Protein AF-A0A0L7K4C0-F1 (afdb_monomer_lite)

Structure (mmCIF, N/CA/C/O backbone):
data_AF-A0A0L7K4C0-F1
#
_entry.id   AF-A0A0L7K4C0-F1
#
loop_
_atom_site.group_PDB
_atom_site.id
_atom_site.type_symbol
_atom_site.label_atom_id
_atom_site.label_alt_id
_atom_site.label_comp_id
_atom_site.label_asym_id
_atom_site.label_entity_id
_atom_site.label_seq_id
_atom_site.pdbx_PDB_ins_code
_atom_site.Cartn_x
_atom_site.Cartn_y
_atom_site.Cartn_z
_atom_site.occupancy
_atom_site.B_iso_or_equiv
_atom_site.auth_seq_id
_atom_site.auth_comp_id
_atom_site.auth_asym_id
_atom_site.auth_atom_id
_atom_site.pdbx_PDB_model_num
ATOM 1 N N . TYR A 1 1 ? -18.179 8.497 -10.638 1.00 57.53 1 TYR A N 1
ATOM 2 C CA . TYR A 1 1 ? -16.945 8.429 -11.444 1.00 57.53 1 TYR A CA 1
ATOM 3 C C . TYR A 1 1 ? -16.497 6.980 -11.588 1.00 57.53 1 TYR A C 1
ATOM 5 O O . TYR A 1 1 ? -15.760 6.486 -10.746 1.00 57.53 1 TYR A O 1
ATOM 13 N N . ILE A 1 2 ? -16.996 6.263 -12.599 1.00 68.12 2 ILE A N 1
ATOM 14 C CA . ILE A 1 2 ? -16.558 4.881 -12.887 1.00 68.12 2 ILE A CA 1
ATOM 15 C C . ILE A 1 2 ? -15.184 4.887 -13.579 1.00 68.12 2 ILE A C 1
ATOM 17 O O . ILE A 1 2 ? -14.345 4.025 -13.315 1.00 68.12 2 ILE A O 1
ATOM 21 N N . ASP A 1 3 ? -14.935 5.909 -14.399 1.00 77.19 3 ASP A N 1
ATOM 22 C CA . ASP A 1 3 ? -13.727 6.032 -15.222 1.00 77.19 3 ASP A CA 1
ATOM 23 C C . ASP A 1 3 ? -12.653 6.943 -14.618 1.00 77.19 3 ASP A C 1
ATOM 25 O O . ASP A 1 3 ? -11.643 7.230 -15.261 1.00 77.19 3 ASP A O 1
ATOM 29 N N . GLY A 1 4 ? -12.827 7.337 -13.354 1.00 84.44 4 GLY A N 1
ATOM 30 C CA . GLY A 1 4 ? -11.917 8.250 -12.674 1.00 84.44 4 GLY A CA 1
ATOM 31 C C . GLY A 1 4 ? -12.232 9.729 -12.910 1.00 84.44 4 GLY A C 1
ATOM 32 O O . GLY A 1 4 ? -13.355 10.077 -13.278 1.00 84.44 4 GLY A O 1
ATOM 33 N N . THR A 1 5 ? -11.255 10.597 -12.648 1.00 87.69 5 THR A N 1
ATOM 34 C CA . THR A 1 5 ? -11.340 12.058 -12.804 1.00 87.69 5 THR A CA 1
ATOM 35 C C . THR A 1 5 ? -10.034 12.618 -13.377 1.00 87.69 5 THR A C 1
ATOM 37 O O . THR A 1 5 ? -9.006 11.940 -13.404 1.00 87.69 5 THR A O 1
ATOM 40 N N . SER A 1 6 ? -10.066 13.877 -13.818 1.00 87.06 6 SER A N 1
ATOM 41 C CA . SER A 1 6 ? -8.890 14.648 -14.240 1.00 87.06 6 SER A CA 1
ATOM 42 C C . SER A 1 6 ? -8.156 15.343 -13.079 1.00 87.06 6 SER A C 1
ATOM 44 O O . SER A 1 6 ? -7.410 16.286 -13.314 1.00 87.06 6 SER A O 1
ATOM 46 N N . HIS A 1 7 ? -8.408 14.937 -11.829 1.00 83.00 7 HIS A N 1
ATOM 47 C CA . HIS A 1 7 ? -7.792 15.514 -10.628 1.00 83.00 7 HIS A CA 1
ATOM 48 C C . HIS A 1 7 ? -7.019 14.413 -9.903 1.00 83.00 7 HIS A C 1
ATOM 50 O O . HIS A 1 7 ? -7.587 13.358 -9.643 1.00 83.00 7 HIS A O 1
ATOM 56 N N . ASN A 1 8 ? -5.752 14.639 -9.564 1.00 79.38 8 ASN A N 1
ATOM 57 C CA . ASN A 1 8 ? -4.874 13.657 -8.908 1.00 79.38 8 ASN A CA 1
ATOM 58 C C . ASN A 1 8 ? -4.758 13.847 -7.381 1.00 79.38 8 ASN A C 1
ATOM 60 O O . ASN A 1 8 ? -3.966 13.160 -6.746 1.00 79.38 8 ASN A O 1
ATOM 64 N N . GLU A 1 9 ? -5.557 14.738 -6.797 1.00 79.88 9 GLU A N 1
ATOM 65 C CA . GLU A 1 9 ? -5.529 15.096 -5.366 1.00 79.88 9 GLU A CA 1
ATOM 66 C C . GLU A 1 9 ? -6.439 14.213 -4.493 1.00 79.88 9 GLU A C 1
ATOM 68 O O . GLU A 1 9 ? -6.485 14.349 -3.269 1.00 79.88 9 GLU A O 1
ATOM 73 N N . ALA A 1 10 ? -7.203 13.312 -5.116 1.00 83.00 10 ALA A N 1
ATOM 74 C CA . ALA A 1 10 ? -8.146 12.462 -4.408 1.00 83.00 10 ALA A CA 1
ATOM 75 C C . ALA A 1 10 ? -7.430 11.465 -3.485 1.00 83.00 10 ALA A C 1
ATOM 77 O O . ALA A 1 10 ? -6.440 10.828 -3.866 1.00 83.00 10 ALA A O 1
ATOM 78 N N . TYR A 1 11 ? -7.997 11.272 -2.290 1.00 86.88 11 TYR A N 1
ATOM 79 C CA . TYR A 1 11 ? -7.513 10.270 -1.352 1.00 86.88 11 TYR A CA 1
ATOM 80 C C . TYR A 1 11 ? -7.453 8.893 -2.015 1.00 86.88 11 TYR A C 1
ATOM 82 O O . TYR A 1 11 ? -8.366 8.447 -2.724 1.00 86.88 11 TYR A O 1
ATOM 90 N N . THR A 1 12 ? -6.348 8.213 -1.756 1.00 89.25 12 THR A N 1
ATOM 91 C CA . THR A 1 12 ? -6.109 6.860 -2.220 1.00 89.25 12 THR A CA 1
ATOM 92 C C . THR A 1 12 ? -5.543 6.062 -1.068 1.00 89.25 12 THR A C 1
ATOM 94 O O . THR A 1 12 ? -4.634 6.515 -0.377 1.00 89.25 12 THR A O 1
ATOM 97 N N . PHE A 1 13 ? -6.067 4.858 -0.894 1.00 92.75 13 PHE A N 1
ATOM 98 C CA . PHE A 1 13 ? -5.549 3.915 0.076 1.00 92.75 13 PHE A CA 1
ATOM 99 C C . PHE A 1 13 ? -4.482 3.021 -0.567 1.00 92.75 13 PHE A C 1
ATOM 101 O O . PHE A 1 13 ? -4.644 2.584 -1.708 1.00 92.75 13 PHE A O 1
ATOM 108 N N . TYR A 1 14 ? -3.385 2.770 0.150 1.00 90.50 14 TYR A N 1
ATOM 109 C CA . TYR A 1 14 ? -2.225 2.025 -0.366 1.00 90.50 14 TYR A CA 1
ATOM 110 C C . TYR A 1 14 ? -1.875 0.794 0.468 1.00 90.50 14 TYR A C 1
ATOM 112 O O . TYR A 1 14 ? -1.282 -0.150 -0.047 1.00 90.50 14 TYR A O 1
ATOM 120 N N . ASN A 1 15 ? -2.269 0.783 1.740 1.00 92.38 15 ASN A N 1
ATOM 121 C CA . ASN A 1 15 ? -1.833 -0.199 2.729 1.00 92.38 15 ASN A CA 1
ATOM 122 C C . ASN A 1 15 ? -2.692 -1.476 2.702 1.00 92.38 15 ASN A C 1
ATOM 124 O O . ASN A 1 15 ? -2.925 -2.094 3.734 1.00 92.38 15 ASN A O 1
ATOM 128 N N . TRP A 1 16 ? -3.153 -1.889 1.514 1.00 93.75 16 TRP A N 1
ATOM 129 C CA . TRP A 1 16 ? -4.024 -3.056 1.306 1.00 93.75 16 TRP A CA 1
ATOM 130 C C . TRP A 1 16 ? -3.461 -4.349 1.886 1.00 93.75 16 TRP A C 1
ATOM 132 O O . TRP A 1 16 ? -4.219 -5.202 2.335 1.00 93.75 16 TRP A O 1
ATOM 142 N N . ALA A 1 17 ? -2.135 -4.487 1.905 1.00 92.12 17 ALA A N 1
ATOM 143 C CA . ALA A 1 17 ? -1.486 -5.663 2.458 1.00 92.12 17 ALA A CA 1
ATOM 144 C C . ALA A 1 17 ? -1.677 -5.811 3.978 1.00 92.12 17 ALA A C 1
ATOM 146 O O . ALA A 1 17 ? -1.566 -6.923 4.469 1.00 92.12 17 ALA A O 1
ATOM 147 N N . GLY A 1 18 ? -2.008 -4.749 4.716 1.00 91.75 18 GLY A N 1
ATOM 148 C CA . GLY A 1 18 ? -2.324 -4.832 6.146 1.00 91.75 18 GLY A CA 1
ATOM 149 C C . GLY A 1 18 ? -3.819 -4.963 6.459 1.00 91.75 18 GLY A C 1
ATOM 150 O O . GLY A 1 18 ? -4.190 -4.851 7.623 1.00 91.75 18 GLY A O 1
ATOM 151 N N . ILE A 1 19 ? -4.689 -5.113 5.449 1.00 93.62 19 ILE A N 1
ATOM 152 C CA . ILE A 1 19 ? -6.147 -5.018 5.622 1.00 93.62 19 ILE A CA 1
ATOM 153 C C . ILE A 1 19 ? -6.847 -6.321 5.297 1.00 93.62 19 ILE A C 1
ATOM 155 O O . ILE A 1 19 ? -6.733 -6.830 4.181 1.00 93.62 19 ILE A O 1
ATOM 159 N N . ASP A 1 20 ? -7.684 -6.781 6.231 1.00 92.94 20 ASP A N 1
ATOM 160 C CA . ASP A 1 20 ? -8.489 -7.967 5.998 1.00 92.94 20 ASP A CA 1
ATOM 161 C C . ASP A 1 20 ? -9.801 -7.719 5.261 1.00 92.94 20 ASP A C 1
ATOM 163 O O . ASP A 1 20 ? -10.158 -8.396 4.284 1.00 92.94 20 ASP A O 1
ATOM 167 N N . ILE A 1 21 ? -10.510 -6.719 5.760 1.00 93.38 21 ILE A N 1
ATOM 168 C CA . ILE A 1 21 ? -11.814 -6.283 5.301 1.00 93.38 21 ILE A CA 1
ATOM 169 C C . ILE A 1 21 ? -11.761 -4.762 5.251 1.00 93.38 21 ILE A C 1
ATOM 171 O O . ILE A 1 21 ? -11.340 -4.115 6.207 1.00 93.38 21 ILE A O 1
ATOM 175 N N . PHE A 1 22 ? -12.202 -4.187 4.140 1.00 93.38 22 PHE A N 1
ATOM 176 C CA . PHE A 1 22 ? -12.292 -2.746 3.975 1.00 93.38 22 PHE A CA 1
ATOM 177 C C . PHE A 1 22 ? -13.762 -2.334 3.915 1.00 93.38 22 PHE A C 1
ATOM 179 O O . PHE A 1 22 ? -14.493 -2.693 2.989 1.00 93.38 22 PHE A O 1
ATOM 186 N N . CYS A 1 23 ? -14.196 -1.574 4.917 1.00 91.94 23 CYS A N 1
ATOM 187 C CA . CYS A 1 23 ? -15.534 -1.002 4.972 1.00 91.94 23 CYS A CA 1
ATOM 188 C C . CYS A 1 23 ? -15.534 0.371 4.299 1.00 91.94 23 CYS A C 1
ATOM 190 O O . CYS A 1 23 ? -14.916 1.312 4.799 1.00 91.94 23 CYS A O 1
ATOM 192 N N . TYR A 1 24 ? -16.220 0.497 3.161 1.00 89.75 24 TYR A N 1
ATOM 193 C CA . TYR A 1 24 ? -16.369 1.796 2.512 1.00 89.75 24 TYR A CA 1
ATOM 194 C C . TYR A 1 24 ? -17.439 2.611 3.243 1.00 89.75 24 TYR A C 1
ATOM 196 O O . TYR A 1 24 ? -18.631 2.299 3.190 1.00 89.75 24 TYR A O 1
ATOM 204 N N . PHE A 1 25 ? -16.999 3.664 3.925 1.00 87.25 25 PHE A N 1
ATOM 205 C CA . PHE A 1 25 ? -17.854 4.524 4.729 1.00 87.25 25 PHE A CA 1
ATOM 206 C C . PHE A 1 25 ? -18.275 5.784 3.965 1.00 87.25 25 PHE A C 1
ATOM 208 O O . PHE A 1 25 ? -17.469 6.427 3.295 1.00 87.25 25 PHE A O 1
ATOM 215 N N . SER A 1 26 ? -19.539 6.173 4.123 1.00 82.75 26 SER A N 1
ATOM 216 C CA . SER A 1 26 ? -20.026 7.512 3.800 1.00 82.75 26 SER A CA 1
ATOM 217 C C . SER A 1 26 ? -21.089 7.936 4.816 1.00 82.75 26 SER A C 1
ATOM 219 O O . SER A 1 26 ? -21.583 7.117 5.591 1.00 82.75 26 SER A O 1
ATOM 221 N N . HIS A 1 27 ? -21.481 9.208 4.783 1.00 80.81 27 HIS A N 1
ATOM 222 C CA . HIS A 1 27 ? -22.557 9.733 5.628 1.00 80.81 27 HIS A CA 1
ATOM 223 C C . HIS A 1 27 ? -23.968 9.378 5.128 1.00 80.81 27 HIS A C 1
ATOM 225 O O . HIS A 1 27 ? -24.957 9.823 5.711 1.00 80.81 27 HIS A O 1
ATOM 231 N N . HIS A 1 28 ? -24.090 8.599 4.050 1.00 74.94 28 HIS A N 1
ATOM 232 C CA . HIS A 1 28 ? -25.380 8.122 3.571 1.00 74.94 28 HIS A CA 1
ATOM 233 C C . HIS A 1 28 ? -25.878 6.923 4.383 1.00 74.94 28 HIS A C 1
ATOM 235 O O . HIS A 1 28 ? -25.105 6.070 4.815 1.00 74.94 28 HIS A O 1
ATOM 241 N N . LEU A 1 29 ? -27.205 6.845 4.531 1.00 68.19 29 LEU A N 1
ATOM 242 C CA . LEU A 1 29 ? -27.911 5.774 5.240 1.00 68.19 29 LEU A CA 1
ATOM 243 C C . LEU A 1 29 ? -27.472 4.375 4.786 1.00 68.19 29 LEU A C 1
ATOM 245 O O . LEU A 1 29 ? -27.184 3.507 5.610 1.00 68.19 29 LEU A O 1
ATOM 249 N N . ILE A 1 30 ? -27.437 4.187 3.466 1.00 74.69 30 ILE A N 1
ATOM 250 C CA . ILE A 1 30 ? -26.931 3.000 2.788 1.00 74.69 30 ILE A CA 1
ATOM 251 C C . ILE A 1 30 ? -25.795 3.470 1.897 1.00 74.69 30 ILE A C 1
ATOM 253 O O . ILE A 1 30 ? -26.006 4.317 1.026 1.00 74.69 30 ILE A O 1
ATOM 257 N N . THR A 1 31 ? -24.609 2.905 2.092 1.00 79.75 31 THR A N 1
ATOM 258 C CA . THR A 1 31 ? -23.465 3.205 1.237 1.00 79.75 31 THR A CA 1
ATOM 259 C C . THR A 1 31 ? -23.098 1.980 0.422 1.00 79.75 31 THR A C 1
ATOM 261 O O . THR A 1 31 ? -22.620 0.993 0.968 1.00 79.75 31 THR A O 1
ATOM 264 N N . ILE A 1 32 ? -23.274 2.052 -0.896 1.00 85.38 32 ILE A N 1
ATOM 265 C CA . ILE A 1 32 ? -22.735 1.043 -1.813 1.00 85.38 32 ILE A CA 1
ATOM 266 C C . ILE A 1 32 ? -21.312 1.481 -2.196 1.00 85.38 32 ILE A C 1
ATOM 268 O O . ILE A 1 32 ? -21.161 2.586 -2.727 1.00 85.38 32 ILE A O 1
ATOM 272 N N . PRO A 1 33 ? -20.274 0.658 -1.949 1.00 88.44 33 PRO A N 1
ATOM 273 C CA . PRO A 1 33 ? -18.906 0.997 -2.317 1.00 88.44 33 PRO A CA 1
ATOM 274 C C . PRO A 1 33 ? -18.796 1.314 -3.820 1.00 88.44 33 PRO A C 1
ATOM 276 O O . PRO A 1 33 ? -19.323 0.564 -4.646 1.00 88.44 33 PRO A O 1
ATOM 279 N N . PRO A 1 34 ? -18.110 2.397 -4.225 1.00 89.25 34 PRO A N 1
ATOM 280 C CA . PRO A 1 34 ? -17.898 2.687 -5.635 1.00 89.25 34 PRO A CA 1
ATOM 281 C C . PRO A 1 34 ? -17.077 1.589 -6.317 1.00 89.25 34 PRO A C 1
ATOM 283 O O . PRO A 1 34 ? -16.134 1.052 -5.738 1.00 89.25 34 PRO A O 1
ATOM 286 N N . LEU A 1 35 ? -17.362 1.322 -7.596 1.00 89.25 35 LEU A N 1
ATOM 287 C CA . LEU A 1 35 ? -16.709 0.254 -8.366 1.00 89.25 35 LEU A CA 1
ATOM 288 C C . LEU A 1 35 ? -15.171 0.336 -8.364 1.00 89.25 35 LEU A C 1
ATOM 290 O O . LEU A 1 35 ? -14.503 -0.692 -8.349 1.00 89.25 35 LEU A O 1
ATOM 294 N N . GLY A 1 36 ? -14.602 1.546 -8.354 1.00 90.12 36 GLY A N 1
ATOM 295 C CA . GLY A 1 36 ? -13.152 1.737 -8.250 1.00 90.12 36 GLY A CA 1
ATOM 296 C C . GLY A 1 36 ? -12.562 1.130 -6.973 1.00 90.12 36 GLY A C 1
ATOM 297 O O . GLY A 1 36 ? -11.560 0.428 -7.057 1.00 90.12 36 GLY A O 1
ATOM 298 N N . TRP A 1 37 ? -13.226 1.337 -5.830 1.00 91.94 37 TRP A N 1
ATOM 299 C CA . TRP A 1 37 ? -12.843 0.785 -4.526 1.00 91.94 37 TRP A CA 1
ATOM 300 C C . TRP A 1 37 ? -13.045 -0.731 -4.460 1.00 91.94 37 TRP A C 1
ATOM 302 O O . TRP A 1 37 ? -12.181 -1.442 -3.956 1.00 91.94 37 TRP A O 1
ATOM 312 N N . ILE A 1 38 ? -14.143 -1.232 -5.037 1.00 91.62 38 ILE A N 1
ATOM 313 C CA . ILE A 1 38 ? -14.402 -2.676 -5.144 1.00 91.62 38 ILE A CA 1
ATOM 314 C C . ILE A 1 38 ? -13.280 -3.363 -5.929 1.00 91.62 38 ILE A C 1
ATOM 316 O O . ILE A 1 38 ? -12.663 -4.310 -5.446 1.00 91.62 38 ILE A O 1
ATOM 320 N N . ASN A 1 39 ? -12.994 -2.862 -7.133 1.00 92.00 39 ASN A N 1
ATOM 321 C CA . ASN A 1 39 ? -12.019 -3.471 -8.032 1.00 92.00 39 ASN A CA 1
ATOM 322 C C . ASN A 1 39 ? -10.618 -3.482 -7.429 1.00 92.00 39 ASN A C 1
ATOM 324 O O . ASN A 1 39 ? -9.932 -4.497 -7.510 1.00 92.00 39 ASN A O 1
ATOM 328 N N . VAL A 1 40 ? -10.193 -2.367 -6.833 1.00 92.56 40 VAL A N 1
ATOM 329 C CA . VAL A 1 40 ? -8.846 -2.269 -6.274 1.00 92.56 40 VAL A CA 1
ATOM 330 C C . VAL A 1 40 ? -8.686 -3.117 -5.014 1.00 92.56 40 VAL A C 1
ATOM 332 O O . VAL A 1 40 ? -7.667 -3.788 -4.879 1.00 92.56 40 VAL A O 1
ATOM 335 N N . GLY A 1 41 ? -9.704 -3.181 -4.148 1.00 92.88 41 GLY A N 1
ATOM 336 C CA . GLY A 1 41 ? -9.692 -4.078 -2.995 1.00 92.88 41 GLY A CA 1
ATOM 337 C C . GLY A 1 41 ? -9.589 -5.539 -3.426 1.00 92.88 41 GLY A C 1
ATOM 338 O O . GLY A 1 41 ? -8.677 -6.245 -3.000 1.00 92.88 41 GLY A O 1
ATOM 339 N N . HIS A 1 42 ? -10.441 -5.975 -4.361 1.00 92.25 42 HIS A N 1
ATOM 340 C CA . HIS A 1 42 ? -10.408 -7.342 -4.891 1.00 92.25 42 HIS A CA 1
ATOM 341 C C . HIS A 1 42 ? -9.092 -7.676 -5.604 1.00 92.25 42 HIS A C 1
ATOM 343 O O . HIS A 1 42 ? -8.588 -8.785 -5.445 1.00 92.25 42 HIS A O 1
ATOM 349 N N . ALA A 1 43 ? -8.505 -6.726 -6.340 1.00 91.00 43 ALA A N 1
ATOM 350 C CA . ALA A 1 43 ? -7.197 -6.905 -6.971 1.00 91.00 43 ALA A CA 1
ATOM 351 C C . ALA A 1 43 ? -6.073 -7.160 -5.950 1.00 91.00 43 ALA A C 1
ATOM 353 O O . ALA A 1 43 ? -5.086 -7.797 -6.297 1.00 91.00 43 ALA A O 1
ATOM 354 N N . HIS A 1 44 ? -6.241 -6.717 -4.700 1.00 91.69 44 HIS A N 1
ATOM 355 C CA . HIS A 1 44 ? -5.331 -6.986 -3.582 1.00 91.69 44 HIS A CA 1
ATOM 356 C C . HIS A 1 44 ? -5.838 -8.106 -2.647 1.00 91.69 44 HIS A C 1
ATOM 358 O O . HIS A 1 44 ? -5.295 -8.300 -1.560 1.00 91.69 44 HIS A O 1
ATOM 364 N N . GLY A 1 45 ? -6.885 -8.844 -3.037 1.00 90.56 45 GLY A N 1
ATOM 365 C CA . GLY A 1 45 ? -7.478 -9.922 -2.238 1.00 90.56 45 GLY A CA 1
ATOM 366 C C . GLY A 1 45 ? -8.303 -9.453 -1.031 1.00 90.56 45 GLY A C 1
ATOM 367 O O . GLY A 1 45 ? -8.647 -10.261 -0.170 1.00 90.56 45 GLY A O 1
ATOM 368 N N . VAL A 1 46 ? -8.610 -8.159 -0.927 1.00 92.06 46 VAL A N 1
ATOM 369 C CA . VAL A 1 46 ? -9.328 -7.542 0.199 1.00 92.06 46 VAL A CA 1
ATOM 370 C C . VAL A 1 46 ? -10.831 -7.570 -0.034 1.00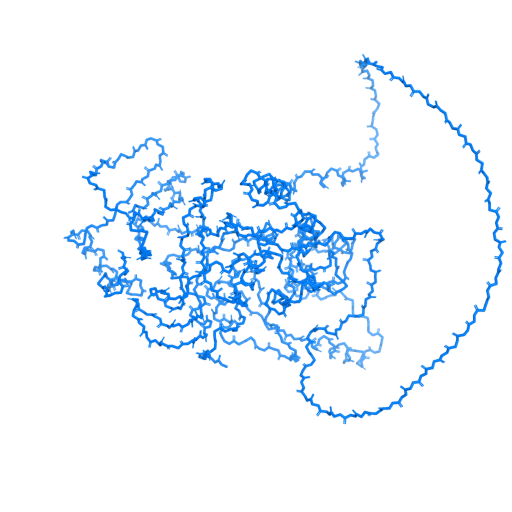 92.06 46 VAL A C 1
ATOM 372 O O . VAL A 1 46 ? -11.314 -7.126 -1.074 1.00 92.06 46 VAL A O 1
ATOM 375 N N . LYS A 1 47 ? -11.580 -8.074 0.955 1.00 90.31 47 LYS A N 1
ATOM 376 C CA . LYS A 1 47 ? -13.047 -8.045 0.939 1.00 90.31 47 LYS A CA 1
ATOM 377 C C . LYS A 1 47 ? -13.516 -6.606 1.134 1.00 90.31 47 LYS A C 1
ATOM 379 O O . LYS A 1 47 ? -13.117 -5.956 2.098 1.00 90.31 47 LYS A O 1
ATOM 384 N N . ILE A 1 48 ? -14.374 -6.124 0.243 1.00 89.56 48 ILE A N 1
ATOM 385 C CA . ILE A 1 48 ? -14.932 -4.771 0.304 1.00 89.56 48 ILE A CA 1
ATOM 386 C C . ILE A 1 48 ? -16.386 -4.867 0.759 1.00 89.56 48 ILE A C 1
ATOM 388 O O . ILE A 1 48 ? -17.194 -5.517 0.095 1.00 89.56 48 ILE A O 1
ATOM 392 N N . ILE A 1 49 ? -16.721 -4.224 1.878 1.00 85.06 49 ILE A N 1
ATOM 393 C CA . ILE A 1 49 ? -18.079 -4.226 2.437 1.00 85.06 49 ILE A CA 1
ATOM 394 C C . ILE A 1 49 ? -18.698 -2.825 2.439 1.00 85.06 49 ILE A C 1
ATOM 396 O O . ILE A 1 49 ? -18.007 -1.806 2.509 1.00 85.06 49 ILE A O 1
ATOM 400 N N . ALA A 1 50 ? -20.025 -2.802 2.335 1.00 77.50 50 ALA A N 1
ATOM 401 C CA . ALA A 1 50 ? -20.872 -1.621 2.460 1.00 77.50 50 ALA A CA 1
ATOM 402 C C . ALA A 1 50 ? -21.089 -1.243 3.933 1.00 77.50 50 ALA A C 1
ATOM 404 O O . ALA A 1 50 ? -21.078 -2.115 4.801 1.00 77.50 50 ALA A O 1
ATOM 405 N N . SER A 1 51 ? -21.375 0.033 4.205 1.00 69.31 51 SER A N 1
ATOM 406 C CA . SER A 1 51 ? -21.849 0.479 5.518 1.00 69.31 51 SER A CA 1
ATOM 407 C C . SER A 1 51 ? -23.362 0.729 5.515 1.00 69.31 51 SER A C 1
ATOM 409 O O . SER A 1 51 ? -23.932 1.252 4.550 1.00 69.31 51 SER A O 1
ATOM 411 N N . LEU A 1 52 ? -24.017 0.358 6.620 1.00 61.66 52 LEU A N 1
ATOM 412 C CA . LEU A 1 52 ? -25.450 0.544 6.845 1.00 61.66 52 LEU A CA 1
ATOM 413 C C . LEU A 1 52 ? -25.678 1.241 8.194 1.00 61.66 52 LEU A C 1
ATOM 415 O O . LEU A 1 52 ? -25.920 0.602 9.216 1.00 61.66 52 LEU A O 1
ATOM 419 N N . LEU A 1 53 ? -25.538 2.567 8.205 1.00 59.59 53 LEU A N 1
ATOM 420 C CA . LEU A 1 53 ? -25.275 3.322 9.433 1.00 59.59 53 LEU A CA 1
ATOM 421 C C . LEU A 1 53 ? -26.507 3.505 10.336 1.00 59.59 53 LEU A C 1
ATOM 423 O O . LEU A 1 53 ? -26.384 3.388 11.553 1.00 59.59 53 LEU A O 1
ATOM 427 N N . GLU A 1 54 ? -27.702 3.749 9.777 1.00 51.47 54 GLU A N 1
ATOM 428 C CA . GLU A 1 54 ? -28.925 3.880 10.593 1.00 51.47 54 GLU A CA 1
ATOM 429 C C . GLU A 1 54 ? -29.857 2.666 10.558 1.00 51.47 54 GLU A C 1
ATOM 431 O O . GLU A 1 54 ? -30.903 2.735 11.191 1.00 51.47 54 GLU A O 1
ATOM 436 N N . PHE A 1 55 ? -29.531 1.535 9.916 1.00 57.88 55 PHE A N 1
ATOM 437 C CA . PHE A 1 55 ? -30.382 0.342 10.087 1.00 57.88 55 PHE A CA 1
ATOM 438 C C . PHE A 1 55 ? -30.440 -0.077 11.548 1.00 57.88 55 PHE A C 1
ATOM 440 O O . PHE A 1 55 ? -31.515 -0.384 12.030 1.00 57.88 55 PHE A O 1
ATOM 447 N N . VAL A 1 56 ? -29.329 0.003 12.282 1.00 60.31 56 VAL A N 1
ATOM 448 C CA . VAL A 1 56 ? -29.321 -0.285 13.723 1.00 60.31 56 VAL A CA 1
ATOM 449 C C . VAL A 1 56 ? -30.240 0.677 14.479 1.00 60.31 56 VAL A C 1
ATOM 451 O O . VAL A 1 56 ? -30.982 0.248 15.353 1.00 60.31 56 VAL A O 1
ATOM 454 N N . LYS A 1 57 ? -30.258 1.964 14.113 1.00 58.16 57 LYS A N 1
ATOM 455 C CA . LYS A 1 57 ? -31.106 2.988 14.741 1.00 58.16 57 LYS A CA 1
ATOM 456 C C . LYS A 1 57 ? -32.581 2.838 14.355 1.00 58.16 57 LYS A C 1
ATOM 458 O O . LYS A 1 57 ? -33.441 2.904 15.221 1.00 58.16 57 LYS A O 1
ATOM 463 N N . TYR A 1 58 ? -32.878 2.587 13.083 1.00 62.78 58 TYR A N 1
ATOM 464 C CA . TYR A 1 58 ? -34.224 2.314 12.586 1.00 62.78 58 TYR A CA 1
ATOM 465 C C . TYR A 1 58 ? -34.767 1.005 13.160 1.00 62.78 58 TYR A C 1
ATOM 467 O O . TYR A 1 58 ? -35.882 0.978 13.663 1.00 62.78 58 TYR A O 1
ATOM 475 N N . PHE A 1 59 ? -33.964 -0.059 13.164 1.00 67.62 59 PHE A N 1
ATOM 476 C CA . PHE A 1 59 ? -34.294 -1.335 13.786 1.00 67.62 59 PHE A CA 1
ATOM 477 C C . PHE A 1 59 ? -34.530 -1.159 15.282 1.00 67.62 59 PHE A C 1
ATOM 479 O O . PHE A 1 59 ? -35.540 -1.635 15.769 1.00 67.62 59 PHE A O 1
ATOM 486 N N . ASN A 1 60 ? -33.680 -0.416 15.997 1.00 67.00 60 ASN A N 1
ATOM 487 C CA . ASN A 1 60 ? -33.886 -0.090 17.410 1.00 67.00 60 ASN A CA 1
ATOM 488 C C . ASN A 1 60 ? -35.226 0.636 17.637 1.00 67.00 60 ASN A C 1
ATOM 490 O O . ASN A 1 60 ? -36.030 0.186 18.449 1.00 67.00 60 ASN A O 1
ATOM 494 N N . VAL A 1 61 ? -35.520 1.675 16.846 1.00 71.62 61 VAL A N 1
ATOM 495 C CA . VAL A 1 61 ? -36.790 2.419 16.917 1.00 71.62 61 VAL A CA 1
ATOM 496 C C . VAL A 1 61 ? -37.994 1.517 16.630 1.00 71.62 61 VAL A C 1
ATOM 498 O O . VAL A 1 61 ? -38.944 1.511 17.409 1.00 71.62 61 VAL A O 1
ATOM 501 N N . ILE A 1 62 ? -37.967 0.739 15.546 1.00 75.44 62 ILE A N 1
ATOM 502 C CA . ILE A 1 62 ? -39.060 -0.170 15.172 1.00 75.44 62 ILE A CA 1
ATOM 503 C C . ILE A 1 62 ? -39.226 -1.284 16.209 1.00 75.44 62 ILE A C 1
ATOM 505 O O . ILE A 1 62 ? -40.352 -1.623 16.564 1.00 75.44 62 ILE A O 1
ATOM 509 N N . LEU A 1 63 ? -38.129 -1.830 16.733 1.00 73.75 63 LEU A N 1
ATOM 510 C CA . LEU A 1 63 ? -38.149 -2.867 17.758 1.00 73.75 63 LEU A CA 1
ATOM 511 C C . LEU A 1 63 ? -38.798 -2.347 19.045 1.00 73.75 63 LEU A C 1
ATOM 513 O O . LEU A 1 63 ? -39.649 -3.030 19.602 1.00 73.75 63 LEU A O 1
ATOM 517 N N . HIS A 1 64 ? -38.463 -1.131 19.488 1.00 74.44 64 HIS A N 1
ATOM 518 C CA . HIS A 1 64 ? -39.078 -0.515 20.670 1.00 74.44 64 HIS A CA 1
ATOM 519 C C . HIS A 1 64 ? -40.522 -0.062 20.449 1.00 74.44 64 HIS A C 1
ATOM 521 O O . HIS A 1 64 ? -41.290 -0.016 21.408 1.00 74.44 64 HIS A O 1
ATOM 527 N N . GLN A 1 65 ? -40.911 0.237 19.206 1.00 82.38 65 GLN A N 1
ATOM 528 C CA . GLN A 1 65 ? -42.311 0.478 18.842 1.00 82.38 65 GLN A CA 1
ATOM 529 C C . GLN A 1 65 ? -43.136 -0.815 18.837 1.00 82.38 65 GLN A C 1
ATOM 531 O O . GLN A 1 65 ? -44.280 -0.811 19.285 1.00 82.38 65 GLN A O 1
ATOM 536 N N . ALA A 1 66 ? -42.570 -1.914 18.334 1.00 81.31 66 ALA A N 1
ATOM 537 C CA . ALA A 1 66 ? -43.241 -3.209 18.259 1.00 81.31 66 ALA A CA 1
ATOM 538 C C . ALA A 1 66 ? -43.262 -3.943 19.609 1.00 81.31 66 ALA A C 1
ATOM 540 O O . ALA A 1 66 ? -44.214 -4.661 19.911 1.00 81.31 66 ALA A O 1
ATOM 541 N N . ILE A 1 67 ? -42.215 -3.770 20.419 1.00 78.75 67 ILE A N 1
ATOM 542 C CA . ILE A 1 67 ? -42.017 -4.439 21.703 1.00 78.75 67 ILE A CA 1
ATOM 543 C C . ILE A 1 67 ? -41.601 -3.380 22.741 1.00 78.75 67 ILE A C 1
ATOM 545 O O . ILE A 1 67 ? -40.409 -3.085 22.902 1.00 78.75 67 ILE A O 1
ATOM 549 N N . PRO A 1 68 ? -42.571 -2.795 23.469 1.00 73.44 68 PRO A N 1
ATOM 550 C CA . PRO A 1 68 ? -42.289 -1.865 24.555 1.00 73.44 68 PRO A CA 1
ATOM 551 C C . PRO A 1 68 ? -41.366 -2.525 25.588 1.00 73.44 68 PRO A C 1
ATOM 553 O O . PRO A 1 68 ? -41.642 -3.631 26.047 1.00 73.44 68 PRO A O 1
ATOM 556 N N . HIS A 1 69 ? -40.273 -1.847 25.952 1.00 68.94 69 HIS A N 1
ATOM 557 C CA . HIS A 1 69 ? -39.227 -2.337 26.868 1.00 68.94 69 HIS A CA 1
ATOM 558 C C . HIS A 1 69 ? -38.318 -3.458 26.337 1.00 68.94 69 HIS A C 1
ATOM 560 O O . HIS A 1 69 ? -37.630 -4.097 27.133 1.00 68.94 69 HIS A O 1
ATOM 566 N N . ALA A 1 70 ? -38.252 -3.690 25.020 1.00 56.41 70 ALA A N 1
ATOM 567 C CA . ALA A 1 70 ? -37.245 -4.595 24.470 1.00 56.41 70 ALA A CA 1
ATOM 568 C C . ALA A 1 70 ? -35.828 -4.170 24.897 1.00 56.41 70 ALA A C 1
ATOM 570 O O . ALA A 1 70 ? -35.383 -3.054 24.626 1.00 56.41 70 ALA A O 1
ATOM 571 N N . VAL A 1 71 ? -35.102 -5.069 25.555 1.00 50.59 71 VAL A N 1
ATOM 572 C CA . VAL A 1 71 ? -33.673 -4.895 25.820 1.00 50.59 71 VAL A CA 1
ATOM 573 C C . VAL A 1 71 ? -32.929 -5.652 24.730 1.00 50.59 71 VAL A C 1
ATOM 575 O O . VAL A 1 71 ? -33.104 -6.858 24.568 1.00 50.59 71 VAL A O 1
ATOM 578 N N . LEU A 1 72 ? -32.125 -4.933 23.951 1.00 51.81 72 LEU A N 1
ATOM 579 C CA . LEU A 1 72 ? -31.310 -5.518 22.896 1.00 51.81 72 LEU A CA 1
ATOM 580 C C . LEU A 1 72 ? -30.074 -6.174 23.537 1.00 51.81 72 LEU A C 1
ATOM 582 O O . LEU A 1 72 ? -29.041 -5.532 23.702 1.00 51.81 72 LEU A O 1
ATOM 586 N N . ILE A 1 73 ? -30.201 -7.428 23.970 1.00 45.28 73 ILE A N 1
ATOM 587 C CA . ILE A 1 73 ? -29.118 -8.167 24.634 1.00 45.28 73 ILE A CA 1
ATOM 588 C C . ILE A 1 73 ? -28.405 -9.039 23.597 1.00 45.28 73 ILE A C 1
ATOM 590 O O . ILE A 1 73 ? -29.012 -9.964 23.076 1.00 45.28 73 ILE A O 1
ATOM 594 N N . TRP A 1 74 ? -27.147 -8.690 23.307 1.00 46.34 74 TRP A N 1
ATOM 595 C CA . TRP A 1 74 ? -25.962 -9.489 22.921 1.00 46.34 74 TRP A CA 1
ATOM 596 C C . TRP A 1 74 ? -26.023 -10.733 22.006 1.00 46.34 74 TRP A C 1
ATOM 598 O O . TRP A 1 74 ? -24.971 -11.229 21.622 1.00 46.34 74 TRP A O 1
ATOM 608 N N . ALA A 1 75 ? -27.183 -11.181 21.532 1.00 56.72 75 ALA A N 1
ATOM 609 C CA . ALA A 1 75 ? -27.330 -12.290 20.584 1.00 56.72 75 ALA A CA 1
ATOM 610 C C . ALA A 1 75 ? -26.868 -11.943 19.151 1.00 56.72 75 ALA A C 1
ATOM 612 O O . ALA A 1 75 ? -27.081 -12.714 18.221 1.00 56.72 75 ALA A O 1
ATOM 613 N N . PHE A 1 76 ? -26.268 -10.765 18.951 1.00 70.12 76 PHE A N 1
ATOM 614 C CA . PHE A 1 76 ? -25.774 -10.334 17.646 1.00 70.12 76 PHE A CA 1
ATOM 615 C C . PHE A 1 76 ? -24.426 -10.943 17.303 1.00 70.12 76 PHE A C 1
ATOM 617 O O . PHE A 1 76 ? -24.213 -11.209 16.128 1.00 70.12 76 PHE A O 1
ATOM 624 N N . PHE A 1 77 ? -23.544 -11.181 18.283 1.00 80.00 77 PHE A N 1
ATOM 625 C CA . PHE A 1 77 ? -22.215 -11.703 17.963 1.00 80.00 77 PHE A CA 1
ATOM 626 C C . PHE A 1 77 ? -22.295 -13.134 17.419 1.00 80.00 77 PHE A C 1
ATOM 628 O O . PHE A 1 77 ? -21.717 -13.425 16.377 1.00 80.00 77 PHE A O 1
ATOM 635 N N . ASP A 1 78 ? -23.127 -13.983 18.028 1.00 78.50 78 ASP A N 1
ATOM 636 C CA . ASP A 1 78 ? -23.419 -15.334 17.524 1.00 78.50 78 ASP A CA 1
ATOM 637 C C . ASP A 1 78 ? -24.151 -15.331 16.172 1.00 78.50 78 ASP A C 1
ATOM 639 O O . ASP A 1 78 ? -24.102 -16.311 15.433 1.00 78.50 78 ASP A O 1
ATOM 643 N N . ALA A 1 79 ? -24.832 -14.232 15.837 1.00 79.00 79 ALA A N 1
ATOM 644 C CA . ALA A 1 79 ? -25.598 -14.084 14.603 1.00 79.00 79 ALA A CA 1
ATOM 645 C C . ALA A 1 79 ? -24.822 -13.389 13.468 1.00 79.00 79 ALA A C 1
ATOM 647 O O . ALA A 1 79 ? -25.378 -13.224 12.379 1.00 79.00 79 ALA A O 1
ATOM 648 N N . CYS A 1 80 ? -23.576 -12.960 13.696 1.00 81.56 80 CYS A N 1
ATOM 649 C CA . CYS A 1 80 ? -22.752 -12.288 12.694 1.00 81.56 80 CYS A CA 1
ATOM 650 C C . CYS A 1 80 ? -21.382 -12.953 12.512 1.00 81.56 80 CYS A C 1
ATOM 652 O O . CYS A 1 80 ? -20.857 -13.613 13.408 1.00 81.56 80 CYS A O 1
ATOM 654 N N . ASP A 1 81 ? -20.770 -12.736 11.344 1.00 82.00 81 ASP A N 1
ATOM 655 C CA . ASP A 1 81 ? -19.419 -13.231 11.040 1.00 82.00 81 ASP A CA 1
ATOM 656 C C . ASP A 1 81 ? -18.340 -12.555 11.898 1.00 82.00 81 ASP A C 1
ATOM 658 O O . ASP A 1 81 ? -17.286 -13.129 12.130 1.00 82.00 81 ASP A O 1
ATOM 662 N N . GLY A 1 82 ? -18.612 -11.351 12.402 1.00 86.88 82 GLY A N 1
ATOM 663 C CA . GLY A 1 82 ? -17.742 -10.640 13.328 1.00 86.88 82 GLY A CA 1
ATOM 664 C C . GLY A 1 82 ? -18.382 -9.366 13.855 1.00 86.88 82 GLY A C 1
ATOM 665 O O . GLY A 1 82 ? -19.311 -8.823 13.247 1.00 86.88 82 GLY A O 1
ATOM 666 N N . ILE A 1 83 ? -17.911 -8.896 15.008 1.00 87.25 83 ILE A N 1
ATOM 667 C CA . ILE A 1 83 ? -18.450 -7.715 15.679 1.00 87.25 83 ILE A CA 1
ATOM 668 C C . ILE A 1 83 ? -17.407 -6.609 15.752 1.00 87.25 83 ILE A C 1
ATOM 670 O O . ILE A 1 83 ? -16.299 -6.797 16.241 1.00 87.25 83 ILE A O 1
ATOM 674 N N . PHE A 1 84 ? -17.797 -5.431 15.278 1.00 87.06 84 PHE A N 1
ATOM 675 C CA . PHE A 1 84 ? -17.050 -4.197 15.465 1.00 87.06 84 PHE A CA 1
ATOM 676 C C . PHE A 1 84 ? -17.527 -3.514 16.743 1.00 87.06 84 PHE A C 1
ATOM 678 O O . PHE A 1 84 ? -18.692 -3.112 16.830 1.00 87.06 84 PHE A O 1
ATOM 685 N N . THR A 1 85 ? -16.655 -3.398 17.743 1.00 89.50 85 THR A N 1
ATOM 686 C CA . THR A 1 85 ? -16.995 -2.669 18.966 1.00 89.50 85 THR A CA 1
ATOM 687 C C . THR A 1 85 ? -17.000 -1.164 18.710 1.00 89.50 85 THR A C 1
ATOM 689 O O . THR A 1 85 ? -16.339 -0.649 17.807 1.00 89.50 85 THR A O 1
ATOM 692 N N . ASN A 1 86 ? -17.751 -0.425 19.529 1.00 87.12 86 ASN A N 1
ATOM 693 C CA . ASN A 1 86 ? -17.572 1.022 19.598 1.00 87.12 86 ASN A CA 1
ATOM 694 C C . ASN A 1 86 ? -16.136 1.348 20.048 1.00 87.12 86 ASN A C 1
ATOM 696 O O . ASN A 1 86 ? -15.528 0.562 20.763 1.00 87.12 86 ASN A O 1
ATOM 700 N N . TYR A 1 87 ? -15.622 2.526 19.703 1.00 86.31 87 TYR A N 1
ATOM 701 C CA . TYR A 1 87 ? -14.269 2.966 20.059 1.00 86.31 87 TYR A CA 1
ATOM 702 C C . TYR A 1 87 ? -14.159 3.593 21.465 1.00 86.31 87 TYR A C 1
ATOM 704 O O . TYR A 1 87 ? -13.060 3.855 21.940 1.00 86.31 87 TYR A O 1
ATOM 712 N N . SER A 1 88 ? -15.268 3.815 22.178 1.00 88.25 88 SER A N 1
ATOM 713 C CA . SER A 1 88 ? -15.237 4.279 23.576 1.00 88.25 88 SER A CA 1
ATOM 714 C C . SER A 1 88 ? -15.197 3.105 24.556 1.00 88.25 88 SER A C 1
ATOM 716 O O . SER A 1 88 ? -16.229 2.703 25.093 1.00 88.25 88 SER A O 1
ATOM 718 N N . TRP A 1 89 ? -14.004 2.562 24.788 1.00 90.12 89 TRP A N 1
ATOM 719 C CA . TRP A 1 89 ? -13.749 1.444 25.701 1.00 90.12 89 TRP A CA 1
ATOM 720 C C . TRP A 1 89 ? -12.603 1.746 26.678 1.00 90.12 89 TRP A C 1
ATOM 722 O O . TRP A 1 89 ? -11.788 2.642 26.464 1.00 90.12 89 TRP A O 1
ATOM 732 N N . SER A 1 90 ? -12.550 0.984 27.771 1.00 90.56 90 SER A N 1
ATOM 733 C CA . SER A 1 90 ? -11.394 0.876 28.672 1.00 90.56 90 SER A CA 1
ATOM 734 C C . SER A 1 90 ? -10.662 -0.451 28.455 1.00 90.56 90 SER A C 1
ATOM 736 O O . SER A 1 90 ? -11.250 -1.385 27.911 1.00 90.56 90 SER A O 1
ATOM 738 N N . GLU A 1 91 ? -9.412 -0.570 28.910 1.00 92.12 91 GLU A N 1
ATOM 739 C CA . GLU A 1 91 ? -8.653 -1.836 28.856 1.00 92.12 91 GLU A CA 1
ATOM 740 C C . GLU A 1 91 ? -9.445 -3.001 29.465 1.00 92.12 91 GLU A C 1
ATOM 742 O O . GLU A 1 91 ? -9.537 -4.078 28.881 1.00 92.12 91 GLU A O 1
ATOM 747 N N . ARG A 1 92 ? -10.135 -2.746 30.585 1.00 93.25 92 ARG A N 1
ATOM 748 C CA . ARG A 1 92 ? -11.038 -3.715 31.215 1.00 93.25 92 ARG A CA 1
ATOM 749 C C . ARG A 1 92 ? -12.139 -4.191 30.264 1.00 93.25 92 ARG A C 1
ATOM 751 O O . ARG A 1 92 ? -12.432 -5.379 30.239 1.00 93.25 92 ARG A O 1
ATOM 758 N N . ASN A 1 93 ? -12.740 -3.294 29.479 1.00 93.50 93 ASN A N 1
ATOM 759 C CA . ASN A 1 93 ? -13.775 -3.688 28.520 1.00 93.50 93 ASN A CA 1
ATOM 760 C C . ASN A 1 93 ? -13.208 -4.562 27.398 1.00 93.50 93 ASN A C 1
ATOM 762 O O . ASN A 1 93 ? -13.905 -5.469 26.950 1.00 93.50 93 ASN A O 1
ATOM 766 N N . VAL A 1 94 ? -11.972 -4.309 26.954 1.00 94.56 94 VAL A N 1
ATOM 767 C CA . VAL A 1 94 ? -11.290 -5.157 25.963 1.00 94.56 94 VAL A CA 1
ATOM 768 C C . VAL A 1 94 ? -11.045 -6.545 26.546 1.00 94.56 94 VAL A C 1
ATOM 770 O O . VAL A 1 94 ? -11.451 -7.525 25.930 1.00 94.56 94 VAL A O 1
ATOM 773 N N . ALA A 1 95 ? -10.487 -6.631 27.756 1.00 95.81 95 ALA A N 1
ATOM 774 C CA . ALA A 1 95 ? -10.243 -7.900 28.440 1.00 95.81 95 ALA A CA 1
ATOM 775 C C . ALA A 1 95 ? -11.536 -8.709 28.657 1.00 95.81 95 ALA A C 1
ATOM 777 O O . ALA A 1 95 ? -11.589 -9.894 28.335 1.00 95.81 95 ALA A O 1
ATOM 778 N N . GLU A 1 96 ? -12.604 -8.073 29.151 1.00 94.94 96 GLU A N 1
ATOM 779 C CA . GLU A 1 96 ? -13.908 -8.721 29.346 1.00 94.94 96 GLU A CA 1
ATOM 780 C C . GLU A 1 96 ? -14.526 -9.170 28.010 1.00 94.94 96 GLU A C 1
ATOM 782 O O . GLU A 1 96 ? -15.049 -10.279 27.920 1.00 94.94 96 GLU A O 1
ATOM 787 N N . SER A 1 97 ? -14.429 -8.353 26.955 1.00 93.44 97 SER A N 1
ATOM 788 C CA . SER A 1 97 ? -14.934 -8.720 25.623 1.00 93.44 97 SER A CA 1
ATOM 789 C C . SER A 1 97 ? -14.153 -9.891 25.029 1.00 93.44 97 SER A C 1
ATOM 791 O O . SER A 1 97 ? -14.756 -10.796 24.460 1.00 93.44 97 SER A O 1
ATOM 793 N N . ALA A 1 98 ? -12.829 -9.901 25.198 1.00 95.19 98 ALA A N 1
ATOM 794 C CA . ALA A 1 98 ? -11.956 -10.973 24.741 1.00 95.19 98 ALA A CA 1
ATOM 795 C C . ALA A 1 98 ? -12.284 -12.305 25.428 1.00 95.19 98 ALA A C 1
ATOM 797 O O . ALA A 1 98 ? -12.435 -13.328 24.762 1.00 95.19 98 ALA A O 1
ATOM 798 N N . LEU A 1 99 ? -12.469 -12.277 26.753 1.00 95.19 99 LEU A N 1
ATOM 799 C CA . LEU A 1 99 ? -12.862 -13.455 27.527 1.00 95.19 99 LEU A CA 1
ATOM 800 C C . LEU A 1 99 ? -14.175 -14.055 27.029 1.00 95.19 99 LEU A C 1
ATOM 802 O O . LEU A 1 99 ? -14.288 -15.275 26.935 1.00 95.19 99 LEU A O 1
ATOM 806 N N . VAL A 1 100 ? -15.160 -13.217 26.697 1.00 92.38 100 VAL A N 1
ATOM 807 C CA . VAL A 1 100 ? -16.447 -13.725 26.214 1.00 92.38 100 VAL A CA 1
ATOM 808 C C . VAL A 1 100 ? -16.407 -14.135 24.744 1.00 92.38 100 VAL A C 1
ATOM 810 O O . VAL A 1 100 ? -17.114 -15.062 24.358 1.00 92.38 100 VAL A O 1
ATOM 813 N N . ALA A 1 101 ? -15.555 -13.517 23.924 1.00 92.31 101 ALA A N 1
ATOM 814 C CA . ALA A 1 101 ? -15.386 -13.949 22.543 1.00 92.31 101 ALA A CA 1
ATOM 815 C C . ALA A 1 101 ? -14.816 -15.371 22.430 1.00 92.31 101 ALA A C 1
ATOM 817 O O . ALA A 1 101 ? -15.143 -16.071 21.470 1.00 92.31 101 ALA A O 1
ATOM 818 N N . GLY A 1 102 ? -14.013 -15.813 23.407 1.00 93.75 102 GLY A N 1
ATOM 819 C CA . GLY A 1 102 ? -13.500 -17.182 23.480 1.00 93.75 102 GLY A CA 1
ATOM 820 C C . GLY A 1 102 ? -12.827 -17.609 22.173 1.00 93.75 102 GLY A C 1
ATOM 821 O O . GLY A 1 102 ? -11.954 -16.915 21.656 1.00 93.75 102 GLY A O 1
ATOM 822 N N . ASP A 1 103 ? -13.281 -18.719 21.591 1.00 94.44 103 ASP A N 1
ATOM 823 C CA . ASP A 1 103 ? -12.735 -19.251 20.333 1.00 94.44 103 ASP A CA 1
ATOM 824 C C . ASP A 1 103 ? -12.941 -18.317 19.124 1.00 94.44 103 ASP A C 1
ATOM 826 O O . ASP A 1 103 ? -12.232 -18.423 18.124 1.00 94.44 103 ASP A O 1
ATOM 830 N N . ARG A 1 104 ? -13.880 -17.365 19.212 1.00 93.38 104 ARG A N 1
ATOM 831 C CA . ARG A 1 104 ? -14.159 -16.355 18.180 1.00 93.38 104 ARG A CA 1
ATOM 832 C C . ARG A 1 104 ? -13.411 -15.039 18.404 1.00 93.38 104 ARG A C 1
ATOM 834 O O . ARG A 1 104 ? -13.810 -14.004 17.878 1.00 93.38 104 ARG A O 1
ATOM 841 N N . ILE A 1 105 ? -12.313 -15.046 19.161 1.00 94.94 105 ILE A N 1
ATOM 842 C CA . ILE A 1 105 ? -11.529 -13.837 19.470 1.00 94.94 105 ILE A CA 1
ATOM 843 C C . ILE A 1 105 ? -11.074 -13.051 18.226 1.00 94.94 105 ILE A C 1
ATOM 845 O O . ILE A 1 105 ? -11.018 -11.824 18.247 1.00 94.94 105 ILE A O 1
ATOM 849 N N . THR A 1 106 ? -10.813 -13.742 17.115 1.00 94.12 106 THR A N 1
ATOM 850 C CA . THR A 1 106 ? -10.418 -13.113 15.842 1.00 94.12 106 THR A CA 1
ATOM 851 C C . THR A 1 106 ? -11.591 -12.484 15.081 1.00 94.12 106 THR A C 1
ATOM 853 O O . THR A 1 106 ? -11.370 -11.638 14.214 1.00 94.12 106 THR A O 1
ATOM 856 N N . ASP A 1 107 ? -12.829 -12.803 15.459 1.00 92.50 107 ASP A N 1
ATOM 857 C CA . ASP A 1 107 ? -14.049 -12.176 14.944 1.00 92.50 107 ASP A CA 1
ATOM 858 C C . ASP A 1 107 ? -14.487 -10.969 15.803 1.00 92.50 107 ASP A C 1
ATOM 860 O O . ASP A 1 107 ? -15.439 -10.262 15.456 1.00 92.50 107 ASP A O 1
ATOM 864 N N . LEU A 1 108 ? -13.805 -10.716 16.929 1.00 93.62 108 LEU A N 1
ATOM 865 C CA . LEU A 1 108 ? -13.975 -9.526 17.762 1.00 93.62 108 LEU A CA 1
ATOM 866 C C . LEU A 1 108 ? -13.023 -8.423 17.289 1.00 93.62 108 LEU A C 1
ATOM 868 O O . LEU A 1 108 ? -11.820 -8.459 17.545 1.00 93.62 108 LEU A O 1
ATOM 872 N N . TYR A 1 109 ? -13.578 -7.409 16.632 1.00 95.12 109 TYR A N 1
ATOM 873 C CA . TYR A 1 109 ? -12.838 -6.256 16.140 1.00 95.12 109 TYR A CA 1
ATOM 874 C C . TYR A 1 109 ? -12.967 -5.085 17.112 1.00 95.12 109 TYR A C 1
ATOM 876 O O . TYR A 1 109 ? -14.024 -4.454 17.206 1.00 95.12 109 TYR A O 1
ATOM 884 N N . ILE A 1 110 ? -11.884 -4.762 17.814 1.00 95.50 110 ILE A N 1
ATOM 885 C CA . ILE A 1 110 ? -11.854 -3.625 18.733 1.00 95.50 110 ILE A CA 1
ATOM 886 C C . ILE A 1 110 ? -11.828 -2.321 17.936 1.00 95.50 110 ILE A C 1
ATOM 888 O O . ILE A 1 110 ? -10.991 -2.137 17.047 1.00 95.50 110 ILE A O 1
ATOM 892 N N . GLY A 1 111 ? -12.759 -1.417 18.248 1.00 93.88 111 GLY A N 1
ATOM 893 C CA . GLY A 1 111 ? -12.892 -0.141 17.561 1.00 93.88 111 GLY A CA 1
ATOM 894 C C . GLY A 1 111 ? -11.766 0.835 17.865 1.00 93.88 111 GLY A C 1
ATOM 895 O O . GLY A 1 111 ? -11.495 1.124 19.027 1.00 93.88 111 GLY A O 1
ATOM 896 N N . ILE A 1 112 ? -11.122 1.358 16.818 1.00 94.38 112 ILE A N 1
ATOM 897 C CA . ILE A 1 112 ? -9.928 2.207 16.911 1.00 94.38 112 ILE A CA 1
ATOM 898 C C . ILE A 1 112 ? -10.167 3.509 16.146 1.00 94.38 112 ILE A C 1
ATOM 900 O O . ILE A 1 112 ? -10.068 3.524 14.924 1.00 94.38 112 ILE A O 1
ATOM 904 N N . ASP A 1 113 ? -10.513 4.600 16.836 1.00 93.62 113 ASP A N 1
ATOM 905 C CA . ASP A 1 113 ? -10.776 5.896 16.187 1.00 93.62 113 ASP A CA 1
ATOM 906 C C . ASP A 1 113 ? -9.482 6.685 15.989 1.00 93.62 113 ASP A C 1
ATOM 908 O O . ASP A 1 113 ? -8.959 7.288 16.929 1.00 93.62 113 ASP A O 1
ATOM 912 N N . VAL A 1 114 ? -9.000 6.742 14.746 1.00 94.44 114 VAL A N 1
ATOM 913 C CA . VAL A 1 114 ? -7.783 7.489 14.394 1.00 94.44 114 VAL A CA 1
ATOM 914 C C . VAL A 1 114 ? -7.953 8.992 14.641 1.00 94.44 114 VAL A C 1
ATOM 916 O O . VAL A 1 114 ? -6.968 9.685 14.839 1.00 94.44 114 VAL A O 1
ATOM 919 N N . TRP A 1 115 ? -9.173 9.529 14.718 1.00 91.62 115 TRP A N 1
ATOM 920 C CA . TRP A 1 115 ? -9.378 10.934 15.104 1.00 91.62 115 TRP A CA 1
ATOM 921 C C . TRP A 1 115 ? -9.326 11.180 16.615 1.00 91.62 115 TRP A C 1
ATOM 923 O O . TRP A 1 115 ? -9.279 12.331 17.043 1.00 91.62 115 TRP A O 1
ATOM 933 N N . GLY A 1 116 ? -9.366 10.129 17.437 1.00 84.75 116 GLY A N 1
ATOM 934 C CA . GLY A 1 116 ? -9.191 10.257 18.881 1.00 84.75 116 GLY A CA 1
ATOM 935 C C . GLY A 1 116 ? -10.421 10.696 19.682 1.00 84.75 116 GLY A C 1
ATOM 936 O O . GLY A 1 116 ? -10.280 11.091 20.843 1.00 84.75 116 GLY A O 1
ATOM 937 N N . ARG A 1 117 ? -11.639 10.644 19.126 1.00 80.12 117 ARG A N 1
ATOM 938 C CA . ARG A 1 117 ? -12.844 11.155 19.808 1.00 80.12 117 ARG A CA 1
ATOM 939 C C . ARG A 1 117 ? -13.279 10.191 20.910 1.00 80.12 117 ARG A C 1
ATOM 941 O O . ARG A 1 117 ? -13.817 9.125 20.631 1.00 80.12 117 ARG A O 1
ATOM 948 N N . ASN A 1 118 ? -13.086 10.582 22.174 1.00 70.94 118 ASN A N 1
ATOM 949 C CA . ASN A 1 118 ? -13.348 9.726 23.345 1.00 70.94 118 ASN A CA 1
ATOM 950 C C . ASN A 1 118 ? -12.679 8.345 23.225 1.00 70.94 118 ASN A C 1
ATOM 952 O O . ASN A 1 118 ? -13.294 7.319 23.526 1.00 70.94 118 ASN A O 1
ATOM 956 N N . PHE A 1 119 ? -11.437 8.340 22.741 1.00 80.38 119 PHE A N 1
ATOM 957 C CA . PHE A 1 119 ? -10.701 7.137 22.383 1.00 80.38 119 PHE A CA 1
ATOM 958 C C . PHE A 1 119 ? -9.517 6.890 23.325 1.00 80.38 119 PHE A C 1
ATOM 960 O O . PHE A 1 119 ? -8.879 7.832 23.814 1.00 80.38 119 PHE A O 1
ATOM 967 N N . PHE A 1 120 ? -9.213 5.616 23.576 1.00 80.75 120 PHE A N 1
ATOM 968 C CA . PHE A 1 120 ? -8.010 5.221 24.302 1.00 80.75 120 PHE A CA 1
ATOM 969 C C . PHE A 1 120 ? -6.758 5.696 23.546 1.00 80.75 120 PHE A C 1
ATOM 971 O O . PHE A 1 120 ? -6.721 5.694 22.321 1.00 80.75 120 PHE A O 1
ATOM 978 N N . GLY A 1 121 ? -5.742 6.185 24.258 1.00 81.75 121 GLY A N 1
ATOM 979 C CA . GLY A 1 121 ? -4.529 6.738 23.636 1.00 81.75 121 GLY A CA 1
ATOM 980 C C . GLY A 1 121 ? -4.700 8.104 22.949 1.00 81.75 121 GLY A C 1
ATOM 981 O O . GLY A 1 121 ? -3.727 8.838 22.842 1.00 81.75 121 GLY A O 1
ATOM 982 N N . GLY A 1 122 ? -5.918 8.513 22.576 1.00 84.50 122 GLY A N 1
ATOM 983 C CA . GLY A 1 122 ? -6.198 9.838 22.004 1.00 84.50 122 GLY A CA 1
ATOM 984 C C . GLY A 1 122 ? -6.079 9.948 20.479 1.00 84.50 122 GLY A C 1
ATOM 985 O O . GLY A 1 122 ? -6.212 11.053 19.967 1.00 84.50 122 GLY A O 1
ATOM 986 N N . GLY A 1 123 ? -5.896 8.835 19.758 1.00 89.62 123 GLY A N 1
ATOM 987 C CA . GLY A 1 123 ? -5.914 8.790 18.286 1.00 89.62 123 GLY A CA 1
ATOM 988 C C . GLY A 1 123 ? -4.654 9.355 17.630 1.00 89.62 123 GLY A C 1
ATOM 989 O O . GLY A 1 123 ? -3.584 9.365 18.224 1.00 89.62 123 GLY A O 1
ATOM 990 N N . GLU A 1 124 ? -4.761 9.804 16.385 1.00 91.19 124 GLU A N 1
ATOM 991 C CA . GLU A 1 124 ? -3.685 10.394 15.588 1.00 91.19 124 GLU A CA 1
ATOM 992 C C . GLU A 1 124 ? -2.455 9.469 15.551 1.00 91.19 124 GLU A C 1
ATOM 994 O O . GLU A 1 124 ? -2.576 8.260 15.329 1.00 91.19 124 GLU A O 1
ATOM 999 N N . PHE A 1 125 ? -1.259 9.990 15.824 1.00 88.81 125 PHE A N 1
ATOM 1000 C CA . PHE A 1 125 ? -0.056 9.170 15.958 1.00 88.81 125 PHE A CA 1
ATOM 1001 C C . PHE A 1 125 ? 0.008 8.359 17.262 1.00 88.81 125 PHE A C 1
ATOM 1003 O O . PHE A 1 125 ? 0.769 7.396 17.337 1.00 88.81 125 PHE A O 1
ATOM 1010 N N . ASN A 1 126 ? -0.826 8.669 18.259 1.00 88.19 126 ASN A N 1
ATOM 1011 C CA . ASN A 1 126 ? -1.006 7.841 19.452 1.00 88.19 126 ASN A CA 1
ATOM 1012 C C . ASN A 1 126 ? -1.879 6.598 19.198 1.00 88.19 126 ASN A C 1
ATOM 1014 O O . ASN A 1 126 ? -2.031 5.777 20.100 1.00 88.19 126 ASN A O 1
ATOM 1018 N N . THR A 1 127 ? -2.442 6.415 17.996 1.00 91.06 127 THR A N 1
ATOM 1019 C CA . THR A 1 127 ? -3.301 5.261 17.656 1.00 91.06 127 THR A CA 1
ATOM 1020 C C . THR A 1 127 ? -2.653 3.909 17.994 1.00 91.06 127 THR A C 1
ATOM 1022 O O . THR A 1 127 ? -3.351 2.976 18.395 1.00 91.06 127 THR A O 1
ATOM 1025 N N . GLN A 1 128 ? -1.322 3.813 17.901 1.00 87.88 128 GLN A N 1
ATOM 1026 C CA . GLN A 1 128 ? -0.557 2.611 18.253 1.00 87.88 128 GLN A CA 1
ATOM 1027 C C . GLN A 1 128 ? -0.779 2.130 19.699 1.00 87.88 128 GLN A C 1
ATOM 1029 O O . GLN A 1 128 ? -0.752 0.929 19.942 1.00 87.88 128 GLN A O 1
ATOM 1034 N N . GLU A 1 129 ? -1.061 3.035 20.643 1.00 87.06 129 GLU A N 1
ATOM 1035 C CA . GLU A 1 129 ? -1.302 2.691 22.053 1.00 87.06 129 GLU A CA 1
ATOM 1036 C C . GLU A 1 129 ? -2.543 1.803 22.197 1.00 87.06 129 GLU A C 1
ATOM 1038 O O . GLU A 1 129 ? -2.526 0.761 22.848 1.00 87.06 129 GLU A O 1
ATOM 1043 N N . ALA A 1 130 ? -3.632 2.189 21.531 1.00 91.19 130 ALA A N 1
ATOM 1044 C CA . ALA A 1 130 ? -4.879 1.440 21.563 1.00 91.19 130 ALA A CA 1
ATOM 1045 C C . ALA A 1 130 ? -4.796 0.130 20.770 1.00 91.19 130 ALA A C 1
ATOM 1047 O O . ALA A 1 130 ? -5.370 -0.879 21.181 1.00 91.19 130 ALA A O 1
ATOM 1048 N N . VAL A 1 131 ? -4.057 0.139 19.655 1.00 93.12 131 VAL A N 1
ATOM 1049 C CA . VAL A 1 131 ? -3.747 -1.077 18.895 1.00 93.12 131 VAL A CA 1
ATOM 1050 C C . VAL A 1 131 ? -2.983 -2.075 19.766 1.00 93.12 131 VAL A C 1
ATOM 1052 O O . VAL A 1 131 ? -3.336 -3.252 19.771 1.00 93.12 131 VAL A O 1
ATOM 1055 N N . GLY A 1 132 ? -1.998 -1.610 20.540 1.00 90.88 132 GLY A N 1
ATOM 1056 C CA . GLY A 1 132 ? -1.221 -2.448 21.450 1.00 90.88 132 GLY A CA 1
ATOM 1057 C C . GLY A 1 132 ? -2.088 -3.164 22.486 1.00 90.88 132 GLY A C 1
ATOM 1058 O O . GLY A 1 132 ? -1.931 -4.368 22.674 1.00 90.88 132 GLY A O 1
ATOM 1059 N N . VAL A 1 133 ? -3.056 -2.464 23.090 1.00 93.06 133 VAL A N 1
ATOM 1060 C CA . VAL A 1 133 ? -4.010 -3.065 24.042 1.00 93.06 133 VAL A CA 1
ATOM 1061 C C . VAL A 1 133 ? -4.846 -4.160 23.379 1.00 93.06 133 VAL A C 1
ATOM 1063 O O . VAL A 1 133 ? -4.919 -5.275 23.888 1.00 93.06 133 VAL A O 1
ATOM 1066 N N . ALA A 1 134 ? -5.473 -3.866 22.237 1.00 94.56 134 ALA A N 1
ATOM 1067 C CA . ALA A 1 134 ? -6.310 -4.842 21.538 1.00 94.56 134 ALA A CA 1
ATOM 1068 C C . ALA A 1 134 ? -5.503 -6.074 21.089 1.00 94.56 134 ALA A C 1
ATOM 1070 O O . ALA A 1 134 ? -5.935 -7.210 21.292 1.00 94.56 134 ALA A O 1
ATOM 1071 N N . HIS A 1 135 ? -4.304 -5.846 20.546 1.00 94.62 135 HIS A N 1
ATOM 1072 C CA . HIS A 1 135 ? -3.398 -6.90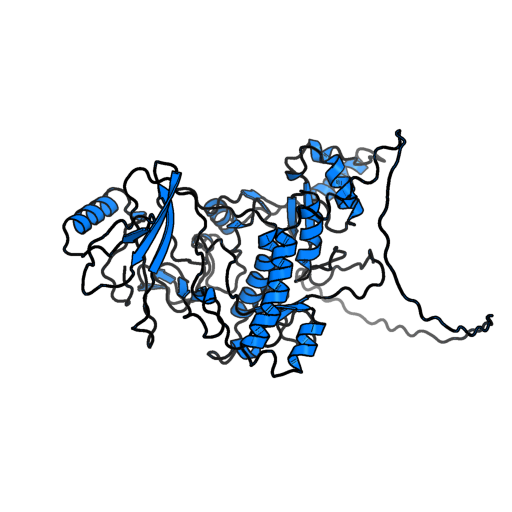2 20.107 1.00 94.62 135 HIS A CA 1
ATOM 1073 C C . HIS A 1 135 ? -2.917 -7.784 21.268 1.00 94.62 135 HIS A C 1
ATOM 1075 O O . HIS A 1 135 ? -2.878 -9.004 21.122 1.00 94.62 135 HIS A O 1
ATOM 1081 N N . ALA A 1 136 ? -2.609 -7.205 22.435 1.00 94.25 136 ALA A N 1
ATOM 1082 C CA . ALA A 1 136 ? -2.182 -7.957 23.619 1.00 94.25 136 ALA A CA 1
ATOM 1083 C C . ALA A 1 136 ? -3.247 -8.951 24.121 1.00 94.25 136 ALA A C 1
ATOM 1085 O O . ALA A 1 136 ? -2.909 -9.970 24.720 1.00 94.25 136 ALA A O 1
ATOM 1086 N N . HIS A 1 137 ? -4.525 -8.689 23.835 1.00 95.00 137 HIS A N 1
ATOM 1087 C CA . HIS A 1 137 ? -5.639 -9.598 24.114 1.00 95.00 137 HIS A CA 1
ATOM 1088 C C . HIS A 1 137 ? -5.980 -10.542 22.945 1.00 95.00 137 HIS A C 1
ATOM 1090 O O . HIS A 1 137 ? -6.994 -11.235 22.998 1.00 95.00 137 HIS A O 1
ATOM 1096 N N . GLY A 1 138 ? -5.173 -10.567 21.880 1.00 94.06 138 GLY A N 1
ATOM 1097 C CA . GLY A 1 138 ? -5.393 -11.407 20.698 1.00 94.06 138 GLY A CA 1
ATOM 1098 C C . GLY A 1 138 ? -6.591 -10.995 19.838 1.00 94.06 138 GLY A C 1
ATOM 1099 O O . GLY A 1 138 ? -7.005 -11.763 18.971 1.00 94.06 138 GLY A O 1
ATOM 1100 N N . CYS A 1 139 ? -7.163 -9.810 20.077 1.00 95.00 139 CYS A N 1
ATOM 1101 C CA . CYS A 1 139 ? -8.329 -9.323 19.347 1.00 95.00 139 CYS A CA 1
ATOM 1102 C C . CYS A 1 139 ? -7.949 -8.809 17.953 1.00 95.00 139 CYS A C 1
ATOM 1104 O O . CYS A 1 139 ? -6.841 -8.314 17.726 1.00 95.00 139 CYS A O 1
ATOM 1106 N N . SER A 1 140 ? -8.920 -8.825 17.041 1.00 96.25 140 SER A N 1
ATOM 1107 C CA . SER A 1 140 ? -8.804 -8.133 15.760 1.00 96.25 140 SER A CA 1
ATOM 1108 C C . SER A 1 140 ? -8.969 -6.619 15.923 1.00 96.25 140 SER A C 1
ATOM 1110 O O . SER A 1 140 ? -9.537 -6.115 16.894 1.00 96.25 140 SER A O 1
ATOM 1112 N N . LEU A 1 141 ? -8.474 -5.869 14.940 1.00 95.62 141 LEU A N 1
ATOM 1113 C CA . LEU A 1 141 ? -8.456 -4.407 14.951 1.00 95.62 141 LEU A CA 1
ATOM 1114 C C . LEU A 1 141 ? -9.440 -3.870 13.918 1.00 95.62 141 LEU A C 1
ATOM 1116 O O . LEU A 1 141 ? -9.427 -4.304 12.766 1.00 95.62 141 LEU A O 1
ATOM 1120 N N . ALA A 1 142 ? -10.236 -2.872 14.283 1.00 95.19 142 ALA A N 1
ATOM 1121 C CA . ALA A 1 142 ? -11.015 -2.126 13.306 1.00 95.19 142 ALA A CA 1
ATOM 1122 C C . ALA A 1 142 ? -10.680 -0.639 13.363 1.00 95.19 142 ALA A C 1
ATOM 1124 O O . ALA A 1 142 ? -11.165 0.131 14.194 1.00 95.19 142 ALA A O 1
ATOM 1125 N N . ILE A 1 143 ? -9.808 -0.269 12.428 1.00 95.12 143 ILE A N 1
ATOM 1126 C CA . ILE A 1 143 ? -9.232 1.060 12.273 1.00 95.12 143 ILE A CA 1
ATOM 1127 C C . ILE A 1 143 ? -10.265 1.961 11.598 1.00 95.12 143 ILE A C 1
ATOM 1129 O O . ILE A 1 143 ? -10.542 1.855 10.402 1.00 95.12 143 ILE A O 1
ATOM 1133 N N . PHE A 1 144 ? -10.847 2.854 12.382 1.00 93.75 144 PHE A N 1
ATOM 1134 C CA . PHE A 1 144 ? -11.864 3.792 11.953 1.00 93.75 144 PHE A CA 1
ATOM 1135 C C . PHE A 1 144 ? -11.244 5.118 11.507 1.00 93.75 144 PHE A C 1
ATOM 1137 O O . PHE A 1 144 ? -10.418 5.709 12.199 1.00 93.75 144 PHE A O 1
ATOM 1144 N N . ALA A 1 145 ? -11.692 5.589 10.340 1.00 92.94 145 ALA A N 1
ATOM 1145 C CA . ALA A 1 145 ? -11.309 6.862 9.728 1.00 92.94 145 ALA A CA 1
ATOM 1146 C C . ALA A 1 145 ? -9.782 7.105 9.571 1.00 92.94 145 ALA A C 1
ATOM 1148 O O . ALA A 1 145 ? -9.297 8.193 9.889 1.00 92.94 145 ALA A O 1
ATOM 1149 N N . PRO A 1 146 ? -9.013 6.153 8.995 1.00 94.69 146 PRO A N 1
ATOM 1150 C CA . PRO A 1 146 ? -7.575 6.334 8.754 1.00 94.69 146 PRO A CA 1
ATOM 1151 C C . PRO A 1 146 ? -7.243 7.414 7.710 1.00 94.69 146 PRO A C 1
ATOM 1153 O O . PRO A 1 146 ? -6.090 7.822 7.605 1.00 94.69 146 PRO A O 1
ATOM 1156 N N . ALA A 1 147 ? -8.237 7.915 6.965 1.00 93.38 147 ALA A N 1
ATOM 1157 C CA . ALA A 1 147 ? -8.081 9.046 6.048 1.00 93.38 147 ALA A CA 1
ATOM 1158 C C . ALA A 1 147 ? -7.702 10.366 6.754 1.00 93.38 147 ALA A C 1
ATOM 1160 O O . ALA A 1 147 ? -7.358 11.332 6.078 1.00 93.38 147 ALA A O 1
ATOM 1161 N N . TRP A 1 148 ? -7.672 10.397 8.094 1.00 93.62 148 TRP A N 1
ATOM 1162 C CA . TRP A 1 148 ? -7.089 11.479 8.901 1.00 93.62 148 TRP A CA 1
ATOM 1163 C C . TRP A 1 148 ? -5.717 11.956 8.388 1.00 93.62 148 TRP A C 1
ATOM 1165 O O . TRP A 1 148 ? -5.420 13.147 8.444 1.00 93.62 148 TRP A O 1
ATOM 1175 N N . THR A 1 149 ? -4.892 11.058 7.835 1.00 91.56 149 THR A N 1
ATOM 1176 C CA . THR A 1 149 ? -3.567 11.394 7.277 1.00 91.56 149 THR A CA 1
ATOM 1177 C C . THR A 1 149 ? -3.636 12.388 6.116 1.00 91.56 149 THR A C 1
ATOM 1179 O O . THR A 1 149 ? -2.680 13.129 5.896 1.00 91.56 149 THR A O 1
ATOM 1182 N N . HIS A 1 150 ? -4.764 12.422 5.405 1.00 90.06 150 HIS A N 1
ATOM 1183 C CA . HIS A 1 150 ? -5.077 13.355 4.322 1.00 90.06 150 HIS A CA 1
ATOM 1184 C C . HIS A 1 150 ? -5.978 14.503 4.802 1.00 90.06 150 HIS A C 1
ATOM 1186 O O . HIS A 1 150 ? -5.727 15.661 4.488 1.00 90.06 150 HIS A O 1
ATOM 1192 N N . GLU A 1 151 ? -6.992 14.200 5.613 1.00 90.38 151 GLU A N 1
ATOM 1193 C CA . GLU A 1 151 ? -8.046 15.148 6.003 1.00 90.38 151 GLU A CA 1
ATOM 1194 C C . GLU A 1 151 ? -7.621 16.160 7.081 1.00 90.38 151 GLU A C 1
ATOM 1196 O O . GLU A 1 151 ? -8.115 17.286 7.095 1.00 90.38 151 GLU A O 1
ATOM 1201 N N . ALA A 1 152 ? -6.726 15.778 7.997 1.00 88.19 152 ALA A N 1
ATOM 1202 C CA . ALA A 1 152 ? -6.327 16.599 9.146 1.00 88.19 152 ALA A CA 1
ATOM 1203 C C . ALA A 1 152 ? -5.011 17.359 8.918 1.00 88.19 152 ALA A C 1
ATOM 1205 O O . ALA A 1 152 ? -4.298 17.691 9.870 1.00 88.19 152 ALA A O 1
ATOM 1206 N N . MET A 1 153 ? -4.621 17.577 7.662 1.00 83.88 153 MET A N 1
ATOM 1207 C CA . MET A 1 153 ? -3.431 18.361 7.339 1.00 83.88 153 MET A CA 1
ATOM 1208 C C . MET A 1 153 ? -3.639 19.832 7.698 1.00 83.88 153 MET A C 1
ATOM 1210 O O . MET A 1 153 ? -4.605 20.457 7.270 1.00 83.88 153 MET A O 1
ATOM 1214 N N . SER A 1 154 ? -2.711 20.380 8.484 1.00 77.44 154 SER A N 1
ATOM 1215 C CA . SER A 1 154 ? -2.706 21.783 8.893 1.00 77.44 154 SER A CA 1
ATOM 1216 C C . SER A 1 154 ? -1.342 22.402 8.611 1.00 77.44 154 SER A C 1
ATOM 1218 O O . SER A 1 154 ? -0.303 21.769 8.810 1.00 77.44 154 SER A O 1
ATOM 1220 N N . ARG A 1 155 ? -1.356 23.650 8.135 1.00 71.50 155 ARG A N 1
ATOM 1221 C CA . ARG A 1 155 ? -0.155 24.469 7.901 1.00 71.50 155 ARG A CA 1
ATOM 1222 C C . ARG A 1 155 ? 0.099 25.461 9.042 1.00 71.50 155 ARG A C 1
ATOM 1224 O O . ARG A 1 155 ? 1.105 26.170 9.034 1.00 71.50 155 ARG A O 1
ATOM 1231 N N . GLU A 1 156 ? -0.800 25.531 10.022 1.00 75.44 156 GLU A N 1
ATOM 1232 C CA . GLU A 1 156 ? -0.652 26.417 11.172 1.00 75.44 156 GLU A CA 1
ATOM 1233 C C . GLU A 1 156 ? 0.381 25.843 12.146 1.00 75.44 156 GLU A C 1
ATOM 1235 O O . GLU A 1 156 ? 0.223 24.744 12.667 1.00 75.44 156 GLU A O 1
ATOM 1240 N N . LYS A 1 157 ? 1.449 26.600 12.435 1.00 70.94 157 LYS A N 1
ATOM 1241 C CA . LYS A 1 157 ? 2.553 26.144 13.309 1.00 70.94 157 LYS A CA 1
ATOM 1242 C C . LYS A 1 157 ? 2.126 25.823 14.747 1.00 70.94 157 LYS A C 1
ATOM 1244 O O . LYS A 1 157 ? 2.893 25.206 15.479 1.00 70.94 157 LYS A O 1
ATOM 1249 N N . THR A 1 158 ? 0.956 26.298 15.159 1.00 73.19 158 THR A N 1
ATOM 1250 C CA . THR A 1 158 ? 0.358 26.071 16.479 1.00 73.19 158 THR A CA 1
ATOM 1251 C C . THR A 1 158 ? -0.584 24.870 16.508 1.00 73.19 158 THR A C 1
ATOM 1253 O O . THR A 1 158 ? -0.998 24.462 17.591 1.00 73.19 158 THR A O 1
ATOM 1256 N N . ASP A 1 159 ? -0.933 24.314 15.346 1.00 81.19 159 ASP A N 1
ATOM 1257 C CA . ASP A 1 159 ? -1.766 23.123 15.242 1.00 81.19 159 ASP A CA 1
ATOM 1258 C C . ASP A 1 159 ? -0.949 21.887 15.607 1.00 81.19 159 ASP A C 1
ATOM 1260 O O . ASP A 1 159 ? 0.213 21.737 15.233 1.00 81.19 159 ASP A O 1
ATOM 1264 N N . ALA A 1 160 ? -1.564 20.969 16.335 1.00 74.44 160 ALA A N 1
ATOM 1265 C CA . ALA A 1 160 ? -0.890 19.760 16.764 1.00 74.44 160 ALA A CA 1
ATOM 1266 C C . ALA A 1 160 ? -0.743 18.699 15.658 1.00 74.44 160 ALA A C 1
ATOM 1268 O O . ALA A 1 160 ? 0.031 17.759 15.815 1.00 74.44 160 ALA A O 1
ATOM 1269 N N . ASN A 1 161 ? -1.445 18.867 14.537 1.00 81.88 161 ASN A N 1
ATOM 1270 C CA . ASN A 1 161 ? -1.292 18.066 13.328 1.00 81.88 161 ASN A CA 1
ATOM 1271 C C . ASN A 1 161 ? -0.188 18.586 12.391 1.00 81.88 161 ASN A C 1
ATOM 1273 O O . ASN A 1 161 ? 0.001 18.031 11.301 1.00 81.88 161 ASN A O 1
ATOM 1277 N N . VAL A 1 162 ? 0.518 19.657 12.769 1.00 83.62 162 VAL A N 1
ATOM 1278 C CA . VAL A 1 162 ? 1.630 20.184 11.977 1.00 83.62 162 VAL A CA 1
ATOM 1279 C C . VAL A 1 162 ? 2.804 19.203 11.989 1.00 83.62 162 VAL A C 1
ATOM 1281 O O . VAL A 1 162 ? 3.148 18.623 13.020 1.00 83.62 162 VAL A O 1
ATOM 1284 N N . VAL A 1 163 ? 3.448 19.029 10.836 1.00 84.12 163 VAL A N 1
ATOM 1285 C CA . VAL A 1 163 ? 4.699 18.271 10.739 1.00 84.12 163 VAL A CA 1
ATOM 1286 C C . VAL A 1 163 ? 5.856 19.218 11.046 1.00 84.12 163 VAL A C 1
ATOM 1288 O O . VAL A 1 163 ? 6.045 20.223 10.360 1.00 84.12 163 VAL A O 1
ATOM 1291 N N . ALA A 1 164 ? 6.632 18.918 12.084 1.00 80.50 164 ALA A N 1
ATOM 1292 C CA . ALA A 1 164 ? 7.808 19.710 12.424 1.00 80.50 164 ALA A CA 1
ATOM 1293 C C . ALA A 1 164 ? 8.915 19.531 11.369 1.00 80.50 164 ALA A C 1
ATOM 1295 O O . ALA A 1 164 ? 9.066 18.450 10.797 1.00 80.50 164 ALA A O 1
ATOM 1296 N N . MET A 1 165 ? 9.703 20.585 11.126 1.00 77.12 165 MET A N 1
ATOM 1297 C CA . MET A 1 165 ? 10.809 20.580 10.150 1.00 77.12 165 MET A CA 1
ATOM 1298 C C . MET A 1 165 ? 10.361 20.257 8.715 1.00 77.12 165 MET A C 1
ATOM 1300 O O . MET A 1 165 ? 11.151 19.806 7.890 1.00 77.12 165 MET A O 1
ATOM 1304 N N . ALA A 1 166 ? 9.084 20.475 8.393 1.00 78.12 166 ALA A N 1
ATOM 1305 C CA . ALA A 1 166 ? 8.570 20.238 7.050 1.00 78.12 166 ALA A CA 1
ATOM 1306 C C . ALA A 1 166 ? 9.207 21.177 6.011 1.00 78.12 166 ALA A C 1
ATOM 1308 O O . ALA A 1 166 ? 9.274 20.828 4.836 1.00 78.12 166 ALA A O 1
ATOM 1309 N N . GLU A 1 167 ? 9.735 22.327 6.442 1.00 70.19 167 GLU A N 1
ATOM 1310 C CA . GLU A 1 167 ? 10.559 23.219 5.624 1.00 70.19 167 GLU A CA 1
ATOM 1311 C C . GLU A 1 167 ? 11.796 22.533 5.015 1.00 70.19 167 GLU A C 1
ATOM 1313 O O . GLU A 1 167 ? 12.272 22.972 3.972 1.00 70.19 167 GLU A O 1
ATOM 1318 N N . ASP A 1 168 ? 12.284 21.431 5.588 1.00 62.16 168 ASP A N 1
ATOM 1319 C CA . ASP A 1 168 ? 13.442 20.699 5.061 1.00 62.16 168 ASP A CA 1
ATOM 1320 C C . ASP A 1 168 ? 13.074 19.699 3.948 1.00 62.16 168 ASP A C 1
ATOM 1322 O O . ASP A 1 168 ? 13.945 19.263 3.189 1.00 62.16 168 ASP A O 1
ATOM 1326 N N . LEU A 1 169 ? 11.782 19.387 3.761 1.00 63.31 169 LEU A N 1
ATOM 1327 C CA . LEU A 1 169 ? 11.298 18.636 2.587 1.00 63.31 169 LEU A CA 1
ATOM 1328 C C . LEU A 1 169 ? 11.484 19.436 1.278 1.00 63.31 169 LEU A C 1
ATOM 1330 O O . LEU A 1 169 ? 11.512 18.868 0.188 1.00 63.31 169 LEU A O 1
ATOM 1334 N N . VAL A 1 170 ? 11.673 20.756 1.391 1.00 52.53 170 VAL A N 1
ATOM 1335 C CA . VAL A 1 170 ? 11.569 21.789 0.340 1.00 52.53 170 VAL A CA 1
ATOM 1336 C C . VAL A 1 170 ? 12.833 21.921 -0.519 1.00 52.53 170 VAL A C 1
ATOM 1338 O O . VAL A 1 170 ? 12.887 22.763 -1.409 1.00 52.53 170 VAL A O 1
ATOM 1341 N N . SER A 1 171 ? 13.867 21.090 -0.338 1.00 47.28 171 SER A N 1
ATOM 1342 C CA . SER A 1 171 ? 15.147 21.285 -1.057 1.00 47.28 171 SER A CA 1
ATOM 1343 C C . SER A 1 171 ? 15.074 21.235 -2.602 1.00 47.28 171 SER A C 1
ATOM 1345 O O . SER A 1 171 ? 16.090 21.487 -3.248 1.00 47.28 171 SER A O 1
ATOM 1347 N N . MET A 1 172 ? 13.911 20.957 -3.219 1.00 42.22 172 MET A N 1
ATOM 1348 C CA . MET A 1 172 ? 13.721 20.961 -4.681 1.00 42.22 172 MET A CA 1
ATOM 1349 C C . MET A 1 172 ? 12.435 21.646 -5.212 1.00 42.22 172 MET A C 1
ATOM 1351 O O . MET A 1 172 ? 12.297 21.742 -6.431 1.00 42.22 172 MET A O 1
ATOM 1355 N N . SER A 1 173 ? 11.511 22.152 -4.383 1.00 44.53 173 SER A N 1
ATOM 1356 C CA . SER A 1 173 ? 10.303 22.869 -4.850 1.00 44.53 173 SER A CA 1
ATOM 1357 C C . SER A 1 173 ? 9.974 24.030 -3.923 1.00 44.53 173 SER A C 1
ATOM 1359 O O . SER A 1 173 ? 10.071 23.890 -2.718 1.00 44.53 173 SER A O 1
ATOM 1361 N N . THR A 1 174 ? 9.584 25.186 -4.461 1.00 38.97 174 THR A N 1
ATOM 1362 C CA . THR A 1 174 ? 9.313 26.409 -3.678 1.00 38.97 174 THR A CA 1
ATOM 1363 C C . THR A 1 174 ? 8.088 26.328 -2.761 1.00 38.97 174 THR A C 1
ATOM 1365 O O . THR A 1 174 ? 7.885 27.241 -1.970 1.00 38.97 174 THR A O 1
ATOM 1368 N N . ASP A 1 175 ? 7.330 25.230 -2.816 1.00 49.81 175 ASP A N 1
ATOM 1369 C CA . ASP A 1 175 ? 6.192 24.930 -1.953 1.00 49.81 175 ASP A CA 1
ATOM 1370 C C . ASP A 1 175 ? 6.260 23.459 -1.508 1.00 49.81 175 ASP A C 1
ATOM 1372 O O . ASP A 1 175 ? 6.614 22.581 -2.304 1.00 49.81 175 ASP A O 1
ATOM 1376 N N . ILE A 1 176 ? 5.920 23.188 -0.242 1.00 56.75 176 ILE A N 1
ATOM 1377 C CA . ILE A 1 176 ? 5.637 21.826 0.224 1.00 56.75 176 ILE A CA 1
ATOM 1378 C C . ILE A 1 176 ? 4.320 21.407 -0.427 1.00 56.75 176 ILE A C 1
ATOM 1380 O O . ILE A 1 176 ? 3.284 22.027 -0.180 1.00 56.75 176 ILE A O 1
ATOM 1384 N N . ASP A 1 177 ? 4.358 20.368 -1.256 1.00 69.50 177 ASP A N 1
ATOM 1385 C CA . ASP A 1 177 ? 3.148 19.782 -1.824 1.00 69.50 177 ASP A CA 1
ATOM 1386 C C . ASP A 1 177 ? 2.366 19.066 -0.709 1.00 69.50 177 ASP A C 1
ATOM 1388 O O . ASP A 1 177 ? 2.920 18.228 0.011 1.00 69.50 177 ASP A O 1
ATOM 1392 N N . ASP A 1 178 ? 1.072 19.371 -0.565 1.00 76.25 178 ASP A N 1
ATOM 1393 C CA . ASP A 1 178 ? 0.182 18.695 0.389 1.00 76.25 178 ASP A CA 1
ATOM 1394 C C . ASP A 1 178 ? 0.189 17.175 0.164 1.00 76.25 178 ASP A C 1
ATOM 1396 O O . ASP A 1 178 ? 0.041 16.400 1.111 1.00 76.25 178 ASP A O 1
ATOM 1400 N N . CYS A 1 179 ? 0.464 16.722 -1.067 1.00 79.12 179 CYS A N 1
ATOM 1401 C CA . CYS A 1 179 ? 0.687 15.311 -1.346 1.00 79.12 179 CYS A CA 1
ATOM 1402 C C . CYS A 1 179 ? 1.877 14.744 -0.556 1.00 79.12 179 CYS A C 1
ATOM 1404 O O . CYS A 1 179 ? 1.758 13.665 0.015 1.00 79.12 179 CYS A O 1
ATOM 1406 N N . GLN A 1 180 ? 3.026 15.423 -0.496 1.00 80.00 180 GLN A N 1
ATOM 1407 C CA . GLN A 1 180 ? 4.206 14.906 0.212 1.00 80.00 180 GLN A CA 1
ATOM 1408 C C . GLN A 1 180 ? 3.962 14.796 1.719 1.00 80.00 180 GLN A C 1
ATOM 1410 O O . GLN A 1 180 ? 4.321 13.786 2.326 1.00 80.00 180 GLN A O 1
ATOM 1415 N N . LEU A 1 181 ? 3.292 15.790 2.308 1.00 82.56 181 LEU A N 1
ATOM 1416 C CA . LEU A 1 181 ? 2.906 15.757 3.720 1.00 82.56 181 LEU A CA 1
ATOM 1417 C C . LEU A 1 181 ? 1.938 14.616 4.013 1.00 82.56 181 LEU A C 1
ATOM 1419 O O . LEU A 1 181 ? 2.159 13.862 4.962 1.00 82.56 181 LEU A O 1
ATOM 1423 N N . PHE A 1 182 ? 0.910 14.446 3.179 1.00 86.81 182 PHE A N 1
ATOM 1424 C CA . PHE A 1 182 ? -0.010 13.317 3.279 1.00 86.81 182 PHE A CA 1
ATOM 1425 C C . PHE A 1 182 ? 0.755 11.990 3.268 1.00 86.81 182 PHE A C 1
ATOM 1427 O O . PHE A 1 182 ? 0.545 11.153 4.142 1.00 86.81 182 PHE A O 1
ATOM 1434 N N . LEU A 1 183 ? 1.676 11.803 2.319 1.00 85.88 183 LEU A N 1
ATOM 1435 C CA . LEU A 1 183 ? 2.440 10.562 2.199 1.00 85.88 183 LEU A CA 1
ATOM 1436 C C . LEU A 1 183 ? 3.340 10.291 3.397 1.00 85.88 183 LEU A C 1
ATOM 1438 O O . LEU A 1 183 ? 3.424 9.143 3.833 1.00 85.88 183 LEU A O 1
ATOM 1442 N N . LEU A 1 184 ? 3.966 11.328 3.950 1.00 85.50 184 LEU A N 1
ATOM 1443 C CA . LEU A 1 184 ? 4.771 11.212 5.159 1.00 85.50 184 LEU A CA 1
ATOM 1444 C C . LEU A 1 184 ? 3.912 10.790 6.359 1.00 85.50 184 LEU A C 1
ATOM 1446 O O . LEU A 1 184 ? 4.278 9.867 7.086 1.00 85.50 184 LEU A O 1
ATOM 1450 N N . ARG A 1 185 ? 2.747 11.427 6.543 1.00 89.31 185 ARG A N 1
ATOM 1451 C CA . ARG A 1 185 ? 1.800 11.104 7.622 1.00 89.31 185 ARG A CA 1
ATOM 1452 C C . ARG A 1 185 ? 1.220 9.703 7.469 1.00 89.31 185 ARG A C 1
ATOM 1454 O O . ARG A 1 185 ? 1.150 8.976 8.454 1.00 89.31 185 ARG A O 1
ATOM 1461 N N . ASP A 1 186 ? 0.831 9.323 6.253 1.00 90.06 186 ASP A N 1
ATOM 1462 C CA . ASP A 1 186 ? 0.289 7.997 5.947 1.00 90.06 186 ASP A CA 1
ATOM 1463 C C . ASP A 1 186 ? 1.317 6.908 6.237 1.00 90.06 186 ASP A C 1
ATOM 1465 O O . ASP A 1 186 ? 1.038 5.971 6.981 1.00 90.06 186 ASP A O 1
ATOM 1469 N N . ARG A 1 187 ? 2.551 7.090 5.767 1.00 87.62 187 ARG A N 1
ATOM 1470 C CA . ARG A 1 187 ? 3.670 6.201 6.089 1.00 87.62 187 ARG A CA 1
ATOM 1471 C C . ARG A 1 187 ? 3.940 6.122 7.589 1.00 87.62 187 ARG A C 1
ATOM 1473 O O . ARG A 1 187 ? 4.140 5.021 8.092 1.00 87.62 187 ARG A O 1
ATOM 1480 N N . ALA A 1 188 ? 3.938 7.245 8.302 1.00 87.69 188 ALA A N 1
ATOM 1481 C CA . ALA A 1 188 ? 4.196 7.252 9.738 1.00 87.69 188 ALA A CA 1
ATOM 1482 C C . ALA A 1 188 ? 3.102 6.544 10.544 1.00 87.69 188 ALA A C 1
ATOM 1484 O O . ALA A 1 188 ? 3.424 5.739 11.418 1.00 87.69 188 ALA A O 1
ATOM 1485 N N . LEU A 1 189 ? 1.828 6.797 10.219 1.00 90.88 189 LEU A N 1
ATOM 1486 C CA . LEU A 1 189 ? 0.696 6.119 10.843 1.00 90.88 189 LEU A CA 1
ATOM 1487 C C . LEU A 1 189 ? 0.745 4.619 10.545 1.00 90.88 189 LEU A C 1
ATOM 1489 O O . LEU A 1 189 ? 0.837 3.809 11.458 1.00 90.88 189 LEU A O 1
ATOM 1493 N N . TRP A 1 190 ? 0.738 4.220 9.274 1.00 90.62 190 TRP A N 1
ATOM 1494 C CA . TRP A 1 190 ? 0.701 2.798 8.927 1.00 90.62 190 TRP A CA 1
ATOM 1495 C C . TRP A 1 190 ? 1.970 2.061 9.341 1.00 90.62 190 TRP A C 1
ATOM 1497 O O . TRP A 1 190 ? 1.888 0.902 9.731 1.00 90.62 190 TRP A O 1
ATOM 1507 N N . GLY A 1 191 ? 3.125 2.728 9.345 1.00 87.00 191 GLY A N 1
ATOM 1508 C CA . GLY A 1 191 ? 4.382 2.178 9.842 1.00 87.00 191 GLY A CA 1
ATOM 1509 C C . GLY A 1 191 ? 4.379 1.891 11.346 1.00 87.00 191 GLY A C 1
ATOM 1510 O O . GLY A 1 191 ? 5.039 0.937 11.764 1.00 87.00 191 GLY A O 1
ATOM 1511 N N . SER A 1 192 ? 3.640 2.666 12.153 1.00 86.12 192 SER A N 1
ATOM 1512 C CA . SER A 1 192 ? 3.471 2.394 13.589 1.00 86.12 192 SER A CA 1
ATOM 1513 C C . SER A 1 192 ? 2.445 1.295 13.866 1.00 86.12 192 SER A C 1
ATOM 1515 O O . SER A 1 192 ? 2.589 0.568 14.845 1.00 86.12 192 SER A O 1
ATOM 1517 N N . LEU A 1 193 ? 1.458 1.115 12.979 1.00 89.75 193 LEU A N 1
ATOM 1518 C CA . LEU A 1 193 ? 0.464 0.044 13.098 1.00 89.75 193 LEU A CA 1
ATOM 1519 C C . LEU A 1 193 ? 0.962 -1.297 12.545 1.00 89.75 193 LEU A C 1
ATOM 1521 O O . LEU A 1 193 ? 0.607 -2.345 13.076 1.00 89.75 193 LEU A O 1
ATOM 1525 N N . TRP A 1 194 ? 1.808 -1.279 11.509 1.00 88.12 194 TRP A N 1
ATOM 1526 C CA . TRP A 1 194 ? 2.294 -2.472 10.805 1.00 88.12 194 TRP A CA 1
ATOM 1527 C C . TRP A 1 194 ? 2.809 -3.599 11.714 1.00 88.12 194 TRP A C 1
ATOM 1529 O O . TRP A 1 194 ? 2.504 -4.752 11.423 1.00 88.12 194 TRP A O 1
ATOM 1539 N N . PRO A 1 195 ? 3.548 -3.321 12.813 1.00 86.44 195 PRO A N 1
ATOM 1540 C CA . PRO A 1 195 ? 3.993 -4.344 13.757 1.00 86.44 195 PRO A CA 1
ATOM 1541 C C . PRO A 1 195 ? 2.910 -5.278 14.302 1.00 86.44 195 PRO A C 1
ATOM 1543 O O . PRO A 1 195 ? 3.222 -6.407 14.667 1.00 86.44 195 PRO A O 1
ATOM 1546 N N . PHE A 1 196 ? 1.667 -4.802 14.356 1.00 88.56 196 PHE A N 1
ATOM 1547 C CA . PHE A 1 196 ? 0.521 -5.513 14.915 1.00 88.56 196 PHE A CA 1
ATOM 1548 C C . PHE A 1 196 ? -0.379 -6.133 13.838 1.00 88.56 196 PHE A C 1
ATOM 1550 O O . PHE A 1 196 ? -1.392 -6.751 14.165 1.00 88.56 196 PHE A O 1
ATOM 1557 N N . LEU A 1 197 ? -0.047 -5.931 12.558 1.00 89.56 197 LEU A N 1
ATOM 1558 C CA . LEU A 1 197 ? -0.851 -6.361 11.419 1.00 89.56 197 LEU A CA 1
ATOM 1559 C C . LEU A 1 197 ? -0.224 -7.573 10.738 1.00 89.56 197 LEU A C 1
ATOM 1561 O O . LEU A 1 197 ? 0.984 -7.635 10.501 1.00 89.56 197 LEU A O 1
ATOM 1565 N N . ASN A 1 198 ? -1.077 -8.505 10.319 1.00 88.25 198 ASN A N 1
ATOM 1566 C CA . ASN A 1 198 ? -0.662 -9.544 9.390 1.00 88.25 198 ASN A CA 1
ATOM 1567 C C . ASN A 1 198 ? -0.459 -8.935 7.999 1.00 88.25 198 ASN A C 1
ATOM 1569 O O . ASN A 1 198 ? -1.288 -8.168 7.510 1.00 88.25 198 ASN A O 1
ATOM 1573 N N . THR A 1 199 ? 0.649 -9.291 7.347 1.00 87.19 199 THR A N 1
ATOM 1574 C CA . THR A 1 199 ? 0.940 -8.847 5.981 1.00 87.19 199 THR A CA 1
ATOM 1575 C C . THR A 1 199 ? 0.403 -9.862 4.985 1.00 87.19 199 THR A C 1
ATOM 1577 O O . THR A 1 199 ? 0.904 -10.978 4.880 1.00 87.19 199 THR A O 1
ATOM 1580 N N . ARG A 1 200 ? -0.589 -9.457 4.201 1.00 86.62 200 ARG A N 1
ATOM 1581 C CA . ARG A 1 200 ? -1.043 -10.195 3.031 1.00 86.62 200 ARG A CA 1
ATOM 1582 C C . ARG A 1 200 ? -0.025 -10.092 1.917 1.00 86.62 200 ARG A C 1
ATOM 1584 O O . ARG A 1 200 ? 0.520 -9.026 1.606 1.00 86.62 200 ARG A O 1
ATOM 1591 N N . VAL A 1 201 ? 0.180 -11.227 1.279 1.00 87.81 201 VAL A N 1
ATOM 1592 C CA . VAL A 1 201 ? 1.204 -11.391 0.267 1.00 87.81 201 VAL A CA 1
ATOM 1593 C C . VAL A 1 201 ? 0.574 -11.787 -1.064 1.00 87.81 201 VAL A C 1
ATOM 1595 O O . VAL A 1 201 ? -0.425 -12.507 -1.077 1.00 87.81 201 VAL A O 1
ATOM 1598 N N . PRO A 1 202 ? 1.112 -11.328 -2.204 1.00 88.50 202 PRO A N 1
ATOM 1599 C CA . PRO A 1 202 ? 0.772 -11.934 -3.481 1.00 88.50 202 PRO A CA 1
ATOM 1600 C C . PRO A 1 202 ? 1.281 -13.386 -3.495 1.00 88.50 202 PRO A C 1
ATOM 1602 O O . PRO A 1 202 ? 2.407 -13.663 -3.075 1.00 88.50 202 PRO A O 1
ATOM 1605 N N . THR A 1 203 ? 0.440 -14.310 -3.965 1.00 89.44 203 THR A N 1
ATOM 1606 C CA . THR A 1 203 ? 0.671 -15.769 -3.872 1.00 89.44 203 THR A CA 1
ATOM 1607 C C . THR A 1 203 ? 0.660 -16.493 -5.219 1.00 89.44 203 THR A C 1
ATOM 1609 O O . THR A 1 203 ? 0.825 -17.709 -5.280 1.00 89.44 203 THR A O 1
ATOM 1612 N N . ALA A 1 204 ? 0.459 -15.770 -6.323 1.00 88.50 204 ALA A N 1
ATOM 1613 C CA . ALA A 1 204 ? 0.346 -16.365 -7.649 1.00 88.50 204 ALA A CA 1
ATOM 1614 C C . ALA A 1 204 ? 1.240 -15.665 -8.675 1.00 88.50 204 ALA A C 1
ATOM 1616 O O . ALA A 1 204 ? 1.319 -14.437 -8.723 1.00 88.50 204 ALA A O 1
ATOM 1617 N N . LEU A 1 205 ? 1.870 -16.480 -9.522 1.00 90.31 205 LEU A N 1
ATOM 1618 C CA . LEU A 1 205 ? 2.493 -16.057 -10.770 1.00 90.31 205 LEU A CA 1
ATOM 1619 C C . LEU A 1 205 ? 1.503 -16.267 -11.930 1.00 90.31 205 LEU A C 1
ATOM 1621 O O . LEU A 1 205 ? 0.702 -17.204 -11.867 1.00 90.31 205 LEU A O 1
ATOM 1625 N N . PRO A 1 206 ? 1.579 -15.460 -13.000 1.00 91.19 206 PRO A N 1
ATOM 1626 C CA . PRO A 1 206 ? 2.497 -14.331 -13.194 1.00 91.19 206 PRO A CA 1
ATOM 1627 C C . PRO A 1 206 ? 2.112 -13.076 -12.379 1.00 91.19 206 PRO A C 1
ATOM 1629 O O . PRO A 1 206 ? 0.941 -12.725 -12.251 1.00 91.19 206 PRO A O 1
ATOM 1632 N N . PHE A 1 207 ? 3.117 -12.377 -11.838 1.00 92.75 207 PHE A N 1
ATOM 1633 C CA . PHE A 1 207 ? 2.961 -11.164 -11.022 1.00 92.75 207 PHE A CA 1
ATOM 1634 C C . PHE A 1 207 ? 3.651 -9.969 -11.690 1.00 92.75 207 PHE A C 1
ATOM 1636 O O . PHE A 1 207 ? 4.758 -10.103 -12.208 1.00 92.75 207 PHE A O 1
ATOM 1643 N N . LYS A 1 208 ? 3.011 -8.791 -11.677 1.00 93.44 208 LYS A N 1
ATOM 1644 C CA . LYS A 1 208 ? 3.590 -7.550 -12.213 1.00 93.44 208 LYS A CA 1
ATOM 1645 C C . LYS A 1 208 ? 3.112 -6.313 -11.463 1.00 93.44 208 LYS A C 1
ATOM 1647 O O . LYS A 1 208 ? 1.959 -6.234 -11.043 1.00 93.44 208 LYS A O 1
ATOM 1652 N N . THR A 1 209 ? 3.977 -5.308 -11.396 1.00 94.81 209 THR A N 1
ATOM 1653 C CA . THR A 1 209 ? 3.626 -3.950 -10.979 1.00 94.81 209 THR A CA 1
ATOM 1654 C C . THR A 1 209 ? 4.637 -2.956 -11.550 1.00 94.81 209 THR A C 1
ATOM 1656 O O . THR A 1 209 ? 5.826 -3.248 -11.629 1.00 94.81 209 THR A O 1
ATOM 1659 N N . SER A 1 210 ? 4.168 -1.782 -11.960 1.00 94.75 210 SER A N 1
ATOM 1660 C CA . SER A 1 210 ? 4.974 -0.577 -12.175 1.00 94.75 210 SER A CA 1
ATOM 1661 C C . SER A 1 210 ? 4.901 0.369 -10.977 1.00 94.75 210 SER A C 1
ATOM 1663 O O . SER A 1 210 ? 5.393 1.491 -11.053 1.00 94.75 210 SER A O 1
ATOM 1665 N N . PHE A 1 211 ? 4.270 -0.073 -9.882 1.00 95.12 211 PHE A N 1
ATOM 1666 C CA . PHE A 1 211 ? 3.969 0.719 -8.692 1.00 95.12 211 PHE A CA 1
ATOM 1667 C C . PHE A 1 211 ? 3.070 1.924 -8.994 1.00 95.12 211 PHE A C 1
ATOM 1669 O O . PHE A 1 211 ? 3.109 2.953 -8.314 1.00 95.12 211 PHE A O 1
ATOM 1676 N N . CYS A 1 212 ? 2.206 1.794 -10.007 1.00 95.31 212 CYS A N 1
ATOM 1677 C CA . CYS A 1 212 ? 1.210 2.813 -10.295 1.00 95.31 212 CYS A CA 1
ATOM 1678 C C . CYS A 1 212 ? 0.205 2.908 -9.145 1.00 95.31 212 CYS A C 1
ATOM 1680 O O . CYS A 1 212 ? -0.420 1.923 -8.759 1.00 95.31 212 CYS A O 1
ATOM 1682 N N . ARG A 1 213 ? 0.004 4.117 -8.626 1.00 92.50 213 ARG A N 1
ATOM 1683 C CA . ARG A 1 213 ? -0.915 4.391 -7.514 1.00 92.50 213 ARG A CA 1
ATOM 1684 C C . ARG A 1 213 ? -2.365 4.597 -7.938 1.00 92.50 213 ARG A C 1
ATOM 1686 O O . ARG A 1 213 ? -3.212 4.847 -7.091 1.00 92.50 213 ARG A O 1
ATOM 1693 N N . GLY A 1 214 ? -2.654 4.466 -9.232 1.00 92.88 214 GLY A N 1
ATOM 1694 C CA . GLY A 1 214 ? -3.957 4.792 -9.803 1.00 92.88 214 GLY A CA 1
ATOM 1695 C C . GLY A 1 214 ? -4.166 6.293 -9.986 1.00 92.88 214 GLY A C 1
ATOM 1696 O O . GLY A 1 214 ? -5.298 6.720 -10.156 1.00 92.88 214 GLY A O 1
ATOM 1697 N N . LEU A 1 215 ? -3.099 7.089 -9.950 1.00 92.62 215 LEU A N 1
ATOM 1698 C CA . LEU A 1 215 ? -3.103 8.522 -10.230 1.00 92.62 215 LEU A CA 1
ATOM 1699 C C . LEU A 1 215 ? -1.746 8.955 -10.786 1.00 92.62 215 LEU A C 1
ATOM 1701 O O . LEU A 1 215 ? -0.772 8.200 -10.706 1.00 92.62 215 LEU A O 1
ATOM 1705 N N . GLY A 1 216 ? -1.687 10.164 -11.333 1.00 91.62 216 GLY A N 1
ATOM 1706 C CA . GLY A 1 216 ? -0.436 10.821 -11.700 1.00 91.62 216 GLY A CA 1
ATOM 1707 C C . GLY A 1 216 ? -0.656 12.129 -12.447 1.00 91.62 216 GLY A C 1
ATOM 1708 O O . GLY A 1 216 ? -1.755 12.409 -12.924 1.00 91.62 216 GLY A O 1
ATOM 1709 N N . VAL A 1 217 ? 0.412 12.915 -12.585 1.00 92.12 217 VAL A N 1
ATOM 1710 C CA . VAL A 1 217 ? 0.420 14.163 -13.377 1.00 92.12 217 VAL A CA 1
ATOM 1711 C C . VAL A 1 217 ? 0.326 13.908 -14.883 1.00 92.12 217 VAL A C 1
ATOM 1713 O O . VAL A 1 217 ? -0.134 14.760 -15.640 1.00 92.12 217 VAL A O 1
ATOM 1716 N N . LYS A 1 218 ? 0.766 12.724 -15.322 1.00 93.25 218 LYS A N 1
ATOM 1717 C CA . LYS A 1 218 ? 0.668 12.225 -16.696 1.00 93.25 218 LYS A CA 1
ATOM 1718 C C . LYS A 1 218 ? 0.318 10.746 -16.665 1.00 93.25 218 LYS A C 1
ATOM 1720 O O . LYS A 1 218 ? 0.629 10.046 -15.701 1.00 93.25 218 LYS A O 1
ATOM 1725 N N . ARG A 1 219 ? -0.308 10.256 -17.732 1.00 93.50 219 ARG A N 1
ATOM 1726 C CA . ARG A 1 219 ? -0.516 8.822 -17.950 1.00 93.50 219 ARG A CA 1
ATOM 1727 C C . ARG A 1 219 ? 0.441 8.327 -19.018 1.00 93.50 219 ARG A C 1
ATOM 1729 O O . ARG A 1 219 ? 0.518 8.933 -20.087 1.00 93.50 219 ARG A O 1
ATOM 1736 N N . ARG A 1 220 ? 1.125 7.221 -18.742 1.00 94.50 220 ARG A N 1
ATOM 1737 C CA . ARG A 1 220 ? 2.142 6.633 -19.606 1.00 94.50 220 ARG A CA 1
ATOM 1738 C C . ARG A 1 220 ? 1.903 5.160 -19.907 1.00 94.50 220 ARG A C 1
ATOM 1740 O O . ARG A 1 220 ? 1.273 4.447 -19.118 1.00 94.50 220 ARG A O 1
ATOM 1747 N N . MET A 1 221 ? 2.419 4.724 -21.048 1.00 94.12 221 MET A N 1
ATOM 1748 C CA . MET A 1 221 ? 2.486 3.327 -21.463 1.00 94.12 221 MET A CA 1
ATOM 1749 C C . MET A 1 221 ? 3.807 3.095 -22.184 1.00 94.12 221 MET A C 1
ATOM 1751 O O . MET A 1 221 ? 4.128 3.809 -23.126 1.00 94.12 221 MET A O 1
ATOM 1755 N N . TYR A 1 222 ? 4.592 2.136 -21.700 1.00 93.31 222 TYR A N 1
ATOM 1756 C CA . TYR A 1 222 ? 5.960 1.877 -22.163 1.00 93.31 222 TYR A CA 1
ATOM 1757 C C . TYR A 1 222 ? 6.854 3.137 -22.215 1.00 93.31 222 TYR A C 1
ATOM 1759 O O . TYR A 1 222 ? 7.681 3.305 -23.107 1.00 93.31 222 TYR A O 1
ATOM 1767 N N . GLY A 1 223 ? 6.663 4.051 -21.259 1.00 93.25 223 GLY A N 1
ATOM 1768 C CA . GLY A 1 223 ? 7.348 5.344 -21.162 1.00 93.25 223 GLY A CA 1
ATOM 1769 C C . GLY A 1 223 ? 6.715 6.472 -21.989 1.00 93.25 223 GLY A C 1
ATOM 1770 O O . GLY A 1 223 ? 6.925 7.646 -21.664 1.00 93.25 223 GLY A O 1
ATOM 1771 N N . GLU A 1 224 ? 5.892 6.151 -22.991 1.00 93.62 224 GLU A N 1
ATOM 1772 C CA . GLU A 1 224 ? 5.208 7.129 -23.841 1.00 93.62 224 GLU A CA 1
ATOM 1773 C C . GLU A 1 224 ? 4.105 7.850 -23.072 1.00 93.62 224 GLU A C 1
ATOM 1775 O O . GLU A 1 224 ? 3.332 7.224 -22.352 1.00 93.62 224 GLU A O 1
ATOM 1780 N N . VAL A 1 225 ? 3.992 9.169 -23.243 1.00 94.88 225 VAL A N 1
ATOM 1781 C CA . VAL A 1 225 ? 2.908 9.957 -22.646 1.00 94.88 225 VAL A CA 1
ATOM 1782 C C . VAL A 1 225 ? 1.617 9.741 -23.438 1.00 94.88 225 VAL A C 1
ATOM 1784 O O . VAL A 1 225 ? 1.411 10.352 -24.480 1.00 94.88 225 VAL A O 1
ATOM 1787 N N . LEU A 1 226 ? 0.716 8.919 -22.898 1.00 93.06 226 LEU A N 1
ATOM 1788 C CA . LEU A 1 226 ? -0.635 8.722 -23.432 1.00 93.06 226 LEU A CA 1
ATOM 1789 C C . LEU A 1 226 ? -1.557 9.907 -23.135 1.00 93.06 226 LEU A C 1
ATOM 1791 O O . LEU A 1 226 ? -2.413 10.258 -23.941 1.00 93.06 226 LEU A O 1
ATOM 1795 N N . CYS A 1 227 ? -1.419 10.496 -21.946 1.00 90.81 227 CYS A N 1
ATOM 1796 C CA . CYS A 1 227 ? -2.190 11.662 -21.532 1.00 90.81 227 CYS A CA 1
ATOM 1797 C C . CYS A 1 227 ? -1.281 12.633 -20.783 1.00 90.81 227 CYS A C 1
ATOM 1799 O O . CYS A 1 227 ? -0.711 12.286 -19.747 1.00 90.81 227 CYS A O 1
ATOM 1801 N N . ASN A 1 228 ? -1.164 13.856 -21.300 1.00 93.25 228 ASN A N 1
ATOM 1802 C CA . ASN A 1 228 ? -0.377 14.932 -20.700 1.00 93.25 228 ASN A CA 1
ATOM 1803 C C . ASN A 1 228 ? -1.238 15.810 -19.772 1.00 93.25 228 ASN A C 1
ATOM 1805 O O . ASN A 1 228 ? -1.191 17.035 -19.857 1.00 93.25 228 ASN A O 1
ATOM 1809 N N . ALA A 1 229 ? -2.072 15.183 -18.944 1.00 92.50 229 ALA A N 1
ATOM 1810 C CA . ALA A 1 229 ? -2.908 15.855 -17.958 1.00 92.50 229 ALA A CA 1
ATOM 1811 C C . ALA A 1 229 ? -3.013 15.008 -16.678 1.00 92.50 229 ALA A C 1
ATOM 1813 O O . ALA A 1 229 ? -2.920 13.773 -16.767 1.00 92.50 229 ALA A O 1
ATOM 1814 N N . PRO A 1 230 ? -3.242 15.648 -15.513 1.00 92.62 230 PRO A N 1
ATOM 1815 C CA . PRO A 1 230 ? -3.486 14.938 -14.270 1.00 92.62 230 PRO A CA 1
ATOM 1816 C C . PRO A 1 230 ? -4.669 13.985 -14.387 1.00 92.62 230 PRO A C 1
ATOM 1818 O O . PRO A 1 230 ? -5.658 14.252 -15.076 1.00 92.62 230 PRO A O 1
ATOM 1821 N N . TRP A 1 231 ? -4.565 12.852 -13.706 1.00 92.88 231 TRP A N 1
ATOM 1822 C CA . TRP A 1 231 ? -5.606 11.841 -13.715 1.00 92.88 231 TRP A CA 1
ATOM 1823 C C . TRP A 1 231 ? -5.629 11.052 -12.413 1.00 92.88 231 TRP A C 1
ATOM 1825 O O . TRP A 1 231 ? -4.614 10.885 -11.736 1.00 92.88 231 TRP A O 1
ATOM 1835 N N . TYR A 1 232 ? -6.806 10.520 -12.113 1.00 92.38 232 TYR A N 1
ATOM 1836 C CA . TYR A 1 232 ? -7.053 9.600 -11.017 1.00 92.38 232 TYR A CA 1
ATOM 1837 C C . TYR A 1 232 ? -8.040 8.541 -11.474 1.00 92.38 232 TYR A C 1
ATOM 1839 O O . TYR A 1 232 ? -9.127 8.865 -11.939 1.00 92.38 232 TYR A O 1
ATOM 1847 N N . ASN A 1 233 ? -7.689 7.271 -11.332 1.00 92.44 233 ASN A N 1
ATOM 1848 C CA . ASN A 1 233 ? -8.570 6.134 -11.517 1.00 92.44 233 ASN A CA 1
ATOM 1849 C C . ASN A 1 233 ? -8.004 4.905 -10.783 1.00 92.44 233 ASN A C 1
ATOM 1851 O O . ASN A 1 233 ? -7.095 4.237 -11.285 1.00 92.44 233 ASN A O 1
ATOM 1855 N N . LEU A 1 234 ? -8.618 4.555 -9.646 1.00 91.62 234 LEU A N 1
ATOM 1856 C CA . LEU A 1 234 ? -8.230 3.418 -8.796 1.00 91.62 234 LEU A CA 1
ATOM 1857 C C . LEU A 1 234 ? -8.161 2.070 -9.522 1.00 91.62 234 LEU A C 1
ATOM 1859 O O . LEU A 1 234 ? -7.419 1.195 -9.093 1.00 91.62 234 LEU A O 1
ATOM 1863 N N . ARG A 1 235 ? -8.856 1.895 -10.653 1.00 89.00 235 ARG A N 1
ATOM 1864 C CA . ARG A 1 235 ? -8.748 0.668 -11.467 1.00 89.00 235 ARG A CA 1
ATOM 1865 C C . ARG A 1 235 ? -7.336 0.432 -12.009 1.00 89.00 235 ARG A C 1
ATOM 1867 O O . ARG A 1 235 ? -7.037 -0.671 -12.447 1.00 89.00 235 ARG A O 1
ATOM 1874 N N . HIS A 1 236 ? -6.508 1.473 -12.035 1.00 91.50 236 HIS A N 1
ATOM 1875 C CA . HIS A 1 236 ? -5.121 1.412 -12.479 1.00 91.50 236 HIS A CA 1
ATOM 1876 C C . HIS A 1 236 ? -4.135 1.383 -11.310 1.00 91.50 236 HIS A C 1
ATOM 1878 O O . HIS A 1 236 ? -2.931 1.367 -11.559 1.00 91.50 236 HIS A O 1
ATOM 1884 N N . GLN A 1 237 ? -4.609 1.396 -10.058 1.00 94.75 237 GLN A N 1
ATOM 1885 C CA . GLN A 1 237 ? -3.729 1.148 -8.928 1.00 94.75 237 GLN A CA 1
ATOM 1886 C C . GLN A 1 237 ? -3.242 -0.300 -8.993 1.00 94.75 237 GLN A C 1
ATOM 1888 O O . GLN A 1 237 ? -4.016 -1.233 -9.200 1.00 94.75 237 GLN A O 1
ATOM 1893 N N . GLN A 1 238 ? -1.938 -0.463 -8.840 1.00 94.88 238 GLN A N 1
ATOM 1894 C CA . GLN A 1 238 ? -1.243 -1.740 -8.855 1.00 94.88 238 GLN A CA 1
ATOM 1895 C C . GLN A 1 238 ? -0.620 -1.999 -7.486 1.00 94.88 238 GLN A C 1
ATOM 1897 O O . GLN A 1 238 ? -0.577 -1.101 -6.640 1.00 94.88 238 GLN A O 1
ATOM 1902 N N . TYR A 1 239 ? -0.097 -3.209 -7.291 1.00 93.94 239 TYR A N 1
ATOM 1903 C CA . TYR A 1 239 ? 0.575 -3.590 -6.054 1.00 93.94 239 TYR A CA 1
ATOM 1904 C C . TYR A 1 239 ? 1.659 -2.583 -5.668 1.00 93.94 239 TYR A C 1
ATOM 1906 O O . TYR A 1 239 ? 2.577 -2.297 -6.443 1.00 93.94 239 TYR A O 1
ATOM 1914 N N . GLN A 1 240 ? 1.529 -2.059 -4.456 1.00 92.38 240 GLN A N 1
ATOM 1915 C CA . GLN A 1 240 ? 2.539 -1.244 -3.790 1.00 92.38 240 GLN A CA 1
ATOM 1916 C C . GLN A 1 240 ? 3.458 -2.156 -2.963 1.00 92.38 240 GLN A C 1
ATOM 1918 O O . GLN A 1 240 ? 3.047 -3.278 -2.650 1.00 92.38 240 GLN A O 1
ATOM 1923 N N . PRO A 1 241 ? 4.677 -1.716 -2.597 1.00 89.69 241 PRO A N 1
ATOM 1924 C CA . PRO A 1 241 ? 5.517 -2.473 -1.674 1.00 89.69 241 PRO A CA 1
ATOM 1925 C C . PRO A 1 241 ? 4.751 -2.832 -0.392 1.00 89.69 241 PRO A C 1
ATOM 1927 O O . PRO A 1 241 ? 4.060 -1.983 0.169 1.00 89.69 241 PRO A O 1
ATOM 1930 N N . ASN A 1 242 ? 4.860 -4.079 0.072 1.00 85.88 242 ASN A N 1
ATOM 1931 C CA . ASN A 1 242 ? 4.129 -4.588 1.245 1.00 85.88 242 ASN A CA 1
ATOM 1932 C C . ASN A 1 242 ? 5.051 -4.847 2.444 1.00 85.88 242 ASN A C 1
ATOM 1934 O O . ASN A 1 242 ? 4.857 -5.789 3.206 1.00 85.88 242 ASN A O 1
ATOM 1938 N N . SER A 1 243 ? 6.089 -4.032 2.596 1.00 70.81 243 SER A N 1
ATOM 1939 C CA . SER A 1 243 ? 7.050 -4.158 3.685 1.00 70.81 243 SER A CA 1
ATOM 1940 C C . SER A 1 243 ? 7.418 -2.777 4.217 1.00 70.81 243 SER A C 1
ATOM 1942 O O . SER A 1 243 ? 7.952 -1.940 3.493 1.00 70.81 243 SER A O 1
ATOM 1944 N N . ALA A 1 244 ? 7.163 -2.557 5.507 1.00 61.38 244 ALA A N 1
ATOM 1945 C CA . ALA A 1 244 ? 7.458 -1.313 6.215 1.00 61.38 244 ALA A CA 1
ATOM 1946 C C . ALA A 1 244 ? 8.843 -1.356 6.895 1.00 61.38 244 ALA A C 1
ATOM 1948 O O . ALA A 1 244 ? 8.964 -1.163 8.108 1.00 61.38 244 ALA A O 1
ATOM 1949 N N . HIS A 1 245 ? 9.897 -1.647 6.125 1.00 55.22 245 HIS A N 1
ATOM 1950 C CA . HIS A 1 245 ? 11.274 -1.703 6.627 1.00 55.22 245 HIS A CA 1
ATOM 1951 C C . HIS A 1 245 ? 12.153 -0.619 6.000 1.00 55.22 245 HIS A C 1
ATOM 1953 O O . HIS A 1 245 ? 12.207 -0.491 4.776 1.00 55.22 245 HIS A O 1
ATOM 1959 N N . GLY A 1 246 ? 12.890 0.105 6.846 1.00 55.56 246 GLY A N 1
ATOM 1960 C CA . GLY A 1 246 ? 13.963 1.010 6.435 1.00 55.56 246 GLY A CA 1
ATOM 1961 C C . GLY A 1 246 ? 13.848 2.426 7.009 1.00 55.56 246 GLY A C 1
ATOM 1962 O O . GLY A 1 246 ? 12.941 2.709 7.790 1.00 55.56 246 GLY A O 1
ATOM 1963 N N . PRO A 1 247 ? 14.777 3.321 6.641 1.00 55.28 247 PRO A N 1
ATOM 1964 C CA . PRO A 1 247 ? 14.626 4.755 6.859 1.00 55.28 247 PRO A CA 1
ATOM 1965 C C . PRO A 1 247 ? 13.380 5.258 6.141 1.00 55.28 247 PRO A C 1
ATOM 1967 O O . PRO A 1 247 ? 13.108 4.887 4.995 1.00 55.28 247 PRO A O 1
ATOM 1970 N N . HIS A 1 248 ? 12.629 6.124 6.805 1.00 68.75 248 HIS A N 1
ATOM 1971 C CA . HIS A 1 248 ? 11.378 6.637 6.261 1.00 68.75 248 HIS A CA 1
ATOM 1972 C C . HIS A 1 248 ? 11.359 8.163 6.125 1.00 68.75 248 HIS A C 1
ATOM 1974 O O . HIS A 1 248 ? 10.297 8.718 5.849 1.00 68.75 248 HIS A O 1
ATOM 1980 N N . GLY A 1 249 ? 12.501 8.832 6.341 1.00 73.44 249 GLY A N 1
ATOM 1981 C CA . GLY A 1 249 ? 12.610 10.294 6.272 1.00 73.44 249 GLY A CA 1
ATOM 1982 C C . GLY A 1 249 ? 11.837 11.037 7.370 1.00 73.44 249 GLY A C 1
ATOM 1983 O O . GLY A 1 249 ? 11.695 12.255 7.303 1.00 73.44 249 GLY A O 1
ATOM 1984 N N . TYR A 1 250 ? 11.328 10.322 8.380 1.00 80.06 250 TYR A N 1
ATOM 1985 C CA . TYR A 1 250 ? 10.552 10.899 9.472 1.00 80.06 250 TYR A CA 1
ATOM 1986 C C . TYR A 1 250 ? 11.012 10.414 10.845 1.00 80.06 250 TYR A C 1
ATOM 1988 O O . TYR A 1 250 ? 11.633 9.356 10.999 1.00 80.06 250 TYR A O 1
ATOM 1996 N N . LEU A 1 251 ? 10.638 11.203 11.845 1.00 79.00 251 LEU A N 1
ATOM 1997 C CA . LEU A 1 251 ? 10.711 10.904 13.259 1.00 79.00 251 LEU A CA 1
ATOM 1998 C C . LEU A 1 251 ? 9.309 10.950 13.861 1.00 79.00 251 LEU A C 1
ATOM 2000 O O . LEU A 1 251 ? 8.637 11.977 13.791 1.00 79.00 251 LEU A O 1
ATOM 2004 N N . LEU A 1 252 ? 8.892 9.846 14.474 1.00 81.12 252 LEU A N 1
ATOM 2005 C CA . LEU A 1 252 ? 7.667 9.775 15.259 1.00 81.12 252 LEU A CA 1
ATOM 2006 C C . LEU A 1 252 ? 8.049 9.717 16.736 1.00 81.12 252 LEU A C 1
ATOM 2008 O O . LEU A 1 252 ? 8.678 8.754 17.167 1.00 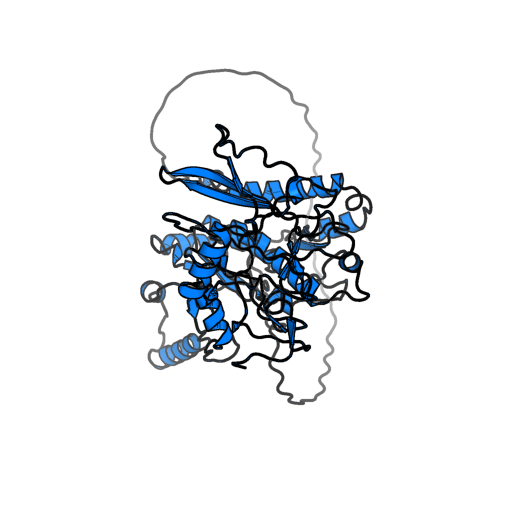81.12 252 LEU A O 1
ATOM 2012 N N . SER A 1 253 ? 7.721 10.759 17.494 1.00 79.94 253 SER A N 1
ATOM 2013 C CA . SER A 1 253 ? 8.075 10.844 18.914 1.00 79.94 253 SER A CA 1
ATOM 2014 C C . SER A 1 253 ? 7.168 11.801 19.669 1.00 79.94 253 SER A C 1
ATOM 2016 O O . SER A 1 253 ? 6.273 12.398 19.076 1.00 79.94 253 SER A O 1
ATOM 2018 N N . SER A 1 254 ? 7.366 11.943 20.975 1.00 82.38 254 SER A N 1
ATOM 2019 C CA . SER A 1 254 ? 6.576 12.867 21.771 1.00 82.38 254 SER A CA 1
ATOM 2020 C C . SER A 1 254 ? 6.742 14.308 21.293 1.00 82.38 254 SER A C 1
ATOM 2022 O O . SER A 1 254 ? 7.831 14.733 20.901 1.00 82.38 254 SER A O 1
ATOM 2024 N N . SER A 1 255 ? 5.655 15.078 21.320 1.00 78.19 255 SER A N 1
ATOM 2025 C CA . SER A 1 255 ? 5.665 16.484 20.920 1.00 78.19 255 SER A CA 1
ATOM 2026 C C . SER A 1 255 ? 6.658 17.299 21.754 1.00 78.19 255 SER A C 1
ATOM 2028 O O . SER A 1 255 ? 7.316 18.180 21.2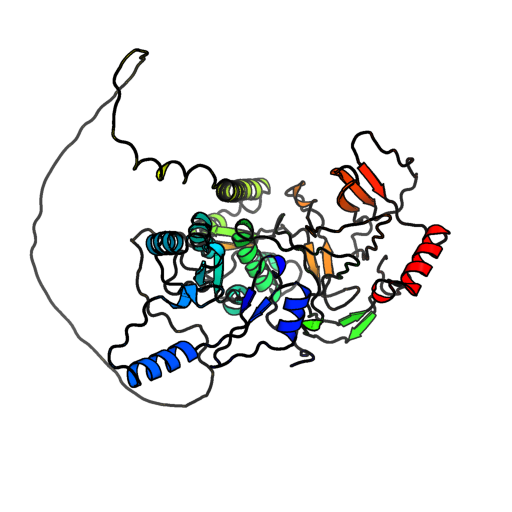08 1.00 78.19 255 SER A O 1
ATOM 2030 N N . ASP A 1 256 ? 6.815 16.969 23.038 1.00 78.75 256 ASP A N 1
ATOM 2031 C CA . ASP A 1 256 ? 7.770 17.623 23.935 1.00 78.75 256 ASP A CA 1
ATOM 2032 C C . ASP A 1 256 ? 9.220 17.345 23.526 1.00 78.75 256 ASP A C 1
ATOM 2034 O O . ASP A 1 256 ? 10.042 18.262 23.532 1.00 78.75 256 ASP A O 1
ATOM 2038 N N . ASP A 1 257 ? 9.543 16.109 23.130 1.00 76.44 257 ASP A N 1
ATOM 2039 C CA . ASP A 1 257 ? 10.886 15.767 22.654 1.00 76.44 257 ASP A CA 1
ATOM 2040 C C . ASP A 1 257 ? 11.168 16.425 21.301 1.00 76.44 257 ASP A C 1
ATOM 2042 O O . ASP A 1 257 ? 12.219 17.034 21.130 1.00 76.44 257 ASP A O 1
ATOM 2046 N N . ILE A 1 258 ? 10.204 16.422 20.373 1.00 76.69 258 ILE A N 1
ATOM 2047 C CA . ILE A 1 258 ? 10.335 17.127 19.086 1.00 76.69 258 ILE A CA 1
ATOM 2048 C C . ILE A 1 258 ? 10.570 18.631 19.309 1.00 76.69 258 ILE A C 1
ATOM 2050 O O . ILE A 1 258 ? 11.419 19.231 18.649 1.00 76.69 258 ILE A O 1
ATOM 2054 N N . GLN A 1 259 ? 9.855 19.260 20.248 1.00 73.56 259 GLN A N 1
ATOM 2055 C CA . GLN A 1 259 ? 10.030 20.681 20.569 1.00 73.56 259 GLN A CA 1
ATOM 2056 C C . GLN A 1 259 ? 11.353 20.972 21.281 1.00 73.56 259 GLN A C 1
ATOM 2058 O O . GLN A 1 259 ? 12.020 21.956 20.948 1.00 73.56 259 GLN A O 1
ATOM 2063 N N . ARG A 1 260 ? 11.745 20.135 22.249 1.00 70.81 260 ARG A N 1
ATOM 2064 C CA . ARG A 1 260 ? 13.041 20.242 22.931 1.00 70.81 260 ARG A CA 1
ATOM 2065 C C . ARG A 1 260 ? 14.173 20.131 21.920 1.00 70.81 260 ARG A C 1
ATOM 2067 O O . ARG A 1 260 ? 15.089 20.952 21.947 1.00 70.81 260 ARG A O 1
ATOM 2074 N N . ASP A 1 261 ? 14.062 19.174 21.006 1.00 64.31 261 ASP A N 1
ATOM 2075 C CA . ASP A 1 261 ? 15.120 18.864 20.062 1.00 64.31 261 ASP A CA 1
ATOM 2076 C C . ASP A 1 261 ? 15.174 19.844 18.877 1.00 64.31 261 ASP A C 1
ATOM 2078 O O . ASP A 1 261 ? 16.234 20.073 18.299 1.00 64.31 261 ASP A O 1
ATOM 2082 N N . ARG A 1 262 ? 14.062 20.527 18.566 1.00 62.91 262 ARG A N 1
ATOM 2083 C CA . ARG A 1 262 ? 14.048 21.683 17.653 1.00 62.91 262 ARG A CA 1
ATOM 2084 C C . ARG A 1 262 ? 14.956 22.817 18.142 1.00 62.91 262 ARG A C 1
ATOM 2086 O O . ARG A 1 262 ? 15.524 23.539 17.330 1.00 62.91 262 ARG A O 1
ATOM 2093 N N . ASN A 1 263 ? 15.089 22.978 19.460 1.00 52.16 263 ASN A N 1
ATOM 2094 C CA . ASN A 1 263 ? 15.934 24.010 20.067 1.00 52.16 263 ASN A CA 1
ATOM 2095 C C . ASN A 1 263 ? 17.402 23.573 20.215 1.00 52.16 263 ASN A C 1
ATOM 2097 O O . ASN A 1 263 ? 18.274 24.410 20.451 1.00 52.16 263 ASN A O 1
ATOM 2101 N N . THR A 1 264 ? 17.701 22.282 20.060 1.00 53.69 264 THR A N 1
ATOM 2102 C CA . THR A 1 264 ? 19.058 21.726 20.053 1.00 53.69 264 THR A CA 1
ATOM 2103 C C . THR A 1 264 ? 19.443 21.354 18.628 1.00 53.69 264 THR A C 1
ATOM 2105 O O . THR A 1 264 ? 19.565 20.196 18.242 1.00 53.69 264 THR A O 1
ATOM 2108 N N . ASP A 1 265 ? 19.727 22.406 17.869 1.00 51.28 265 ASP A N 1
ATOM 2109 C CA . ASP A 1 265 ? 20.152 22.446 16.465 1.00 51.28 265 ASP A CA 1
ATOM 2110 C C . ASP A 1 265 ? 21.278 21.442 16.082 1.00 51.28 265 ASP A C 1
ATOM 2112 O O . ASP A 1 265 ? 21.566 21.243 14.908 1.00 51.28 265 ASP A O 1
ATOM 2116 N N . TYR A 1 266 ? 21.936 20.799 17.053 1.00 50.66 266 TYR A N 1
ATOM 2117 C CA . TYR A 1 266 ? 23.002 19.809 16.874 1.00 50.66 266 TYR A CA 1
ATOM 2118 C C . TYR A 1 266 ? 22.529 18.341 16.833 1.00 50.66 266 TYR A C 1
ATOM 2120 O O . TYR A 1 266 ? 23.239 17.513 16.264 1.00 50.66 266 TYR A O 1
ATOM 2128 N N . LEU A 1 267 ? 21.366 17.987 17.401 1.00 52.44 267 LEU A N 1
ATOM 2129 C CA . LEU A 1 267 ? 20.911 16.582 17.480 1.00 52.44 267 LEU A CA 1
ATOM 2130 C C . LEU A 1 267 ? 20.492 16.013 16.119 1.00 52.44 267 LEU A C 1
ATOM 2132 O O . LEU A 1 267 ? 20.710 14.830 15.860 1.00 52.44 267 LEU A O 1
ATOM 2136 N N . TYR A 1 268 ? 19.959 16.867 15.244 1.00 53.97 268 TYR A N 1
ATOM 2137 C CA . TYR A 1 268 ? 19.519 16.508 13.892 1.00 53.97 268 TYR A CA 1
ATOM 2138 C C . TYR A 1 268 ? 20.513 16.903 12.790 1.00 53.97 268 TYR A C 1
ATOM 2140 O O . TYR A 1 268 ? 20.289 16.588 11.626 1.00 53.97 268 TYR A O 1
ATOM 2148 N N . LYS A 1 269 ? 21.626 17.570 13.138 1.00 52.94 269 LYS A N 1
ATOM 2149 C CA . LYS A 1 269 ? 22.714 17.906 12.196 1.00 52.94 269 LYS A CA 1
ATOM 2150 C C . LYS A 1 269 ? 23.876 16.907 12.226 1.00 52.94 269 LYS A C 1
ATOM 2152 O O . LYS A 1 269 ? 24.631 16.841 11.261 1.00 52.94 269 LYS A O 1
ATOM 2157 N N . ASP A 1 270 ? 24.030 16.127 13.301 1.00 58.94 270 ASP A N 1
ATOM 2158 C CA . ASP A 1 270 ? 25.008 15.033 13.389 1.00 58.94 270 ASP A CA 1
ATOM 2159 C C . ASP A 1 270 ? 24.314 13.680 13.167 1.00 58.94 270 ASP A C 1
ATOM 2161 O O . ASP A 1 270 ? 23.414 13.299 13.920 1.00 58.94 270 ASP A O 1
ATOM 2165 N N . GLY A 1 271 ? 24.771 12.912 12.172 1.00 58.16 271 GLY A N 1
ATOM 2166 C CA . GLY A 1 271 ? 24.240 11.577 11.878 1.00 58.16 271 GLY A CA 1
ATOM 2167 C C . GLY A 1 271 ? 24.284 10.627 13.080 1.00 58.16 271 GLY A C 1
ATOM 2168 O O . GLY A 1 271 ? 23.413 9.771 13.220 1.00 58.16 271 GLY A O 1
ATOM 2169 N N . LYS A 1 272 ? 25.216 10.820 14.026 1.00 61.22 272 LYS A N 1
ATOM 2170 C CA . LYS A 1 272 ? 25.252 10.037 15.275 1.00 61.22 272 LYS A CA 1
ATOM 2171 C C . LYS A 1 272 ? 24.110 10.370 16.241 1.00 61.22 272 LYS A C 1
ATOM 2173 O O . LYS A 1 272 ? 23.710 9.491 17.003 1.00 61.22 272 LYS A O 1
ATOM 2178 N N . GLY A 1 273 ? 23.599 11.602 16.239 1.00 63.78 273 GLY A N 1
ATOM 2179 C CA . GLY A 1 273 ? 22.453 12.019 17.056 1.00 63.78 273 GLY A CA 1
ATOM 2180 C C . GLY A 1 273 ? 21.159 11.365 16.576 1.00 63.78 273 GLY A C 1
ATOM 2181 O O . GLY A 1 273 ? 20.469 10.709 17.360 1.00 63.78 273 GLY A O 1
ATOM 2182 N N . ILE A 1 274 ? 20.921 11.423 15.263 1.00 61.88 274 ILE A N 1
ATOM 2183 C CA . ILE A 1 274 ? 19.786 10.771 14.591 1.00 61.88 274 ILE A CA 1
ATOM 2184 C C . ILE A 1 274 ? 19.805 9.254 14.826 1.00 61.88 274 ILE A C 1
ATOM 2186 O O . ILE A 1 274 ? 18.792 8.673 15.214 1.00 61.88 274 ILE A O 1
ATOM 2190 N N . LEU A 1 275 ? 20.962 8.601 14.662 1.00 62.94 275 LEU A N 1
ATOM 2191 C CA . LEU A 1 275 ? 21.099 7.157 14.888 1.00 62.94 275 LEU A CA 1
ATOM 2192 C C . LEU A 1 275 ? 20.819 6.747 16.340 1.00 62.94 275 LEU A C 1
ATOM 2194 O O . LEU A 1 275 ? 20.170 5.730 16.574 1.00 62.94 275 LEU A O 1
ATOM 2198 N N . ARG A 1 276 ? 21.267 7.534 17.330 1.00 63.47 276 ARG A N 1
ATOM 2199 C CA . ARG A 1 276 ? 20.983 7.264 18.752 1.00 63.47 276 ARG A CA 1
ATOM 2200 C C . ARG A 1 276 ? 19.491 7.348 19.063 1.00 63.47 276 ARG A C 1
ATOM 2202 O O . ARG A 1 276 ? 18.978 6.487 19.774 1.00 63.47 276 ARG A O 1
ATOM 2209 N N . TYR A 1 277 ? 18.807 8.344 18.508 1.00 58.22 277 TYR A N 1
ATOM 2210 C CA . TYR A 1 277 ? 17.367 8.522 18.688 1.00 58.22 277 TYR A CA 1
ATOM 2211 C C . TYR A 1 277 ? 16.552 7.429 17.984 1.00 58.22 277 TYR A C 1
ATOM 2213 O O . TYR A 1 277 ? 15.566 6.911 18.500 1.00 58.22 277 TYR A O 1
ATOM 2221 N N . ARG A 1 278 ? 16.995 7.001 16.801 1.00 61.38 278 ARG A N 1
ATOM 2222 C CA . ARG A 1 278 ? 16.393 5.860 16.102 1.00 61.38 278 ARG A CA 1
ATOM 2223 C C . ARG A 1 278 ? 16.582 4.559 16.844 1.00 61.38 278 ARG A C 1
ATOM 2225 O O . ARG A 1 278 ? 15.655 3.762 16.890 1.00 61.38 278 ARG A O 1
ATOM 2232 N N . ALA A 1 279 ? 17.753 4.350 17.433 1.00 58.22 279 ALA A N 1
ATOM 2233 C CA . ALA A 1 279 ? 18.035 3.152 18.202 1.00 58.22 279 ALA A CA 1
ATOM 2234 C C . ALA A 1 279 ? 17.144 3.045 19.451 1.00 58.22 279 ALA A C 1
ATOM 2236 O O . ALA A 1 279 ? 16.731 1.937 19.785 1.00 58.22 279 ALA A O 1
ATOM 2237 N N . SER A 1 280 ? 16.793 4.155 20.118 1.00 52.00 280 SER A N 1
ATOM 2238 C CA . SER A 1 280 ? 15.832 4.118 21.232 1.00 52.00 280 SER A CA 1
ATOM 2239 C C . SER A 1 280 ? 14.412 3.791 20.754 1.00 52.00 280 SER A C 1
ATOM 2241 O O . SER A 1 280 ? 13.747 2.956 21.365 1.00 52.00 280 SER A O 1
ATOM 2243 N N . PHE A 1 281 ? 13.976 4.346 19.618 1.00 49.62 281 PHE A N 1
ATOM 2244 C CA . PHE A 1 281 ? 12.665 4.042 19.030 1.00 49.62 281 PHE A CA 1
ATOM 2245 C C . PHE A 1 281 ? 12.570 2.610 18.468 1.00 49.62 281 PHE A C 1
ATOM 2247 O O . PHE A 1 281 ? 11.583 1.910 18.677 1.00 49.62 281 PHE A O 1
ATOM 2254 N N . GLN A 1 282 ? 13.608 2.123 17.783 1.00 49.84 282 GLN A N 1
ATOM 2255 C CA . GLN A 1 282 ? 13.680 0.747 17.281 1.00 49.84 282 GLN A CA 1
ATOM 2256 C C . GLN A 1 282 ? 13.756 -0.275 18.414 1.00 49.84 282 GLN A C 1
ATOM 2258 O O . GLN A 1 282 ? 13.163 -1.343 18.290 1.00 49.84 282 GLN A O 1
ATOM 2263 N N . ARG A 1 283 ? 14.434 0.046 19.523 1.00 39.53 283 ARG A N 1
ATOM 2264 C CA . ARG A 1 283 ? 14.423 -0.792 20.726 1.00 39.53 283 ARG A CA 1
ATOM 2265 C C . ARG A 1 283 ? 13.013 -0.874 21.317 1.00 39.53 283 ARG A C 1
ATOM 2267 O O . ARG A 1 283 ? 12.577 -1.973 21.621 1.00 39.53 283 ARG A O 1
ATOM 2274 N N . SER A 1 284 ? 12.255 0.226 21.319 1.00 40.59 284 SER A N 1
ATOM 2275 C CA . SER A 1 284 ? 10.825 0.211 21.666 1.00 40.59 284 SER A CA 1
ATOM 2276 C C . SER A 1 284 ? 9.982 -0.624 20.682 1.00 40.59 284 SER A C 1
ATOM 2278 O O . SER A 1 284 ? 9.158 -1.422 21.119 1.00 40.59 284 SER A O 1
ATOM 2280 N N . ARG A 1 285 ? 10.243 -0.568 19.361 1.00 40.69 285 ARG A N 1
ATOM 2281 C CA . ARG A 1 285 ? 9.609 -1.477 18.372 1.00 40.69 285 ARG A CA 1
ATOM 2282 C C . ARG A 1 285 ? 9.968 -2.948 18.612 1.00 40.69 285 ARG A C 1
ATOM 2284 O O . ARG A 1 285 ? 9.110 -3.808 18.472 1.00 40.69 285 ARG A O 1
ATOM 2291 N N . GLN A 1 286 ? 11.214 -3.261 18.959 1.00 40.72 286 GLN A N 1
ATOM 2292 C CA . GLN A 1 286 ? 11.642 -4.626 19.295 1.00 40.72 286 GLN A CA 1
ATOM 2293 C C . GLN A 1 286 ? 11.038 -5.106 20.622 1.00 40.72 286 GLN A C 1
ATOM 2295 O O . GLN A 1 286 ? 10.702 -6.279 20.744 1.00 40.72 286 GLN A O 1
ATOM 2300 N N . GLU A 1 287 ? 10.848 -4.216 21.595 1.00 41.69 287 GLU A N 1
ATOM 2301 C CA . GLU A 1 287 ? 10.120 -4.471 22.846 1.00 41.69 287 GLU A CA 1
ATOM 2302 C C . GLU A 1 287 ? 8.629 -4.743 22.584 1.00 41.69 287 GLU A C 1
ATOM 2304 O O . GLU A 1 287 ? 8.084 -5.706 23.112 1.00 41.69 287 GLU A O 1
ATOM 2309 N N . LEU A 1 288 ? 8.008 -3.992 21.668 1.00 38.50 288 LEU A N 1
ATOM 2310 C CA . LEU A 1 288 ? 6.657 -4.228 21.139 1.00 38.50 288 LEU A CA 1
ATOM 2311 C C . LEU A 1 288 ? 6.526 -5.566 20.391 1.00 38.50 288 LEU A C 1
ATOM 2313 O O . LEU A 1 288 ? 5.531 -6.268 20.535 1.00 38.50 288 LEU A O 1
ATOM 2317 N N . HIS A 1 289 ? 7.549 -5.961 19.633 1.00 37.97 289 HIS A N 1
ATOM 2318 C CA . HIS A 1 289 ? 7.605 -7.263 18.960 1.00 37.97 289 HIS A CA 1
ATOM 2319 C C . HIS A 1 289 ? 8.008 -8.427 19.884 1.00 37.97 289 HIS A C 1
ATOM 2321 O O . HIS A 1 289 ? 7.838 -9.586 19.514 1.00 37.97 289 HIS A O 1
ATOM 2327 N N . SER A 1 290 ? 8.546 -8.140 21.072 1.00 39.94 290 SER A N 1
ATOM 2328 C CA . SER A 1 290 ? 8.904 -9.132 22.098 1.00 39.94 290 SER A CA 1
ATOM 2329 C C . SER A 1 290 ? 7.902 -9.174 23.251 1.00 39.94 290 SER A C 1
ATOM 2331 O O . SER A 1 290 ? 8.193 -9.754 24.302 1.00 39.94 290 SER A O 1
ATOM 2333 N N . VAL A 1 291 ? 6.690 -8.645 23.036 1.00 42.16 291 VAL A N 1
ATOM 2334 C CA . VAL A 1 291 ? 5.509 -8.894 23.875 1.00 42.16 291 VAL A CA 1
ATOM 2335 C C . VAL A 1 291 ? 5.131 -10.373 23.754 1.00 42.16 291 VAL A C 1
ATOM 2337 O O . VAL A 1 291 ? 4.190 -10.764 23.081 1.00 42.16 291 VAL A O 1
ATOM 2340 N N . ASN A 1 292 ? 5.939 -11.230 24.372 1.00 40.88 292 ASN A N 1
ATOM 2341 C CA . ASN A 1 292 ? 5.657 -12.644 24.557 1.00 40.88 292 ASN A CA 1
ATOM 2342 C C . ASN A 1 292 ? 6.303 -13.194 25.842 1.00 40.88 292 ASN A C 1
ATOM 2344 O O . ASN A 1 292 ? 6.616 -14.377 25.939 1.00 40.88 292 ASN A O 1
ATOM 2348 N N . SER A 1 293 ? 6.538 -12.347 26.855 1.00 33.56 293 SER A N 1
ATOM 2349 C CA . SER A 1 293 ? 6.984 -12.845 28.172 1.00 33.56 293 SER A CA 1
ATOM 2350 C C . SER A 1 293 ? 6.621 -12.007 29.395 1.00 33.56 293 SER A C 1
ATOM 2352 O O . SER A 1 293 ? 6.487 -12.592 30.460 1.00 33.56 293 SER A O 1
ATOM 2354 N N . LYS A 1 294 ? 6.408 -10.686 29.301 1.00 33.25 294 LYS A N 1
ATOM 2355 C CA . LYS A 1 294 ? 6.103 -9.886 30.509 1.00 33.25 294 LYS A CA 1
ATOM 2356 C C . LYS A 1 294 ? 4.635 -9.901 30.952 1.00 33.25 294 LYS A C 1
ATOM 2358 O O . LYS A 1 294 ? 4.385 -9.782 32.139 1.00 33.25 294 LYS A O 1
ATOM 2363 N N . MET A 1 295 ? 3.670 -10.082 30.046 1.00 36.19 295 MET A N 1
ATOM 2364 C CA . MET A 1 295 ? 2.240 -10.092 30.420 1.00 36.19 295 MET A CA 1
ATOM 2365 C C . MET A 1 295 ? 1.703 -11.477 30.819 1.00 36.19 295 MET A C 1
ATOM 2367 O O . MET A 1 295 ? 0.643 -11.569 31.428 1.00 36.19 295 MET A O 1
ATOM 2371 N N . ILE A 1 296 ? 2.434 -12.558 30.524 1.00 37.06 296 ILE A N 1
ATOM 2372 C CA . ILE A 1 296 ? 2.047 -13.921 30.934 1.00 37.06 296 ILE A CA 1
ATOM 2373 C C . ILE A 1 296 ? 2.415 -14.173 32.407 1.00 37.06 296 ILE A C 1
ATOM 2375 O O . ILE A 1 296 ? 1.733 -14.930 33.091 1.00 37.06 296 ILE A O 1
ATOM 2379 N N . THR A 1 297 ? 3.449 -13.508 32.933 1.00 31.31 297 THR A N 1
ATOM 2380 C CA . THR A 1 297 ? 3.877 -13.681 34.330 1.00 31.31 297 THR A CA 1
ATOM 2381 C C . THR A 1 297 ? 2.935 -13.040 35.347 1.00 31.31 297 THR A C 1
ATOM 2383 O O . THR A 1 297 ? 2.797 -13.581 36.440 1.00 31.31 297 THR A O 1
ATOM 2386 N N . ASP A 1 298 ? 2.229 -11.965 34.987 1.00 31.44 298 ASP A N 1
ATOM 2387 C CA . ASP A 1 298 ? 1.353 -11.256 35.933 1.00 31.44 298 ASP A CA 1
ATOM 2388 C C . ASP A 1 298 ? -0.033 -11.917 36.079 1.00 31.44 298 ASP A C 1
ATOM 2390 O O . ASP A 1 298 ? -0.690 -11.757 37.106 1.00 31.44 298 ASP A O 1
ATOM 2394 N N . ASN A 1 299 ? -0.451 -12.742 35.109 1.00 31.52 299 ASN A N 1
ATOM 2395 C CA . ASN A 1 299 ? -1.728 -13.470 35.156 1.00 31.52 299 ASN A CA 1
ATOM 2396 C C . ASN A 1 299 ? -1.656 -14.833 35.871 1.00 31.52 299 ASN A C 1
ATOM 2398 O O . ASN A 1 299 ? -2.698 -15.417 36.157 1.00 31.52 299 ASN A O 1
ATOM 2402 N N . ASN A 1 300 ? -0.459 -15.322 36.215 1.00 28.34 300 ASN A N 1
ATOM 2403 C CA . ASN A 1 300 ? -0.278 -16.590 36.937 1.00 28.34 300 ASN A CA 1
ATOM 2404 C C . ASN A 1 300 ? -0.180 -16.436 38.469 1.00 28.34 300 ASN A C 1
ATOM 2406 O O . ASN A 1 300 ? 0.081 -17.418 39.155 1.00 28.34 300 ASN A O 1
ATOM 2410 N N . MET A 1 301 ? -0.410 -15.244 39.035 1.00 26.91 301 MET A N 1
ATOM 2411 C CA . MET A 1 301 ? -0.391 -15.032 40.497 1.00 26.91 301 MET A CA 1
ATOM 2412 C C . MET A 1 301 ? -1.761 -15.142 41.192 1.00 26.91 301 MET A C 1
ATOM 2414 O O . MET A 1 301 ? -1.886 -14.787 42.363 1.00 26.91 301 MET A O 1
ATOM 2418 N N . ILE A 1 302 ? -2.790 -15.672 40.521 1.00 30.02 302 ILE A N 1
ATOM 2419 C CA . ILE A 1 302 ? -4.079 -16.004 41.156 1.00 30.02 302 ILE A CA 1
ATOM 2420 C C . ILE A 1 302 ? -4.502 -17.428 40.774 1.00 30.02 302 ILE A C 1
ATOM 2422 O O . ILE A 1 302 ? -5.551 -17.654 40.182 1.00 30.02 302 ILE A O 1
ATOM 2426 N N . ALA A 1 303 ? -3.665 -18.403 41.104 1.00 29.17 303 ALA A N 1
ATOM 2427 C CA . ALA A 1 303 ? -4.083 -19.781 41.326 1.00 29.17 303 ALA A CA 1
ATOM 2428 C C . ALA A 1 303 ? -3.030 -20.462 42.209 1.00 29.17 303 ALA A C 1
ATOM 2430 O O . ALA A 1 303 ? -1.843 -20.186 42.072 1.00 29.17 303 ALA A O 1
ATOM 2431 N N . ASP A 1 304 ? -3.499 -21.332 43.097 1.00 25.41 304 ASP A N 1
ATOM 2432 C CA . ASP A 1 304 ? -2.729 -22.262 43.932 1.00 25.41 304 ASP A CA 1
ATOM 2433 C C . ASP A 1 304 ? -2.222 -21.722 45.283 1.00 25.41 304 ASP A C 1
ATOM 2435 O O . ASP A 1 304 ? -1.033 -21.590 45.562 1.00 25.41 304 ASP A O 1
ATOM 2439 N N . ASN A 1 305 ? -3.184 -21.511 46.189 1.00 25.48 305 ASN A N 1
ATOM 2440 C CA . ASN A 1 305 ? -3.004 -21.889 47.590 1.00 25.48 305 ASN A CA 1
ATOM 2441 C C . ASN A 1 305 ? -3.305 -23.391 47.711 1.00 25.48 305 ASN A C 1
ATOM 2443 O O . ASN A 1 305 ? -4.470 -23.756 47.594 1.00 25.48 305 ASN A O 1
ATOM 2447 N N . GLU A 1 306 ? -2.289 -24.224 47.945 1.00 25.30 306 GLU A N 1
ATOM 2448 C CA . GLU A 1 306 ? -2.267 -25.281 48.976 1.00 25.30 306 GLU A CA 1
ATOM 2449 C C . GLU A 1 306 ? -0.963 -26.109 48.900 1.00 25.30 306 GLU A C 1
ATOM 2451 O O . GLU A 1 306 ? -0.539 -26.561 47.842 1.00 25.30 306 GLU A O 1
ATOM 2456 N N . ASP A 1 307 ? -0.353 -26.288 50.076 1.00 24.42 307 ASP A N 1
ATOM 2457 C CA . ASP A 1 307 ? 0.567 -27.354 50.494 1.00 24.42 307 ASP A CA 1
ATOM 2458 C C . ASP A 1 307 ? 1.896 -27.604 49.745 1.00 24.42 307 ASP A C 1
ATOM 2460 O O . ASP A 1 307 ? 1.982 -28.398 48.811 1.00 24.42 307 ASP A O 1
ATOM 2464 N N . ASN A 1 308 ? 3.014 -27.143 50.328 1.00 24.56 308 ASN A N 1
ATOM 2465 C CA . ASN A 1 308 ? 3.852 -28.026 51.162 1.00 24.56 308 ASN A CA 1
ATOM 2466 C C . ASN A 1 308 ? 5.097 -27.347 51.757 1.00 24.56 308 ASN A C 1
ATOM 2468 O O . ASN A 1 308 ? 5.739 -26.481 51.169 1.00 24.56 308 ASN A O 1
ATOM 2472 N N . LEU A 1 309 ? 5.424 -27.821 52.957 1.00 22.27 309 LEU A N 1
ATOM 2473 C CA . LEU A 1 309 ? 6.563 -27.472 53.795 1.00 22.27 309 LEU A CA 1
ATOM 2474 C C . LEU A 1 309 ? 7.933 -27.918 53.238 1.00 22.27 309 LEU A C 1
ATOM 2476 O O . LEU A 1 309 ? 8.039 -28.941 52.568 1.00 22.27 309 LEU A O 1
ATOM 2480 N N . ASN A 1 310 ? 8.960 -27.228 53.762 1.00 22.42 310 ASN A N 1
ATOM 2481 C CA . ASN A 1 310 ? 10.302 -27.695 54.167 1.00 22.42 310 ASN A CA 1
ATOM 2482 C C . ASN A 1 310 ? 11.554 -27.294 53.343 1.00 22.42 310 ASN A C 1
ATOM 2484 O O . ASN A 1 310 ? 11.949 -27.951 52.389 1.00 22.42 310 ASN A O 1
ATOM 2488 N N . THR A 1 311 ? 12.264 -26.316 53.939 1.00 22.28 311 THR A N 1
ATOM 2489 C CA . THR A 1 311 ? 13.675 -26.330 54.412 1.00 22.28 311 THR A CA 1
ATOM 2490 C C . THR A 1 311 ? 14.880 -26.127 53.476 1.00 22.28 311 THR A C 1
ATOM 2492 O O . THR A 1 311 ? 15.063 -26.875 52.525 1.00 22.28 311 THR A O 1
ATOM 2495 N N . ILE A 1 312 ? 15.783 -25.254 53.991 1.00 23.83 312 ILE A N 1
ATOM 2496 C CA . ILE A 1 312 ? 17.271 -25.208 53.891 1.00 23.83 312 ILE A CA 1
ATOM 2497 C C . ILE A 1 312 ? 17.832 -24.527 52.624 1.00 23.83 312 ILE A C 1
ATOM 2499 O O . ILE A 1 312 ? 17.381 -24.824 51.531 1.00 23.83 312 ILE A O 1
ATOM 2503 N N . GLU A 1 313 ? 18.833 -23.636 52.627 1.00 22.20 313 GLU A N 1
ATOM 2504 C CA . GLU A 1 313 ? 19.657 -22.904 53.614 1.00 22.20 313 GLU A CA 1
ATOM 2505 C C . GLU A 1 313 ? 20.418 -21.801 52.830 1.00 22.20 313 GLU A C 1
ATOM 2507 O O . GLU A 1 313 ? 20.698 -21.970 51.646 1.00 22.20 313 GLU A O 1
ATOM 2512 N N . ASP A 1 314 ? 20.744 -20.703 53.519 1.00 22.80 314 ASP A N 1
ATOM 2513 C CA . ASP A 1 314 ? 21.931 -19.834 53.405 1.00 22.80 314 ASP A CA 1
ATOM 2514 C C . ASP A 1 314 ? 22.563 -19.466 52.040 1.00 22.80 314 ASP A C 1
ATOM 2516 O O . ASP A 1 314 ? 23.166 -20.285 51.356 1.00 22.80 314 ASP A O 1
ATOM 2520 N N . GLN A 1 315 ? 22.674 -18.153 51.780 1.00 24.16 315 GLN A N 1
ATOM 2521 C CA . GLN A 1 315 ? 23.931 -17.423 52.041 1.00 24.16 315 GLN A CA 1
ATOM 2522 C C . GLN A 1 315 ? 23.749 -15.891 51.985 1.00 24.16 315 GLN A C 1
ATOM 2524 O O . GLN A 1 315 ? 23.181 -15.327 51.052 1.00 24.16 315 GLN A O 1
ATOM 2529 N N . LYS A 1 316 ? 24.243 -15.240 53.045 1.00 22.55 316 LYS A N 1
ATOM 2530 C CA . LYS A 1 316 ? 24.364 -13.792 53.282 1.00 22.55 316 LYS A CA 1
ATOM 2531 C C . LYS A 1 316 ? 25.627 -13.232 52.611 1.00 22.55 316 LYS A C 1
ATOM 2533 O O . LYS A 1 316 ? 26.629 -13.932 52.609 1.00 22.55 316 LYS A O 1
ATOM 2538 N N . GLU A 1 317 ? 25.618 -11.953 52.219 1.00 23.39 317 GLU A N 1
ATOM 2539 C CA . GLU A 1 317 ? 26.499 -10.894 52.779 1.00 23.39 317 GLU A CA 1
ATOM 2540 C C . GLU A 1 317 ? 26.152 -9.505 52.183 1.00 23.39 317 GLU A C 1
ATOM 2542 O O . GLU A 1 317 ? 26.064 -9.377 50.967 1.00 23.39 317 GLU A O 1
ATOM 2547 N N . TYR A 1 318 ? 25.638 -8.557 52.997 1.00 23.86 318 TYR A N 1
ATOM 2548 C CA . TYR A 1 318 ? 26.318 -7.402 53.662 1.00 23.86 318 TYR A CA 1
ATOM 2549 C C . TYR A 1 318 ? 26.672 -6.251 52.691 1.00 23.86 318 TYR A C 1
ATOM 2551 O O . TYR A 1 318 ? 27.226 -6.508 51.634 1.00 23.86 318 TYR A O 1
ATOM 2559 N N . GLU A 1 319 ? 26.513 -4.943 52.928 1.00 25.02 319 GLU A N 1
ATOM 2560 C CA . GLU A 1 319 ? 25.960 -3.991 53.925 1.00 25.02 319 GLU A CA 1
ATOM 2561 C C . GLU A 1 319 ? 26.120 -2.608 53.199 1.00 25.02 319 GLU A C 1
ATOM 2563 O O . GLU A 1 319 ? 26.971 -2.493 52.317 1.00 25.02 319 GLU A O 1
ATOM 2568 N N . LYS A 1 320 ? 25.408 -1.498 53.440 1.00 24.19 320 LYS A N 1
ATOM 2569 C CA . LYS A 1 320 ? 25.435 -0.695 54.669 1.00 24.19 320 LYS A CA 1
ATOM 2570 C C . LYS A 1 320 ? 24.566 0.566 54.512 1.00 24.19 320 LYS A C 1
ATOM 2572 O O . LYS A 1 320 ? 24.593 1.218 53.468 1.00 24.19 320 LYS A O 1
ATOM 2577 N N . ASP A 1 321 ? 23.883 0.902 55.597 1.00 23.59 321 ASP A N 1
ATOM 2578 C CA . ASP A 1 321 ? 23.073 2.096 55.846 1.00 23.59 321 ASP A CA 1
ATOM 2579 C C . ASP A 1 321 ? 23.845 3.422 55.807 1.00 23.59 321 ASP A C 1
ATOM 2581 O O . ASP A 1 321 ? 25.043 3.450 56.088 1.00 23.59 321 ASP A O 1
ATOM 2585 N N . LEU A 1 322 ? 23.111 4.526 55.617 1.00 24.42 322 LEU A N 1
ATOM 2586 C CA . LEU A 1 322 ? 23.234 5.747 56.429 1.00 24.42 322 LEU A CA 1
ATOM 2587 C C . LEU A 1 322 ? 21.903 6.527 56.392 1.00 24.42 322 LEU A C 1
ATOM 2589 O O . LEU A 1 322 ? 21.381 6.846 55.325 1.00 24.42 322 LEU A O 1
ATOM 2593 N N . ALA A 1 323 ? 21.365 6.794 57.581 1.00 24.98 323 ALA A N 1
ATOM 2594 C CA . ALA A 1 323 ? 20.032 7.323 57.850 1.00 24.98 323 ALA A CA 1
ATOM 2595 C C . ALA A 1 323 ? 20.010 8.848 58.111 1.00 24.98 323 ALA A C 1
ATOM 2597 O O . ALA A 1 323 ? 20.960 9.368 58.689 1.00 24.98 323 ALA A O 1
ATOM 2598 N N . GLU A 1 324 ? 18.878 9.473 57.735 1.00 23.84 324 GLU A N 1
ATOM 2599 C CA . GLU A 1 324 ? 18.057 10.477 58.468 1.00 23.84 324 GLU A CA 1
ATOM 2600 C C . GLU A 1 324 ? 18.648 11.840 58.938 1.00 23.84 324 GLU A C 1
ATOM 2602 O O . GLU A 1 324 ? 19.859 11.948 59.116 1.00 23.84 324 GLU A O 1
ATOM 2607 N N . PRO A 1 325 ? 17.833 12.922 59.132 1.00 25.86 325 PRO A N 1
ATOM 2608 C CA . PRO A 1 325 ? 16.554 12.896 59.870 1.00 25.86 325 PRO A CA 1
ATOM 2609 C C . PRO A 1 325 ? 15.374 13.770 59.387 1.00 25.86 325 PRO A C 1
ATOM 2611 O O . PRO A 1 325 ? 15.506 14.741 58.643 1.00 25.86 325 PRO A O 1
ATOM 2614 N N . GLU A 1 326 ? 14.203 13.398 59.913 1.00 24.38 326 GLU A N 1
ATOM 2615 C CA . GLU A 1 326 ? 12.912 14.091 59.889 1.00 24.38 326 GLU A CA 1
ATOM 2616 C C . GLU A 1 326 ? 12.904 15.461 60.598 1.00 24.38 326 GLU A C 1
ATOM 2618 O O . GLU A 1 326 ? 13.614 15.676 61.581 1.00 24.38 326 GLU A O 1
ATOM 2623 N N . GLN A 1 327 ? 11.963 16.333 60.202 1.00 22.94 327 GLN A N 1
ATOM 2624 C CA . GLN A 1 327 ? 11.277 17.245 61.128 1.00 22.94 327 GLN A CA 1
ATOM 2625 C C . GLN A 1 327 ? 9.843 17.573 60.663 1.00 22.94 327 GLN A C 1
ATOM 2627 O O . GLN A 1 327 ? 9.605 18.094 59.577 1.00 22.94 327 GLN A O 1
ATOM 2632 N N . SER A 1 328 ? 8.892 17.266 61.545 1.00 21.81 328 SER A N 1
ATOM 2633 C CA . SER A 1 328 ? 7.444 17.507 61.484 1.00 21.81 328 SER A CA 1
ATOM 2634 C C . SER A 1 328 ? 7.036 18.984 61.633 1.00 21.81 328 SER A C 1
ATOM 2636 O O . SER A 1 328 ? 7.701 19.695 62.389 1.00 21.81 328 SER A O 1
ATOM 2638 N N . LYS A 1 329 ? 5.859 19.378 61.101 1.00 24.22 329 LYS A N 1
ATOM 2639 C CA . LYS A 1 329 ? 4.769 20.078 61.843 1.00 24.22 329 LYS A CA 1
ATOM 2640 C C . LYS A 1 329 ? 3.533 20.410 60.970 1.00 24.22 329 LYS A C 1
ATOM 2642 O O . LYS A 1 329 ? 3.618 21.201 60.042 1.00 24.22 329 LYS A O 1
ATOM 2647 N N . HIS A 1 330 ? 2.410 19.769 61.313 1.00 24.06 330 HIS A N 1
ATOM 2648 C CA . HIS A 1 330 ? 1.062 20.312 61.587 1.00 24.06 330 HIS A CA 1
ATOM 2649 C C . HIS A 1 330 ? 0.583 21.638 60.941 1.00 24.06 330 HIS A C 1
ATOM 2651 O O . HIS A 1 330 ? 1.168 22.680 61.204 1.00 24.06 330 HIS A O 1
ATOM 2657 N N . GLU A 1 331 ? -0.557 21.600 60.222 1.00 23.88 331 GLU A N 1
ATOM 2658 C CA . GLU A 1 331 ? -1.900 22.129 60.611 1.00 23.88 331 GLU A CA 1
ATOM 2659 C C . GLU A 1 331 ? -2.796 22.583 59.424 1.00 23.88 331 GLU A C 1
ATOM 2661 O O . GLU A 1 331 ? -2.376 23.257 58.491 1.00 23.88 331 GLU A O 1
ATOM 2666 N N . SER A 1 332 ? -4.075 22.205 59.514 1.00 22.22 332 SER A N 1
ATOM 2667 C CA . SER A 1 332 ? -5.297 22.691 58.828 1.00 22.22 332 SER A CA 1
ATOM 2668 C C . SER A 1 332 ? -6.199 23.241 59.969 1.00 22.22 332 SER A C 1
ATOM 2670 O O . SER A 1 332 ? -5.994 22.723 61.074 1.00 22.22 332 SER A O 1
ATOM 2672 N N . PRO A 1 333 ? -7.184 24.180 59.835 1.00 31.88 333 PRO A N 1
ATOM 2673 C CA . PRO A 1 333 ? -8.269 24.137 58.835 1.00 31.88 333 PRO A CA 1
ATOM 2674 C C . PRO A 1 333 ? -8.955 25.458 58.376 1.00 31.88 333 PRO A C 1
ATOM 2676 O O . PRO A 1 333 ? -8.911 26.491 59.030 1.00 31.88 333 PRO A O 1
ATOM 2679 N N . TRP A 1 334 ? -9.644 25.336 57.230 1.00 22.20 334 TRP A N 1
ATOM 2680 C CA . TRP A 1 334 ? -10.883 25.990 56.751 1.00 22.20 334 TRP A CA 1
ATOM 2681 C C . TRP A 1 334 ? -11.344 27.352 57.316 1.00 22.20 334 TRP A C 1
ATOM 2683 O O . TRP A 1 334 ? -11.637 27.470 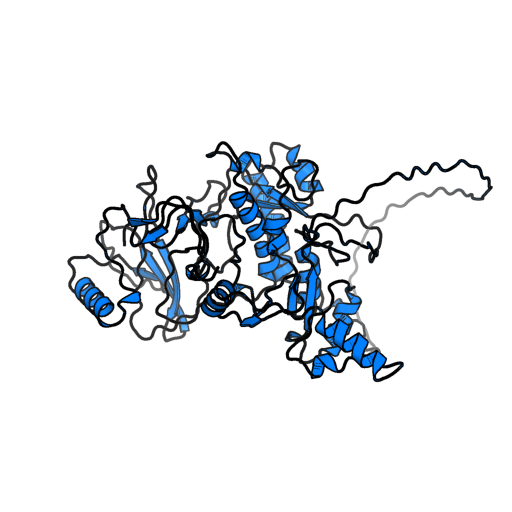58.505 1.00 22.20 334 TRP A O 1
ATOM 2693 N N . LYS A 1 335 ? -11.638 28.304 56.407 1.00 22.83 335 LYS A N 1
ATOM 2694 C CA . LYS A 1 335 ? -12.815 29.194 56.501 1.00 22.83 335 LYS A CA 1
ATOM 2695 C C . LYS A 1 335 ? -13.200 29.864 55.171 1.00 22.83 335 LYS A C 1
ATOM 2697 O O . LYS A 1 335 ? -12.353 30.105 54.320 1.00 22.83 335 LYS A O 1
ATOM 2702 N N . ASP A 1 336 ? -14.506 30.099 55.080 1.00 22.61 336 ASP A N 1
ATOM 2703 C CA . ASP A 1 336 ? -15.385 30.495 53.972 1.00 22.61 336 ASP A CA 1
ATOM 2704 C C . ASP A 1 336 ? -15.182 31.887 53.339 1.00 22.61 336 ASP A C 1
ATOM 2706 O O . ASP A 1 336 ? -14.447 32.717 53.871 1.00 22.61 336 ASP A O 1
ATOM 2710 N N . THR A 1 337 ? -16.006 32.126 52.298 1.00 24.22 337 THR A N 1
ATOM 2711 C CA . THR A 1 337 ? -16.569 33.373 51.697 1.00 24.22 337 THR A CA 1
ATOM 2712 C C . THR A 1 337 ? -16.137 33.567 50.233 1.00 24.22 337 THR A C 1
ATOM 2714 O O . THR A 1 337 ? -14.947 33.565 49.948 1.00 24.22 337 THR A O 1
ATOM 2717 N N . ALA A 1 338 ? -17.018 33.407 49.233 1.00 23.41 338 ALA A N 1
ATOM 2718 C CA . ALA A 1 338 ? -18.214 34.176 48.823 1.00 23.41 338 ALA A CA 1
ATOM 2719 C C . ALA A 1 338 ? -17.875 35.440 48.005 1.00 23.41 338 ALA A C 1
ATOM 2721 O O . ALA A 1 338 ? -16.870 36.087 48.282 1.00 23.41 338 ALA A O 1
ATOM 2722 N N . ASP A 1 339 ? -18.771 35.731 47.052 1.00 23.92 339 ASP A N 1
ATOM 2723 C CA . ASP A 1 339 ? -18.881 36.891 46.145 1.00 23.92 339 ASP A CA 1
ATOM 2724 C C . ASP A 1 339 ? -18.035 36.845 44.859 1.00 23.92 339 ASP A C 1
ATOM 2726 O O . ASP A 1 339 ? -16.867 36.467 44.873 1.00 23.92 339 ASP A O 1
ATOM 2730 N N . ASP A 1 340 ? -18.494 37.287 43.688 1.00 23.22 340 ASP A N 1
ATOM 2731 C CA . ASP A 1 340 ? -19.808 37.554 43.077 1.00 23.22 340 ASP A CA 1
ATOM 2732 C C . ASP A 1 340 ? -19.487 38.054 41.642 1.00 23.22 340 ASP A C 1
ATOM 2734 O O . ASP A 1 340 ? -18.318 38.259 41.301 1.00 23.22 340 ASP A O 1
ATOM 2738 N N . HIS A 1 341 ? -20.527 38.315 40.847 1.00 26.12 341 HIS A N 1
ATOM 2739 C CA . HIS A 1 341 ? -20.553 39.075 39.580 1.00 26.12 341 HIS A CA 1
ATOM 2740 C C . HIS A 1 341 ? -20.583 38.300 38.251 1.00 26.12 341 HIS A C 1
ATOM 2742 O O . HIS A 1 341 ? -19.577 38.028 37.601 1.00 26.12 341 HIS A O 1
ATOM 2748 N N . GLU A 1 342 ? -21.833 38.007 37.883 1.00 25.58 342 GLU A N 1
ATOM 2749 C CA . GLU A 1 342 ? -22.595 38.681 36.813 1.00 25.58 342 GLU A CA 1
ATOM 2750 C C . GLU A 1 342 ? -22.287 38.398 35.332 1.00 25.58 342 GLU A C 1
ATOM 2752 O O . GLU A 1 342 ? -21.185 38.531 34.806 1.00 25.58 342 GLU A O 1
ATOM 2757 N N . GLU A 1 343 ? -23.395 38.027 34.691 1.00 24.75 343 GLU A N 1
ATOM 2758 C CA . GLU A 1 343 ? -23.674 37.773 33.287 1.00 24.75 343 GLU A CA 1
ATOM 2759 C C . GLU A 1 343 ? -23.519 39.024 32.411 1.00 24.75 343 GLU A C 1
ATOM 2761 O O . GLU A 1 343 ? -23.803 40.130 32.854 1.00 24.75 343 GLU A O 1
ATOM 2766 N N . GLU A 1 344 ? -23.275 38.824 31.113 1.00 23.89 344 GLU A N 1
ATOM 2767 C CA . GLU A 1 344 ? -24.107 39.495 30.109 1.00 23.89 344 GLU A CA 1
ATOM 2768 C C . GLU A 1 344 ? -24.195 38.669 28.816 1.00 23.89 344 GLU A C 1
ATOM 2770 O O . GLU A 1 344 ? -23.207 38.186 28.259 1.00 23.89 344 GLU A O 1
ATOM 2775 N N . VAL A 1 345 ? -25.440 38.469 28.388 1.00 24.28 345 VAL A N 1
ATOM 2776 C CA . VAL A 1 345 ? -25.893 37.741 27.204 1.00 24.28 345 VAL A CA 1
ATOM 2777 C C . VAL A 1 345 ? -26.288 38.776 26.155 1.00 24.28 345 VAL A C 1
ATOM 2779 O O . VAL A 1 345 ? -27.152 39.603 26.429 1.00 24.28 345 VAL A O 1
ATOM 2782 N N . GLU A 1 346 ? -25.776 38.668 24.927 1.00 22.64 346 GLU A N 1
ATOM 2783 C CA . GLU A 1 346 ? -26.397 39.311 23.762 1.00 22.64 346 GLU A CA 1
ATOM 2784 C C . GLU A 1 346 ? -26.767 38.281 22.683 1.00 22.64 346 GLU A C 1
ATOM 2786 O O . GLU A 1 346 ? -25.943 37.536 22.152 1.00 22.64 346 GLU A O 1
ATOM 2791 N N . LEU A 1 347 ? -28.066 38.259 22.376 1.00 25.64 347 LEU A N 1
ATOM 2792 C CA . LEU A 1 347 ? -28.732 37.524 21.305 1.00 25.64 347 LEU A CA 1
ATOM 2793 C C . LEU A 1 347 ? -28.920 38.446 20.093 1.00 25.64 347 LEU A C 1
ATOM 2795 O O . LEU A 1 347 ? -29.497 39.523 20.232 1.00 25.64 347 LEU A O 1
ATOM 2799 N N . GLY A 1 348 ? -28.570 37.989 18.883 1.00 23.91 348 GLY A N 1
ATOM 2800 C CA . GLY A 1 348 ? -28.847 38.765 17.667 1.00 23.91 348 GLY A CA 1
ATOM 2801 C C . GLY A 1 348 ? -28.544 38.108 16.312 1.00 23.91 348 GLY A C 1
ATOM 2802 O O . GLY A 1 348 ? -27.617 38.522 15.639 1.00 23.91 348 GLY A O 1
ATOM 2803 N N . ARG A 1 349 ? -29.387 37.142 15.905 1.00 24.00 349 ARG A N 1
ATOM 2804 C CA . ARG A 1 349 ? -29.868 36.808 14.531 1.00 24.00 349 ARG A CA 1
ATOM 2805 C C . ARG A 1 349 ? -28.913 36.878 13.311 1.00 24.00 349 ARG A C 1
ATOM 2807 O O . ARG A 1 349 ? -28.563 37.955 12.849 1.00 24.00 349 ARG A O 1
ATOM 2814 N N . SER A 1 350 ? -28.817 35.777 12.556 1.00 24.89 350 SER A N 1
ATOM 2815 C CA . SER A 1 350 ? -29.659 35.536 11.355 1.00 24.89 350 SER A CA 1
ATOM 2816 C C . SER A 1 350 ? -29.293 34.225 10.639 1.00 24.89 350 SER A C 1
ATOM 2818 O O . SER A 1 350 ? -28.127 33.935 10.389 1.00 24.89 350 SER A O 1
ATOM 2820 N N . ASP A 1 351 ? -30.324 33.442 10.317 1.00 28.38 351 ASP A N 1
ATOM 2821 C CA . ASP A 1 351 ? -30.262 32.246 9.479 1.00 28.38 351 ASP A CA 1
ATOM 2822 C C . ASP A 1 351 ? -29.965 32.612 8.018 1.00 28.38 351 ASP A C 1
ATOM 2824 O O . ASP A 1 351 ? -30.746 33.318 7.375 1.00 28.38 351 ASP A O 1
ATOM 2828 N N . GLN A 1 352 ? -28.900 32.035 7.460 1.00 26.94 352 GLN A N 1
ATOM 2829 C CA . GLN A 1 352 ? -28.861 31.660 6.050 1.00 26.94 352 GLN A CA 1
ATOM 2830 C C . GLN A 1 352 ? -28.458 30.193 5.938 1.00 26.94 352 GLN A C 1
ATOM 2832 O O . GLN A 1 352 ? -27.390 29.756 6.358 1.00 26.94 352 GLN A O 1
ATOM 2837 N N . ASN A 1 353 ? -29.410 29.443 5.403 1.00 34.50 353 ASN A N 1
ATOM 2838 C CA . ASN A 1 353 ? -29.384 28.025 5.137 1.00 34.50 353 ASN A CA 1
ATOM 2839 C C . ASN A 1 353 ? -28.501 27.784 3.904 1.00 34.50 353 ASN A C 1
ATOM 2841 O O . ASN A 1 353 ? -28.930 28.084 2.791 1.00 34.50 353 ASN A O 1
ATOM 2845 N N . ASP A 1 354 ? -27.287 27.267 4.097 1.00 28.88 354 ASP A N 1
ATOM 2846 C CA . ASP A 1 354 ? -26.433 26.803 3.004 1.00 28.88 354 ASP A CA 1
ATOM 2847 C C . ASP A 1 354 ? -26.054 25.341 3.264 1.00 28.88 354 ASP A C 1
ATOM 2849 O O . ASP A 1 354 ? -25.454 24.990 4.283 1.00 28.88 354 ASP A O 1
ATOM 2853 N N . GLY A 1 355 ? -26.490 24.466 2.357 1.00 31.45 355 GLY A N 1
ATOM 2854 C CA . GLY A 1 355 ? -26.397 23.010 2.440 1.00 31.45 355 GLY A CA 1
ATOM 2855 C C . GLY A 1 355 ? -24.981 22.475 2.238 1.00 31.45 355 GLY A C 1
ATOM 2856 O O . GLY A 1 355 ? -24.746 21.668 1.342 1.00 31.45 355 GLY A O 1
ATOM 2857 N N . ARG A 1 356 ? -24.030 22.897 3.075 1.00 31.08 356 ARG A N 1
ATOM 2858 C CA . ARG A 1 356 ? -22.719 22.253 3.198 1.00 31.08 356 ARG A CA 1
ATOM 2859 C C . ARG A 1 356 ? -22.819 21.162 4.255 1.00 31.08 356 ARG A C 1
ATOM 2861 O O . ARG A 1 356 ? -23.120 21.437 5.416 1.00 31.08 356 ARG A O 1
ATOM 2868 N N . GLY A 1 357 ? -22.596 19.914 3.843 1.00 33.31 357 GLY A N 1
ATOM 2869 C CA . GLY A 1 357 ? -22.485 18.785 4.762 1.00 33.31 357 GLY A CA 1
ATOM 2870 C C . GLY A 1 357 ? -21.519 19.136 5.892 1.00 33.31 357 GLY A C 1
ATOM 2871 O O . GLY A 1 357 ? -20.412 19.608 5.638 1.00 33.31 357 GLY A O 1
ATOM 2872 N N . ARG A 1 358 ? -21.967 18.972 7.140 1.00 34.06 358 ARG A N 1
ATOM 2873 C CA . ARG A 1 358 ? -21.132 19.211 8.318 1.00 34.06 358 ARG A CA 1
ATOM 2874 C C . ARG A 1 358 ? -19.915 18.288 8.224 1.00 34.06 358 ARG A C 1
ATOM 2876 O O . ARG A 1 358 ? -20.067 17.071 8.278 1.00 34.06 358 ARG A O 1
ATOM 2883 N N . SER A 1 359 ? -18.739 18.882 8.024 1.00 42.41 359 SER A N 1
ATOM 2884 C CA . SER A 1 359 ? -17.444 18.199 8.081 1.00 42.41 359 SER A CA 1
ATOM 2885 C C . SER A 1 359 ? -17.311 17.431 9.402 1.00 42.41 359 SER A C 1
ATOM 2887 O O . SER A 1 359 ? -17.812 17.884 10.436 1.00 42.41 359 SER A O 1
ATOM 2889 N N . MET A 1 360 ? -16.603 16.294 9.389 1.00 43.38 360 MET A N 1
ATOM 2890 C CA . MET A 1 360 ? -16.303 15.470 10.573 1.00 43.38 360 MET A CA 1
ATOM 2891 C C . MET A 1 360 ? -15.542 16.213 11.692 1.00 43.38 360 MET A C 1
ATOM 2893 O O . MET A 1 360 ? -15.346 15.651 12.767 1.00 43.38 360 MET A O 1
ATOM 2897 N N . MET A 1 361 ? -15.166 17.478 11.476 1.00 42.34 361 MET A N 1
ATOM 2898 C CA . MET A 1 361 ? -14.465 18.338 12.432 1.00 42.34 361 MET A CA 1
ATOM 2899 C C . MET A 1 361 ? -15.225 18.637 13.735 1.00 42.34 361 MET A C 1
ATOM 2901 O O . MET A 1 361 ? -14.590 19.055 14.699 1.00 42.34 361 MET A O 1
ATOM 2905 N N . GLN A 1 362 ? -16.552 18.462 13.813 1.00 37.19 362 GLN A N 1
ATOM 2906 C CA . GLN A 1 362 ? -17.311 19.026 14.940 1.00 37.19 362 GLN A CA 1
ATOM 2907 C C . GLN A 1 362 ? -18.414 18.113 15.490 1.00 37.19 362 GLN A C 1
ATOM 2909 O O . GLN A 1 362 ? -19.600 18.427 15.437 1.00 37.19 362 GLN A O 1
ATOM 2914 N N . MET A 1 363 ? -18.017 16.978 16.068 1.00 29.20 363 MET A N 1
ATOM 2915 C CA . MET A 1 363 ? -18.859 16.206 16.990 1.00 29.20 363 MET A CA 1
ATOM 2916 C C . MET A 1 363 ? -18.008 15.582 18.102 1.00 29.20 363 MET A C 1
ATOM 2918 O O . MET A 1 363 ? -17.743 14.383 18.111 1.00 29.20 363 MET A O 1
ATOM 2922 N N . SER A 1 364 ? -17.563 16.404 19.049 1.00 35.41 364 SER A N 1
ATOM 2923 C CA . SER A 1 364 ? -16.861 15.963 20.257 1.00 35.41 364 SER A CA 1
ATOM 2924 C C . SER A 1 364 ? -17.667 16.352 21.497 1.00 35.41 364 SER A C 1
ATOM 2926 O O . SER A 1 364 ? -17.580 17.464 22.008 1.00 35.41 364 SER A O 1
ATOM 2928 N N . VAL A 1 365 ? -18.466 15.413 22.009 1.00 31.47 365 VAL A N 1
ATOM 2929 C CA . VAL A 1 365 ? -18.902 15.448 23.413 1.00 31.47 365 VAL A CA 1
ATOM 2930 C C . VAL A 1 365 ? -17.807 14.745 24.204 1.00 31.47 365 VAL A C 1
ATOM 2932 O O . VAL A 1 365 ? -17.743 13.522 24.195 1.00 31.47 365 VAL A O 1
ATOM 2935 N N . ASN A 1 366 ? -16.905 15.507 24.824 1.00 34.88 366 ASN A N 1
ATOM 2936 C CA . ASN A 1 366 ? -15.773 14.964 25.578 1.00 34.88 366 ASN A CA 1
ATOM 2937 C C . ASN A 1 366 ? -16.253 14.281 26.870 1.00 34.88 366 ASN A C 1
ATOM 2939 O O . ASN A 1 366 ? -16.535 14.957 27.860 1.00 34.88 366 ASN A O 1
ATOM 2943 N N . LEU A 1 367 ? -16.304 12.949 26.892 1.00 35.44 367 LEU A N 1
ATOM 2944 C CA . LEU A 1 367 ? -16.446 12.173 28.125 1.00 35.44 367 LEU A CA 1
ATOM 2945 C C . LEU A 1 367 ? -15.051 11.705 28.554 1.00 35.44 367 LEU A C 1
ATOM 2947 O O . LEU A 1 367 ? -14.419 10.877 27.902 1.00 35.44 367 LEU A O 1
ATOM 2951 N N . LYS A 1 368 ? -14.542 12.288 29.646 1.00 42.41 368 LYS A N 1
ATOM 2952 C CA . LYS A 1 368 ? -13.197 12.021 30.178 1.00 42.41 368 LYS A CA 1
ATOM 2953 C C . LYS A 1 368 ? -13.133 10.637 30.834 1.00 42.41 368 LYS A C 1
ATOM 2955 O O . LYS A 1 368 ? -13.440 10.499 32.014 1.00 42.41 368 LYS A O 1
ATOM 2960 N N . LEU A 1 369 ? -12.688 9.633 30.084 1.00 42.97 369 LEU A N 1
ATOM 2961 C CA . LEU A 1 369 ? -12.327 8.308 30.599 1.00 42.97 369 LEU A CA 1
ATOM 2962 C C . LEU A 1 369 ? -10.792 8.211 30.693 1.00 42.97 369 LEU A C 1
ATOM 2964 O O . LEU A 1 369 ? -10.101 7.889 29.724 1.00 42.97 369 LEU A O 1
ATOM 2968 N N . GLY A 1 370 ? -10.243 8.583 31.853 1.00 41.38 370 GLY A N 1
ATOM 2969 C CA . GLY A 1 370 ? -8.815 8.458 32.166 1.00 41.38 370 GLY A CA 1
ATOM 2970 C C . GLY A 1 370 ? -8.336 9.410 33.265 1.00 41.38 370 GLY A C 1
ATOM 2971 O O . GLY A 1 370 ? -8.715 10.581 33.297 1.00 41.38 370 GLY A O 1
ATOM 2972 N N . SER A 1 371 ? -7.507 8.896 34.172 1.00 39.72 371 SER A N 1
ATOM 2973 C CA . SER A 1 371 ? -6.864 9.630 35.267 1.00 39.72 371 SER A CA 1
ATOM 2974 C C . SER A 1 371 ? -5.822 10.640 34.755 1.00 39.72 371 SER A C 1
ATOM 2976 O O . SER A 1 371 ? -5.246 10.481 33.680 1.00 39.72 371 SER A O 1
ATOM 2978 N N . LYS A 1 372 ? -5.610 11.710 35.539 1.00 38.38 372 LYS A N 1
ATOM 2979 C CA . LYS A 1 372 ? -4.737 12.873 35.275 1.00 38.38 372 LYS A CA 1
ATOM 2980 C C . LYS A 1 372 ? -3.234 12.518 35.250 1.00 38.38 372 LYS A C 1
ATOM 2982 O O . LYS A 1 372 ? -2.480 12.985 36.096 1.00 38.38 372 LYS A O 1
ATOM 2987 N N . GLY A 1 373 ? -2.791 11.713 34.293 1.00 46.31 373 GLY A N 1
ATOM 2988 C CA . GLY A 1 373 ? -1.408 11.739 33.813 1.00 46.31 373 GLY A CA 1
ATOM 2989 C C . GLY A 1 373 ? -1.346 12.629 32.576 1.00 46.31 373 GLY A C 1
ATOM 2990 O O . GLY A 1 373 ? -2.263 12.587 31.756 1.00 46.31 373 GLY A O 1
ATOM 2991 N N . THR A 1 374 ? -0.318 13.463 32.431 1.00 46.81 374 THR A N 1
ATOM 2992 C CA . THR A 1 374 ? -0.013 14.155 31.171 1.00 46.81 374 THR A CA 1
ATOM 2993 C C . THR A 1 374 ? 0.152 13.089 30.088 1.00 46.81 374 THR A C 1
ATOM 2995 O O . THR A 1 374 ? 1.188 12.436 30.013 1.00 46.81 374 THR A O 1
ATOM 2998 N N . ARG A 1 375 ? -0.902 12.826 29.301 1.00 59.53 375 ARG A N 1
ATOM 2999 C CA . ARG A 1 375 ? -0.828 11.865 28.196 1.00 59.53 375 ARG A CA 1
ATOM 3000 C C . ARG A 1 375 ? 0.200 12.400 27.204 1.00 59.53 375 ARG A C 1
ATOM 3002 O O . ARG A 1 375 ? 0.010 13.479 26.648 1.00 59.53 375 ARG A O 1
ATOM 3009 N N . GLN A 1 376 ? 1.291 11.661 27.036 1.00 72.12 376 GLN A N 1
ATOM 3010 C CA . GLN A 1 376 ? 2.355 11.984 26.098 1.00 72.12 376 GLN A CA 1
ATOM 3011 C C . GLN A 1 376 ? 1.769 11.959 24.682 1.00 72.12 376 GLN A C 1
ATOM 3013 O O . GLN A 1 376 ? 1.326 10.914 24.212 1.00 72.12 376 GLN A O 1
ATOM 3018 N N . ARG A 1 377 ? 1.695 13.115 24.020 1.00 83.12 377 ARG A N 1
ATOM 3019 C CA . ARG A 1 377 ? 1.194 13.216 22.644 1.00 83.12 377 ARG A CA 1
ATOM 3020 C C . ARG A 1 377 ? 2.334 12.937 21.678 1.00 83.12 377 ARG A C 1
ATOM 3022 O O . ARG A 1 377 ? 3.397 13.530 21.834 1.00 83.12 377 ARG A O 1
ATOM 3029 N N . PHE A 1 378 ? 2.119 12.071 20.696 1.00 85.19 378 PHE A N 1
ATOM 3030 C CA . PHE A 1 378 ? 3.069 11.852 19.612 1.00 85.19 378 PHE A CA 1
ATOM 3031 C C . PHE A 1 378 ? 2.853 12.882 18.500 1.00 85.19 378 PHE A C 1
ATOM 3033 O O . PHE A 1 378 ? 1.726 13.180 18.113 1.00 85.19 378 PHE A O 1
ATOM 3040 N N . GLY A 1 379 ? 3.952 13.416 17.983 1.00 84.81 379 GLY A N 1
ATOM 3041 C CA . GLY A 1 379 ? 4.012 14.249 16.793 1.00 84.81 379 GLY A CA 1
ATOM 3042 C C . GLY A 1 379 ? 4.928 13.636 15.738 1.00 84.81 379 GLY A C 1
ATOM 3043 O O . GLY A 1 379 ? 5.608 12.632 15.970 1.00 84.81 379 GLY A O 1
ATOM 3044 N N . LEU A 1 380 ? 4.948 14.276 14.574 1.00 86.31 380 LEU A N 1
ATOM 3045 C CA . LEU A 1 380 ? 5.773 13.884 13.440 1.00 86.31 380 LEU A CA 1
ATOM 3046 C C . LEU A 1 380 ? 6.746 15.010 13.099 1.00 86.31 380 LEU A C 1
ATOM 3048 O O . LEU A 1 380 ? 6.343 16.169 12.990 1.00 86.31 380 LEU A O 1
ATOM 3052 N N . ALA A 1 381 ? 8.011 14.663 12.896 1.00 82.06 381 ALA A N 1
ATOM 3053 C CA . ALA A 1 381 ? 9.026 15.567 12.374 1.00 82.06 381 ALA A CA 1
ATOM 3054 C C . ALA A 1 381 ? 9.703 14.960 11.143 1.00 82.06 381 ALA A C 1
ATOM 3056 O O . ALA A 1 381 ? 9.840 13.740 11.041 1.00 82.06 381 ALA A O 1
ATOM 3057 N N . CYS A 1 382 ? 10.141 15.803 10.214 1.00 80.62 382 CYS A N 1
ATOM 3058 C CA . CYS A 1 382 ? 11.040 15.372 9.145 1.00 80.62 382 CYS A CA 1
ATOM 3059 C C . CYS A 1 382 ? 12.451 15.187 9.707 1.00 80.62 382 CYS A C 1
ATOM 3061 O O . CYS A 1 382 ? 12.847 15.900 10.628 1.00 80.62 382 CYS A O 1
ATOM 3063 N N . VAL A 1 383 ? 13.214 14.244 9.153 1.00 75.62 383 VAL A N 1
ATOM 3064 C CA . VAL A 1 383 ? 14.642 14.114 9.477 1.00 75.62 383 VAL A CA 1
ATOM 3065 C C . VAL A 1 383 ? 15.454 14.811 8.382 1.00 75.62 383 VAL A C 1
ATOM 3067 O O . VAL A 1 383 ? 15.447 14.342 7.240 1.00 75.62 383 VAL A O 1
ATOM 3070 N N . PRO A 1 384 ? 16.154 15.921 8.684 1.00 70.62 384 PRO A N 1
ATOM 3071 C CA . PRO A 1 384 ? 16.880 16.677 7.670 1.00 70.62 384 PRO A CA 1
ATOM 3072 C C . PRO A 1 384 ? 17.941 15.830 6.960 1.00 70.62 384 PRO A C 1
ATOM 3074 O O . PRO A 1 384 ? 18.744 15.145 7.591 1.00 70.62 384 PRO A O 1
ATOM 3077 N N . GLY A 1 385 ? 17.960 15.893 5.627 1.00 68.25 385 GLY A N 1
ATOM 3078 C CA . GLY A 1 385 ? 18.949 15.194 4.797 1.00 68.25 385 GLY A CA 1
ATOM 3079 C C . GLY A 1 385 ? 18.737 13.684 4.661 1.00 68.25 385 GLY A C 1
ATOM 3080 O O . GLY A 1 385 ? 19.455 13.043 3.893 1.00 68.25 385 GLY A O 1
ATOM 3081 N N . GLU A 1 386 ? 17.744 13.119 5.342 1.00 72.44 386 GLU A N 1
ATOM 3082 C CA . GLU A 1 386 ? 17.383 11.721 5.200 1.00 72.44 386 GLU A CA 1
ATOM 3083 C C . GLU A 1 386 ? 16.273 11.543 4.166 1.00 72.44 386 GLU A C 1
ATOM 3085 O O . GLU A 1 386 ? 15.251 12.229 4.191 1.00 72.44 386 GLU A O 1
ATOM 3090 N N . ARG A 1 387 ? 16.455 10.575 3.267 1.00 70.75 387 ARG A N 1
ATOM 3091 C CA . ARG A 1 387 ? 15.444 10.201 2.281 1.00 70.75 387 ARG A CA 1
ATOM 3092 C C . ARG A 1 387 ? 15.050 8.749 2.450 1.00 70.75 387 ARG A C 1
ATOM 3094 O O . ARG A 1 387 ? 15.839 7.900 2.854 1.00 70.75 387 ARG A O 1
ATOM 3101 N N . GLU A 1 388 ? 13.816 8.464 2.079 1.00 73.94 388 GLU A N 1
ATOM 3102 C CA . GLU A 1 388 ? 13.336 7.096 1.950 1.00 73.94 388 GLU A CA 1
ATOM 3103 C C . GLU A 1 388 ? 14.141 6.365 0.883 1.00 73.94 388 GLU A C 1
ATOM 3105 O O . GLU A 1 388 ? 14.418 6.927 -0.175 1.00 73.94 388 GLU A O 1
ATOM 3110 N N . CYS A 1 389 ? 14.450 5.092 1.111 1.00 75.38 389 CYS A N 1
ATOM 3111 C CA . CYS A 1 389 ? 15.108 4.277 0.089 1.00 75.38 389 CYS A CA 1
ATOM 3112 C C . CYS A 1 389 ? 14.247 4.164 -1.186 1.00 75.38 389 CYS A C 1
ATOM 3114 O O . CYS A 1 389 ? 14.774 4.218 -2.296 1.00 75.38 389 CYS A O 1
ATOM 3116 N N . LEU A 1 390 ? 12.923 4.068 -1.021 1.00 82.69 390 LEU A N 1
ATOM 3117 C CA . LEU A 1 390 ? 11.943 4.025 -2.104 1.00 82.69 390 LEU A CA 1
ATOM 3118 C C . LEU A 1 390 ? 10.951 5.159 -1.935 1.00 82.69 390 LEU A C 1
ATOM 3120 O O . LEU A 1 390 ? 10.213 5.195 -0.956 1.00 82.69 390 LEU A O 1
ATOM 3124 N N . GLU A 1 391 ? 10.896 6.033 -2.923 1.00 83.62 391 GLU A N 1
ATOM 3125 C CA . GLU A 1 391 ? 9.992 7.169 -2.940 1.00 83.62 391 GLU A CA 1
ATOM 3126 C C . GLU A 1 391 ? 9.066 7.074 -4.146 1.00 83.62 391 GLU A C 1
ATOM 3128 O O . GLU A 1 391 ? 9.447 6.596 -5.215 1.00 83.62 391 GLU A O 1
ATOM 3133 N N . VAL A 1 392 ? 7.834 7.545 -3.998 1.00 87.06 392 VAL A N 1
ATOM 3134 C CA . VAL A 1 392 ? 6.904 7.606 -5.124 1.00 87.06 392 VAL A CA 1
ATOM 3135 C C . VAL A 1 392 ? 7.331 8.719 -6.070 1.00 87.06 392 VAL A C 1
ATOM 3137 O O . VAL A 1 392 ? 7.470 9.869 -5.670 1.00 87.06 392 VAL A O 1
ATOM 3140 N N . TYR A 1 393 ? 7.476 8.380 -7.345 1.00 89.38 393 TYR A N 1
ATOM 3141 C CA . TYR A 1 393 ? 7.876 9.309 -8.391 1.00 89.38 393 TYR A CA 1
ATOM 3142 C C . TYR A 1 393 ? 6.780 9.417 -9.447 1.00 89.38 393 TYR A C 1
ATOM 3144 O O . TYR A 1 393 ? 6.306 8.394 -9.940 1.00 89.38 393 TYR A O 1
ATOM 3152 N N . GLN A 1 394 ? 6.340 10.640 -9.757 1.00 89.06 394 GLN A N 1
ATOM 3153 C CA . GLN A 1 394 ? 5.207 10.895 -10.663 1.00 89.06 394 GLN A CA 1
ATOM 3154 C C . GLN A 1 394 ? 5.606 11.596 -11.970 1.00 89.06 394 GLN A C 1
ATOM 3156 O O . GLN A 1 394 ? 4.866 11.514 -12.952 1.00 89.06 394 GLN A O 1
ATOM 3161 N N . ASP A 1 395 ? 6.765 12.260 -12.015 1.00 88.25 395 ASP A N 1
ATOM 3162 C CA . ASP A 1 395 ? 7.195 13.019 -13.201 1.00 88.25 395 ASP A CA 1
ATOM 3163 C C . ASP A 1 395 ? 7.494 12.099 -14.397 1.00 88.25 395 ASP A C 1
ATOM 3165 O O . ASP A 1 395 ? 7.275 12.451 -15.568 1.00 88.25 395 ASP A O 1
ATOM 3169 N N . ASP A 1 396 ? 7.951 10.880 -14.106 1.00 90.88 396 ASP A N 1
ATOM 3170 C CA . ASP A 1 396 ? 8.203 9.838 -15.087 1.00 90.88 396 ASP A CA 1
ATOM 3171 C C . ASP A 1 396 ? 7.756 8.466 -14.580 1.00 90.88 396 ASP A C 1
ATOM 3173 O O . ASP A 1 396 ? 7.780 8.191 -13.385 1.00 90.88 396 ASP A O 1
ATOM 3177 N N . SER A 1 397 ? 7.310 7.610 -15.496 1.00 94.19 397 SER A N 1
ATOM 3178 C CA . SER A 1 397 ? 6.929 6.226 -15.201 1.00 94.19 397 SER A CA 1
ATOM 3179 C C . SER A 1 397 ? 6.873 5.399 -16.482 1.00 94.19 397 SER A C 1
ATOM 3181 O O . SER A 1 397 ? 6.601 5.914 -17.565 1.00 94.19 397 SER A O 1
ATOM 3183 N N . PHE A 1 398 ? 7.113 4.095 -16.370 1.00 94.75 398 PHE A N 1
ATOM 3184 C CA . PHE A 1 398 ? 7.024 3.211 -17.527 1.00 94.75 398 PHE A CA 1
ATOM 3185 C C . PHE A 1 398 ? 5.564 2.929 -17.907 1.00 94.75 398 PHE A C 1
ATOM 3187 O O . PHE A 1 398 ? 5.157 3.134 -19.045 1.00 94.75 398 PHE A O 1
ATOM 3194 N N . ASN A 1 399 ? 4.744 2.519 -16.938 1.00 94.44 399 ASN A N 1
ATOM 3195 C CA . ASN A 1 399 ? 3.314 2.279 -17.122 1.00 94.44 399 ASN A CA 1
ATOM 3196 C C . ASN A 1 399 ? 2.520 2.954 -16.001 1.00 94.44 399 ASN A C 1
ATOM 3198 O O . ASN A 1 399 ? 2.877 2.833 -14.829 1.00 94.44 399 ASN A O 1
ATOM 3202 N N . GLY A 1 400 ? 1.404 3.596 -16.345 1.00 94.69 400 GLY A N 1
ATOM 3203 C CA . GLY A 1 400 ? 0.536 4.256 -15.374 1.00 94.69 400 GLY A CA 1
ATOM 3204 C C . GLY A 1 400 ? 0.927 5.712 -15.137 1.00 94.69 400 GLY A C 1
ATOM 3205 O O . GLY A 1 400 ? 1.096 6.457 -16.094 1.00 94.69 400 GLY A O 1
ATOM 3206 N N . GLY A 1 401 ? 0.958 6.145 -13.880 1.00 93.06 401 GLY A N 1
ATOM 3207 C CA . GLY A 1 401 ? 1.147 7.556 -13.506 1.00 93.06 401 GLY A CA 1
ATOM 3208 C C . GLY A 1 401 ? 2.173 7.773 -12.402 1.00 93.06 401 GLY A C 1
ATOM 3209 O O . GLY A 1 401 ? 2.433 8.909 -12.022 1.00 93.06 401 GLY A O 1
ATOM 3210 N N . SER A 1 402 ? 2.758 6.686 -11.902 1.00 93.25 402 SER A N 1
ATOM 3211 C CA . SER A 1 402 ? 3.807 6.720 -10.896 1.00 93.25 402 SER A CA 1
ATOM 3212 C C . SER A 1 402 ? 4.676 5.471 -10.985 1.00 93.25 402 SER A C 1
ATOM 3214 O O . SER A 1 402 ? 4.215 4.431 -11.460 1.00 93.25 402 SER A O 1
ATOM 3216 N N . CYS A 1 403 ? 5.905 5.579 -10.494 1.00 94.12 403 CYS A N 1
ATOM 3217 C CA . CYS A 1 403 ? 6.810 4.467 -10.224 1.00 94.12 403 CYS A CA 1
ATOM 3218 C C . CYS A 1 403 ? 7.566 4.707 -8.908 1.00 94.12 403 CYS A C 1
ATOM 3220 O O . CYS A 1 403 ? 7.251 5.643 -8.168 1.00 94.12 403 CYS A O 1
ATOM 3222 N N . LEU A 1 404 ? 8.553 3.864 -8.606 1.00 91.81 404 LEU A N 1
ATOM 3223 C CA . LEU A 1 404 ? 9.450 4.070 -7.470 1.00 91.81 404 LEU A CA 1
ATOM 3224 C C . LEU A 1 404 ? 10.748 4.730 -7.935 1.00 91.81 404 LEU A C 1
ATOM 3226 O O . LEU A 1 404 ? 11.414 4.227 -8.839 1.00 91.81 404 LEU A O 1
ATOM 3230 N N . ARG A 1 405 ? 11.115 5.839 -7.293 1.00 89.12 405 ARG A N 1
ATOM 3231 C CA . ARG A 1 405 ? 12.470 6.386 -7.303 1.00 89.12 405 ARG A CA 1
ATOM 3232 C C . ARG A 1 405 ? 13.262 5.701 -6.200 1.00 89.12 405 ARG A C 1
ATOM 3234 O O . ARG A 1 405 ? 12.850 5.708 -5.043 1.00 89.12 405 ARG A O 1
ATOM 3241 N N . ILE A 1 406 ? 14.402 5.133 -6.569 1.00 84.38 406 ILE A N 1
ATOM 3242 C CA . ILE A 1 406 ? 15.340 4.535 -5.623 1.00 84.38 406 ILE A CA 1
ATOM 3243 C C . ILE A 1 406 ? 16.340 5.622 -5.250 1.00 84.38 406 ILE A C 1
ATOM 3245 O O . ILE A 1 406 ? 17.103 6.078 -6.101 1.00 84.38 406 ILE A O 1
ATOM 3249 N N . ASN A 1 407 ? 16.305 6.082 -4.004 1.00 78.38 407 ASN A N 1
ATOM 3250 C CA . ASN A 1 407 ? 17.289 7.048 -3.535 1.00 78.38 407 ASN A CA 1
ATOM 3251 C C . ASN A 1 407 ? 18.589 6.305 -3.174 1.00 78.38 407 ASN A C 1
ATOM 3253 O O . ASN A 1 407 ? 18.531 5.215 -2.594 1.00 78.38 407 ASN A O 1
ATOM 3257 N N . PRO A 1 408 ? 19.773 6.866 -3.492 1.00 67.31 408 PRO A N 1
ATOM 3258 C CA . PRO A 1 408 ? 21.022 6.328 -2.967 1.00 67.31 408 PRO A CA 1
ATOM 3259 C C . PRO A 1 408 ? 20.953 6.343 -1.439 1.00 67.31 408 PRO A C 1
ATOM 3261 O O . PRO A 1 408 ? 20.357 7.260 -0.871 1.00 67.31 408 PRO A O 1
ATOM 3264 N N . SER A 1 409 ? 21.557 5.351 -0.772 1.00 58.44 409 SER A N 1
ATOM 3265 C CA . SER A 1 409 ? 21.646 5.399 0.690 1.00 58.44 409 SER A CA 1
ATOM 3266 C C . SER A 1 409 ? 22.241 6.733 1.089 1.00 58.44 409 SER A C 1
ATOM 3268 O O . SER A 1 409 ? 23.291 7.111 0.553 1.00 58.44 409 SER A O 1
ATOM 3270 N N . ASP A 1 410 ? 21.601 7.417 2.025 1.00 57.91 410 ASP A N 1
ATOM 3271 C CA . ASP A 1 410 ? 22.263 8.524 2.684 1.00 57.91 410 ASP A CA 1
ATOM 3272 C C . ASP A 1 410 ? 23.609 8.057 3.271 1.00 57.91 410 ASP A C 1
ATOM 3274 O O . ASP A 1 410 ? 23.909 6.867 3.422 1.00 57.91 410 ASP A O 1
ATOM 3278 N N . ASN A 1 411 ? 24.464 9.022 3.583 1.00 56.16 411 ASN A N 1
ATOM 3279 C CA . ASN A 1 411 ? 25.715 8.731 4.276 1.00 56.16 411 ASN A CA 1
ATOM 3280 C C . ASN A 1 411 ? 25.487 8.486 5.782 1.00 56.16 411 ASN A C 1
ATOM 3282 O O . ASN A 1 411 ? 26.462 8.452 6.531 1.00 56.16 411 ASN A O 1
ATOM 3286 N N . LEU A 1 412 ? 24.228 8.384 6.237 1.00 57.78 412 LEU A N 1
ATOM 3287 C CA . LEU A 1 412 ? 23.877 8.272 7.650 1.00 57.78 412 LEU A CA 1
ATOM 3288 C C . LEU A 1 412 ? 23.949 6.813 8.110 1.00 57.78 412 LEU A C 1
ATOM 3290 O O . LEU A 1 412 ? 24.530 6.561 9.163 1.00 57.78 412 LEU A O 1
ATOM 3294 N N . ASP A 1 413 ? 23.432 5.855 7.329 1.00 59.06 413 ASP A N 1
ATOM 3295 C CA . ASP A 1 413 ? 23.497 4.427 7.675 1.00 59.06 413 ASP A CA 1
ATOM 3296 C C . ASP A 1 413 ? 23.620 3.509 6.445 1.00 59.06 413 ASP A C 1
ATOM 3298 O O . ASP A 1 413 ? 22.847 3.570 5.492 1.00 59.06 413 ASP A O 1
ATOM 3302 N N . HIS A 1 414 ? 24.555 2.559 6.484 1.00 60.84 414 HIS A N 1
ATOM 3303 C CA . HIS A 1 414 ? 24.669 1.531 5.450 1.00 60.84 414 HIS A CA 1
ATOM 3304 C C . HIS A 1 414 ? 23.475 0.563 5.424 1.00 60.84 414 HIS A C 1
ATOM 3306 O O . HIS A 1 414 ? 23.179 0.017 4.361 1.00 60.84 414 HIS A O 1
ATOM 3312 N N . ALA A 1 415 ? 22.755 0.376 6.537 1.00 56.59 415 ALA A N 1
ATOM 3313 C CA . ALA A 1 415 ? 21.519 -0.406 6.581 1.00 56.59 415 ALA A CA 1
ATOM 3314 C C . ALA A 1 415 ? 20.404 0.210 5.712 1.00 56.59 415 ALA A C 1
ATOM 3316 O O . ALA A 1 415 ? 19.521 -0.508 5.243 1.00 56.59 415 ALA A O 1
ATOM 3317 N N . HIS A 1 416 ? 20.491 1.509 5.397 1.00 59.38 416 HIS A N 1
ATOM 3318 C CA . HIS A 1 416 ? 19.589 2.200 4.470 1.00 59.38 416 HIS A CA 1
ATOM 3319 C C . HIS A 1 416 ? 19.746 1.744 3.004 1.00 59.38 416 HIS A C 1
ATOM 3321 O O . HIS A 1 416 ? 18.978 2.162 2.142 1.00 59.38 416 HIS A O 1
ATOM 3327 N N . ARG A 1 417 ? 20.719 0.868 2.702 1.00 62.94 417 ARG A N 1
ATOM 3328 C CA . ARG A 1 417 ? 20.951 0.288 1.363 1.00 62.94 417 ARG A CA 1
ATOM 3329 C C . ARG A 1 417 ? 20.054 -0.905 1.036 1.00 62.94 417 ARG A C 1
ATOM 3331 O O . ARG A 1 417 ? 20.072 -1.370 -0.098 1.00 62.94 417 ARG A O 1
ATOM 3338 N N . HIS A 1 418 ? 19.325 -1.438 2.016 1.00 67.81 418 HIS A N 1
ATOM 3339 C CA . HIS A 1 418 ? 18.513 -2.639 1.850 1.00 67.81 418 HIS A CA 1
ATOM 3340 C C . HIS A 1 418 ? 17.056 -2.317 2.156 1.00 67.81 418 HIS A C 1
ATOM 3342 O O . HIS A 1 418 ? 16.685 -2.055 3.297 1.00 67.81 418 HIS A O 1
ATOM 3348 N N . THR A 1 419 ? 16.217 -2.383 1.129 1.00 76.19 419 THR A N 1
ATOM 3349 C CA . THR A 1 419 ? 14.769 -2.261 1.271 1.00 76.19 419 THR A CA 1
ATOM 3350 C C . THR A 1 419 ? 14.104 -3.508 0.713 1.00 76.19 419 THR A C 1
ATOM 3352 O O . THR A 1 419 ? 14.483 -4.028 -0.339 1.00 76.19 419 THR A O 1
ATOM 3355 N N . ARG A 1 420 ? 13.126 -4.030 1.445 1.00 81.81 420 ARG A N 1
ATOM 3356 C CA . ARG A 1 420 ? 12.323 -5.153 0.979 1.00 81.81 420 ARG A CA 1
ATOM 3357 C C . ARG A 1 420 ? 11.122 -4.586 0.234 1.00 81.81 420 ARG A C 1
ATOM 3359 O O . ARG A 1 420 ? 10.295 -3.912 0.836 1.00 81.81 420 ARG A O 1
ATOM 3366 N N . LEU A 1 421 ? 11.036 -4.890 -1.059 1.00 86.56 421 LEU A N 1
ATOM 3367 C CA . LEU A 1 421 ? 9.888 -4.528 -1.893 1.00 86.56 421 LEU A CA 1
ATOM 3368 C C . LEU A 1 421 ? 8.674 -5.388 -1.549 1.00 86.56 421 LEU A C 1
ATOM 3370 O O . LEU A 1 421 ? 7.605 -4.869 -1.237 1.00 86.56 421 LEU A O 1
ATOM 3374 N N . PHE A 1 422 ? 8.868 -6.707 -1.589 1.00 88.00 422 PHE A N 1
ATOM 3375 C CA . PHE A 1 422 ? 7.799 -7.671 -1.404 1.00 88.00 422 PHE A CA 1
ATOM 3376 C C . PHE A 1 422 ? 8.186 -8.783 -0.436 1.00 88.00 422 PHE A C 1
ATOM 3378 O O . PHE A 1 422 ? 9.298 -9.311 -0.479 1.00 88.00 422 PHE A O 1
ATOM 3385 N N . HIS A 1 423 ? 7.236 -9.156 0.413 1.00 87.31 423 HIS A N 1
ATOM 3386 C CA . HIS A 1 423 ? 7.112 -10.508 0.940 1.00 87.31 423 HIS A CA 1
ATOM 3387 C C . HIS A 1 423 ? 6.030 -11.223 0.115 1.00 87.31 423 HIS A C 1
ATOM 3389 O O . HIS A 1 423 ? 4.953 -10.656 -0.093 1.00 87.31 423 HIS A O 1
ATOM 3395 N N . CYS A 1 424 ? 6.345 -12.399 -0.431 1.00 89.31 424 CYS A N 1
ATOM 3396 C CA . CYS A 1 424 ? 5.507 -13.126 -1.391 1.00 89.31 424 CYS A CA 1
ATOM 3397 C C . CYS A 1 424 ? 5.730 -14.637 -1.305 1.00 89.31 424 CYS A C 1
ATOM 3399 O O . CYS A 1 424 ? 6.855 -15.065 -1.052 1.00 89.31 424 CYS A O 1
ATOM 3401 N N . ASP A 1 425 ? 4.672 -15.406 -1.576 1.00 87.31 425 ASP A N 1
ATOM 3402 C CA . ASP A 1 425 ? 4.681 -16.873 -1.579 1.00 87.31 425 ASP A CA 1
ATOM 3403 C C . ASP A 1 425 ? 4.385 -17.386 -2.991 1.00 87.31 425 ASP A C 1
ATOM 3405 O O . ASP A 1 425 ? 3.281 -17.828 -3.310 1.00 87.31 425 ASP A O 1
ATOM 3409 N N . PHE A 1 426 ? 5.375 -17.286 -3.876 1.00 91.69 426 PHE A N 1
ATOM 3410 C CA . PHE A 1 426 ? 5.255 -17.782 -5.243 1.00 91.69 426 PHE A CA 1
ATOM 3411 C C . PHE A 1 426 ? 5.779 -19.209 -5.367 1.00 91.69 426 PHE A C 1
ATOM 3413 O O . PHE A 1 426 ? 6.957 -19.476 -5.138 1.00 91.69 426 PHE A O 1
ATOM 3420 N N . TYR A 1 427 ? 4.916 -20.121 -5.814 1.00 90.00 427 TYR A N 1
ATOM 3421 C CA . TYR A 1 427 ? 5.336 -21.466 -6.189 1.00 90.00 427 TYR A CA 1
ATOM 3422 C C . TYR A 1 427 ? 5.798 -21.497 -7.651 1.00 90.00 427 TYR A C 1
ATOM 3424 O O . TYR A 1 427 ? 5.002 -21.308 -8.573 1.00 90.00 427 TYR A O 1
ATOM 3432 N N . CYS A 1 428 ? 7.085 -21.765 -7.864 1.00 89.25 428 CYS A N 1
ATOM 3433 C CA . CYS A 1 428 ? 7.679 -21.949 -9.184 1.00 89.25 428 CYS A CA 1
ATOM 3434 C C . CYS A 1 428 ? 8.090 -23.414 -9.365 1.00 89.25 428 CYS A C 1
ATOM 3436 O O . CYS A 1 428 ? 8.873 -23.939 -8.580 1.00 89.25 428 CYS A O 1
ATOM 3438 N N . LYS A 1 429 ? 7.554 -24.077 -10.397 1.00 84.75 429 LYS A N 1
ATOM 3439 C CA . LYS A 1 429 ? 7.820 -25.503 -10.655 1.00 84.75 429 LYS A CA 1
ATOM 3440 C C . LYS A 1 429 ? 9.173 -25.767 -11.302 1.00 84.75 429 LYS A C 1
ATOM 3442 O O . LYS A 1 429 ? 9.789 -26.783 -11.007 1.00 84.75 429 LYS A O 1
ATOM 3447 N N . ASP A 1 430 ? 9.561 -24.906 -12.233 1.00 85.31 430 ASP A N 1
ATOM 3448 C CA . ASP A 1 430 ? 10.696 -25.149 -13.120 1.00 85.31 430 ASP A CA 1
ATOM 3449 C C . ASP A 1 430 ? 11.501 -23.859 -13.283 1.00 85.31 430 ASP A C 1
ATOM 3451 O O . ASP A 1 4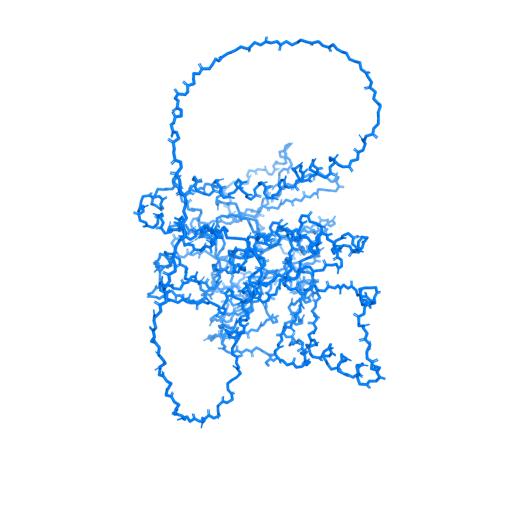30 ? 12.450 -23.616 -12.543 1.00 85.31 430 ASP A O 1
ATOM 3455 N N . THR A 1 431 ? 11.057 -22.971 -14.173 1.00 86.75 431 THR A N 1
ATOM 3456 C CA . THR A 1 431 ? 11.787 -21.747 -14.511 1.00 86.75 431 THR A CA 1
ATOM 3457 C C . THR A 1 431 ? 11.030 -20.500 -14.062 1.00 86.75 431 THR A C 1
ATOM 3459 O O . THR A 1 431 ? 9.870 -20.301 -14.428 1.00 86.75 431 THR A O 1
ATOM 3462 N N . LEU A 1 432 ? 11.713 -19.629 -13.314 1.00 88.88 432 LEU A N 1
ATOM 3463 C CA . LEU A 1 432 ? 11.232 -18.293 -12.972 1.00 88.88 432 LEU A CA 1
ATOM 3464 C C . LEU A 1 432 ? 11.813 -17.273 -13.953 1.00 88.88 432 LEU A C 1
ATOM 3466 O O . LEU A 1 432 ? 13.029 -17.120 -14.053 1.00 88.88 432 LEU A O 1
ATOM 3470 N N . ILE A 1 433 ? 10.939 -16.544 -14.644 1.00 89.38 433 ILE A N 1
ATOM 3471 C CA . ILE A 1 433 ? 11.323 -15.411 -15.488 1.00 89.38 433 ILE A CA 1
ATOM 3472 C C . ILE A 1 433 ? 11.100 -14.133 -14.688 1.00 89.38 433 ILE A C 1
ATOM 3474 O O . ILE A 1 433 ? 10.010 -13.913 -14.160 1.00 89.38 433 ILE A O 1
ATOM 3478 N N . VAL A 1 434 ? 12.120 -13.278 -14.628 1.00 91.44 434 VAL A N 1
ATOM 3479 C CA . VAL A 1 434 ? 12.029 -11.963 -13.990 1.00 91.44 434 VAL A CA 1
ATOM 3480 C C . VAL A 1 434 ? 12.379 -10.890 -15.014 1.00 91.44 434 VAL A C 1
ATOM 3482 O O . VAL A 1 434 ? 13.414 -10.973 -15.668 1.00 91.44 434 VAL A O 1
ATOM 3485 N N . CYS A 1 435 ? 11.507 -9.893 -15.150 1.00 92.00 435 CYS A N 1
ATOM 3486 C CA . CYS A 1 435 ? 11.705 -8.714 -15.991 1.00 92.00 435 CYS A CA 1
ATOM 3487 C C . CYS A 1 435 ? 11.660 -7.473 -15.099 1.00 92.00 435 CYS A C 1
ATOM 3489 O O . CYS A 1 435 ? 10.771 -7.349 -14.251 1.00 92.00 435 CYS A O 1
ATOM 3491 N N . VAL A 1 436 ? 12.639 -6.585 -15.261 1.00 92.50 436 VAL A N 1
ATOM 3492 C CA . VAL A 1 436 ? 12.863 -5.453 -14.363 1.00 92.50 436 VAL A CA 1
ATOM 3493 C C . VAL A 1 436 ? 13.108 -4.229 -15.216 1.00 92.50 436 VAL A C 1
ATOM 3495 O O . VAL A 1 436 ? 14.140 -4.116 -15.860 1.00 92.50 436 VAL A O 1
ATOM 3498 N N . VAL A 1 437 ? 12.171 -3.288 -15.171 1.00 93.12 437 VAL A N 1
ATOM 3499 C CA . VAL A 1 437 ? 12.253 -2.080 -15.986 1.00 93.12 437 VAL A CA 1
ATOM 3500 C C . VAL A 1 437 ? 12.774 -0.927 -15.137 1.00 93.12 437 VAL A C 1
ATOM 3502 O O . VAL A 1 437 ? 12.156 -0.565 -14.134 1.00 93.12 437 VAL A O 1
ATOM 3505 N N . THR A 1 438 ? 13.908 -0.350 -15.524 1.00 92.38 438 THR A N 1
ATOM 3506 C CA . THR A 1 438 ? 14.588 0.730 -14.797 1.00 92.38 438 THR A CA 1
ATOM 3507 C C . THR A 1 438 ? 14.847 1.927 -15.700 1.00 92.38 438 THR A C 1
ATOM 3509 O O . THR A 1 438 ? 14.833 1.828 -16.922 1.00 92.38 438 THR A O 1
ATOM 3512 N N . LYS A 1 439 ? 15.063 3.093 -15.098 1.00 91.12 439 LYS A N 1
ATOM 3513 C CA . LYS A 1 439 ? 15.513 4.288 -15.803 1.00 91.12 439 LYS A CA 1
ATOM 3514 C C . LYS A 1 439 ? 16.452 5.063 -14.901 1.00 91.12 439 LYS A C 1
ATOM 3516 O O . LYS A 1 439 ? 16.098 5.383 -13.768 1.00 91.12 439 LYS A O 1
ATOM 3521 N N . GLU A 1 440 ? 17.642 5.348 -15.409 1.00 88.00 440 GLU A N 1
ATOM 3522 C CA . GLU A 1 440 ? 18.639 6.127 -14.686 1.00 88.00 440 GLU A CA 1
ATOM 3523 C C . GLU A 1 440 ? 18.245 7.606 -14.653 1.00 88.00 440 GLU A C 1
ATOM 3525 O O . GLU A 1 440 ? 17.796 8.185 -15.648 1.00 88.00 440 GLU A O 1
ATOM 3530 N N . LEU A 1 441 ? 18.419 8.232 -13.490 1.00 82.81 441 LEU A N 1
ATOM 3531 C CA . LEU A 1 441 ? 18.229 9.669 -13.342 1.00 82.81 441 LEU A CA 1
ATOM 3532 C C . LEU A 1 441 ? 19.465 10.418 -13.852 1.00 82.81 441 LEU A C 1
ATOM 3534 O O . LEU A 1 441 ? 20.605 9.998 -13.647 1.00 82.81 441 LEU A O 1
ATOM 3538 N N . SER A 1 442 ? 19.241 11.575 -14.479 1.00 82.31 442 SER A N 1
ATOM 3539 C CA . SER A 1 442 ? 20.325 12.441 -14.953 1.00 82.31 442 SER A CA 1
ATOM 3540 C C . SER A 1 442 ? 21.285 12.787 -13.808 1.00 82.31 442 SER A C 1
ATOM 3542 O O . SER A 1 442 ? 20.853 13.240 -12.751 1.00 82.31 442 SER A O 1
ATOM 3544 N N . GLY A 1 443 ? 22.588 12.596 -14.033 1.00 80.88 443 GLY A N 1
ATOM 3545 C CA . GLY A 1 443 ? 23.635 12.813 -13.026 1.00 80.88 443 GLY A CA 1
ATOM 3546 C C . GLY A 1 443 ? 23.966 11.594 -12.156 1.00 80.88 443 GLY A C 1
ATOM 3547 O O . GLY A 1 443 ? 24.885 11.674 -11.348 1.00 80.88 443 GLY A O 1
ATOM 3548 N N . PHE A 1 444 ? 23.274 10.465 -12.347 1.00 79.56 444 PHE A N 1
ATOM 3549 C CA . PHE A 1 444 ? 23.456 9.232 -11.574 1.00 79.56 444 PHE A CA 1
ATOM 3550 C C . PHE A 1 444 ? 23.764 8.007 -12.454 1.00 79.56 444 PHE A C 1
ATOM 3552 O O . PHE A 1 444 ? 23.361 6.897 -12.132 1.00 79.56 444 PHE A O 1
ATOM 3559 N N . ILE A 1 445 ? 24.511 8.200 -13.544 1.00 76.38 445 ILE A N 1
ATOM 3560 C CA . ILE A 1 445 ? 24.806 7.175 -14.572 1.00 76.38 445 ILE A CA 1
ATOM 3561 C C . ILE A 1 445 ? 25.563 5.932 -14.069 1.00 76.38 445 ILE A C 1
ATOM 3563 O O . ILE A 1 445 ? 25.626 4.919 -14.747 1.00 76.38 445 ILE A O 1
ATOM 3567 N N . GLU A 1 446 ? 26.176 6.006 -12.887 1.00 77.06 446 GLU A N 1
ATOM 3568 C CA . GLU A 1 446 ? 26.879 4.873 -12.268 1.00 77.06 446 GLU A CA 1
ATOM 3569 C C . GLU A 1 446 ? 25.950 4.028 -11.374 1.00 77.06 446 GLU A C 1
ATOM 3571 O O . GLU A 1 446 ? 26.381 3.033 -10.782 1.00 77.06 446 GLU A O 1
ATOM 3576 N N . GLN A 1 447 ? 24.687 4.439 -11.201 1.00 79.62 447 GLN A N 1
ATOM 3577 C CA . GLN A 1 447 ? 23.724 3.708 -10.384 1.00 79.62 447 GLN A CA 1
ATOM 3578 C C . GLN A 1 447 ? 23.159 2.514 -11.144 1.00 79.62 447 GLN A C 1
ATOM 3580 O O . GLN A 1 447 ? 22.698 2.624 -12.270 1.00 79.62 447 GLN A O 1
ATOM 3585 N N . PHE A 1 448 ? 23.118 1.374 -10.466 1.00 80.38 448 PHE A N 1
ATOM 3586 C CA . PHE A 1 448 ? 22.489 0.157 -10.957 1.00 80.38 448 PHE A CA 1
ATOM 3587 C C . PHE A 1 448 ? 21.651 -0.468 -9.845 1.00 80.38 448 PHE A C 1
ATOM 3589 O O . PHE A 1 448 ? 21.886 -0.236 -8.656 1.00 80.38 448 PHE A O 1
ATOM 3596 N N . LEU A 1 449 ? 20.680 -1.290 -10.237 1.00 85.25 449 LEU A N 1
ATOM 3597 C CA . LEU A 1 449 ? 19.797 -1.998 -9.319 1.00 85.25 449 LEU A CA 1
ATOM 3598 C C . LEU A 1 449 ? 20.123 -3.489 -9.331 1.00 85.25 449 LEU A C 1
ATOM 3600 O O . LEU A 1 449 ? 19.986 -4.142 -10.359 1.00 85.25 449 LEU A O 1
ATOM 3604 N N . ASN A 1 450 ? 20.487 -4.040 -8.177 1.00 87.81 450 ASN A N 1
ATOM 3605 C CA . ASN A 1 450 ? 20.462 -5.485 -7.978 1.00 87.81 450 ASN A CA 1
ATOM 3606 C C . ASN A 1 450 ? 19.178 -5.870 -7.245 1.00 87.81 450 ASN A C 1
ATOM 3608 O O . ASN A 1 450 ? 18.791 -5.197 -6.289 1.00 87.81 450 ASN A O 1
ATOM 3612 N N . ILE A 1 451 ? 18.541 -6.962 -7.663 1.00 90.25 451 ILE A N 1
ATOM 3613 C CA . ILE A 1 451 ? 17.367 -7.507 -6.975 1.00 90.25 451 ILE A CA 1
ATOM 3614 C C . ILE A 1 451 ? 17.755 -8.801 -6.287 1.00 90.25 451 ILE A C 1
ATOM 3616 O O . ILE A 1 451 ? 18.243 -9.738 -6.913 1.00 90.25 451 ILE A O 1
ATOM 3620 N N . GLU A 1 452 ? 17.515 -8.836 -4.984 1.00 90.81 452 GLU A N 1
ATOM 3621 C CA . GLU A 1 452 ? 17.781 -9.993 -4.145 1.00 90.81 452 GLU A CA 1
ATOM 3622 C C . GLU A 1 452 ? 16.496 -10.798 -3.971 1.00 90.81 452 GLU A C 1
ATOM 3624 O O . GLU A 1 452 ? 15.528 -10.329 -3.367 1.00 90.81 452 GLU A O 1
ATOM 3629 N N . LEU A 1 453 ? 16.490 -12.017 -4.502 1.00 92.19 453 LEU A N 1
ATOM 3630 C CA . LEU A 1 453 ? 15.409 -12.975 -4.337 1.00 92.19 453 LEU A CA 1
ATOM 3631 C C . LEU A 1 453 ? 15.796 -13.974 -3.250 1.00 92.19 453 LEU A C 1
ATOM 3633 O O . LEU A 1 453 ? 16.778 -14.706 -3.382 1.00 92.19 453 LEU A O 1
ATOM 3637 N N . PHE A 1 454 ? 15.000 -14.017 -2.188 1.00 91.12 454 PHE A N 1
ATOM 3638 C CA . PHE A 1 454 ? 15.112 -15.012 -1.127 1.00 91.12 454 PHE A CA 1
ATOM 3639 C C . PHE A 1 454 ? 14.004 -16.039 -1.331 1.00 91.12 454 PHE A C 1
ATOM 3641 O O . PHE A 1 454 ? 12.826 -15.686 -1.299 1.00 91.12 454 PHE A O 1
ATOM 3648 N N . MET A 1 455 ? 14.378 -17.289 -1.586 1.00 90.75 455 MET A N 1
ATOM 3649 C CA . MET A 1 455 ? 13.450 -18.368 -1.923 1.00 90.75 455 MET A CA 1
ATOM 3650 C C . MET A 1 455 ? 13.863 -19.677 -1.254 1.00 90.75 455 MET A C 1
ATOM 3652 O O . MET A 1 455 ? 14.922 -19.763 -0.635 1.00 90.75 455 MET A O 1
ATOM 3656 N N . LYS A 1 456 ? 13.018 -20.699 -1.387 1.00 90.38 456 LYS A N 1
ATOM 3657 C CA . LYS A 1 456 ? 13.338 -22.062 -0.966 1.00 90.38 456 LYS A CA 1
ATOM 3658 C C . LYS A 1 456 ? 13.424 -22.979 -2.174 1.00 90.38 456 LYS A C 1
ATOM 3660 O O . LYS A 1 456 ? 12.593 -22.884 -3.075 1.00 90.38 456 LYS A O 1
ATOM 3665 N N . ASP A 1 457 ? 14.424 -23.852 -2.188 1.00 86.75 457 ASP A N 1
ATOM 3666 C CA . ASP A 1 457 ? 14.577 -24.863 -3.231 1.00 86.75 457 ASP A CA 1
ATOM 3667 C C . ASP A 1 457 ? 13.573 -26.026 -3.056 1.00 86.75 457 ASP A C 1
ATOM 3669 O O . ASP A 1 457 ? 12.808 -26.094 -2.090 1.00 86.75 457 ASP A O 1
ATOM 3673 N N . ALA A 1 458 ? 13.591 -26.989 -3.983 1.00 85.56 458 ALA A N 1
ATOM 3674 C CA . ALA A 1 458 ? 12.719 -28.169 -3.938 1.00 85.56 458 ALA A CA 1
ATOM 3675 C C . ALA A 1 458 ? 12.929 -29.070 -2.699 1.00 85.56 458 ALA A C 1
ATOM 3677 O O . ALA A 1 458 ? 12.102 -29.938 -2.422 1.00 85.56 458 ALA A O 1
ATOM 3678 N N . ARG A 1 459 ? 14.026 -28.883 -1.955 1.00 89.00 459 ARG A N 1
ATOM 3679 C CA . ARG A 1 459 ? 14.352 -29.583 -0.702 1.00 89.00 459 ARG A CA 1
ATOM 3680 C C . ARG A 1 459 ? 14.065 -28.713 0.526 1.00 89.00 459 ARG A C 1
ATOM 3682 O O . ARG A 1 459 ? 14.463 -29.090 1.628 1.00 89.00 459 ARG A O 1
ATOM 3689 N N . ASN A 1 460 ? 13.369 -27.585 0.350 1.00 88.88 460 ASN A N 1
ATOM 3690 C CA . ASN A 1 460 ? 13.042 -26.611 1.391 1.00 88.88 460 ASN A CA 1
ATOM 3691 C C . ASN A 1 460 ? 14.286 -25.946 2.019 1.00 88.88 460 ASN A C 1
ATOM 3693 O O . ASN A 1 460 ? 14.227 -25.501 3.166 1.00 88.88 460 ASN A O 1
ATOM 3697 N N . GLN A 1 461 ? 15.406 -25.895 1.289 1.00 89.62 461 GLN A N 1
ATOM 3698 C CA . GLN A 1 461 ? 16.629 -25.202 1.699 1.00 89.62 461 GLN A CA 1
ATOM 3699 C C . GLN A 1 461 ? 16.598 -23.751 1.224 1.00 89.62 461 GLN A C 1
ATOM 3701 O O . GLN A 1 461 ? 16.099 -23.467 0.134 1.00 89.62 461 GLN A O 1
ATOM 3706 N N . ASP A 1 462 ? 17.147 -22.844 2.029 1.00 90.88 462 ASP A N 1
ATOM 3707 C CA . ASP A 1 462 ? 17.234 -21.432 1.668 1.00 90.88 462 ASP A CA 1
ATOM 3708 C C . ASP A 1 462 ? 18.149 -21.240 0.451 1.00 90.88 462 ASP A C 1
ATOM 3710 O O . ASP A 1 462 ? 19.268 -21.754 0.390 1.00 90.88 462 ASP A O 1
ATOM 3714 N N . LEU A 1 463 ? 17.656 -20.472 -0.514 1.00 88.75 463 LEU A N 1
ATOM 3715 C CA . LEU A 1 463 ? 18.331 -20.134 -1.756 1.00 88.75 463 LEU A CA 1
ATOM 3716 C C . LEU A 1 463 ? 18.257 -18.621 -1.952 1.00 88.75 463 LEU A C 1
ATOM 3718 O O . LEU A 1 463 ? 17.183 -18.016 -1.894 1.00 88.75 463 LEU A O 1
ATOM 3722 N N . LYS A 1 464 ? 19.410 -18.010 -2.214 1.00 91.62 464 LYS A N 1
ATOM 3723 C CA . LYS A 1 464 ? 19.511 -16.585 -2.525 1.00 91.62 464 LYS A CA 1
ATOM 3724 C C . LYS A 1 464 ? 19.906 -16.408 -3.987 1.00 91.62 464 LYS A C 1
ATOM 3726 O O . LYS A 1 464 ? 21.005 -16.802 -4.366 1.00 91.62 464 LYS A O 1
ATOM 3731 N N . ALA A 1 465 ? 19.054 -15.782 -4.793 1.00 90.81 465 ALA A N 1
ATOM 3732 C CA . ALA A 1 465 ? 19.380 -15.415 -6.169 1.00 90.81 465 ALA A CA 1
ATOM 3733 C C . ALA A 1 465 ? 19.514 -13.893 -6.304 1.00 90.81 465 ALA A C 1
ATOM 3735 O O . ALA A 1 465 ? 18.576 -13.157 -6.007 1.00 90.81 465 ALA A O 1
ATOM 3736 N N . THR A 1 466 ? 20.668 -13.423 -6.769 1.00 91.94 466 THR A N 1
ATOM 3737 C CA . THR A 1 466 ? 20.931 -12.001 -7.008 1.00 91.94 466 THR A CA 1
ATOM 3738 C C . THR A 1 466 ? 20.840 -11.715 -8.500 1.00 91.94 466 THR A C 1
ATOM 3740 O O . THR A 1 466 ? 21.690 -12.156 -9.276 1.00 91.94 466 THR A O 1
ATOM 3743 N N . LEU A 1 467 ? 19.822 -10.957 -8.902 1.00 92.19 467 LEU A N 1
ATOM 3744 C CA . LEU A 1 467 ? 19.677 -10.452 -10.264 1.00 92.19 467 LEU A CA 1
ATOM 3745 C C . LEU A 1 467 ? 20.550 -9.208 -10.417 1.00 92.19 467 LEU A C 1
ATOM 3747 O O . LEU A 1 467 ? 20.348 -8.221 -9.705 1.00 92.19 467 LEU A O 1
ATOM 3751 N N . ILE A 1 468 ? 21.524 -9.256 -11.321 1.00 89.56 468 ILE A N 1
ATOM 3752 C CA . ILE A 1 468 ? 22.481 -8.169 -11.528 1.00 89.56 468 ILE A CA 1
ATOM 3753 C C . ILE A 1 468 ? 21.950 -7.217 -12.602 1.00 89.56 468 ILE A C 1
ATOM 3755 O O . ILE A 1 468 ? 21.869 -7.586 -13.768 1.00 89.56 468 ILE A O 1
ATOM 3759 N N . GLY A 1 469 ? 21.636 -5.972 -12.240 1.00 85.81 469 GLY A N 1
ATOM 3760 C CA . GLY A 1 469 ? 21.118 -4.964 -13.179 1.00 85.81 469 GLY A CA 1
ATOM 3761 C C . GLY A 1 469 ? 22.188 -4.223 -13.982 1.00 85.81 469 GLY A C 1
ATOM 3762 O O . GLY A 1 469 ? 21.988 -3.064 -14.327 1.00 85.81 469 GLY A O 1
ATOM 3763 N N . ARG A 1 470 ? 23.345 -4.845 -14.233 1.00 83.06 470 ARG A N 1
ATOM 3764 C CA . ARG A 1 470 ? 24.446 -4.267 -15.021 1.00 83.06 470 ARG A CA 1
ATOM 3765 C C . ARG A 1 470 ? 25.190 -5.334 -15.815 1.00 83.06 470 ARG A C 1
ATOM 3767 O O . ARG A 1 470 ? 25.231 -6.497 -15.422 1.00 83.06 470 ARG A O 1
ATOM 3774 N N . SER A 1 471 ? 25.843 -4.917 -16.894 1.00 75.62 471 SER A N 1
ATOM 3775 C CA . SER A 1 471 ? 26.769 -5.781 -17.633 1.00 75.62 471 SER A CA 1
ATOM 3776 C C . SER A 1 471 ? 28.098 -5.902 -16.879 1.00 75.62 471 SER A C 1
ATOM 3778 O O . SER A 1 471 ? 28.646 -4.898 -16.427 1.00 75.62 471 SER A O 1
ATOM 3780 N N . LEU A 1 472 ? 28.627 -7.121 -16.736 1.00 75.88 472 LEU A N 1
ATOM 3781 C CA . LEU A 1 472 ? 29.939 -7.377 -16.129 1.00 75.88 472 LEU A CA 1
ATOM 3782 C C . LEU A 1 472 ? 30.951 -7.754 -17.218 1.00 75.88 472 LEU A C 1
ATOM 3784 O O . LEU A 1 472 ? 30.670 -8.586 -18.074 1.00 75.88 472 LEU A O 1
ATOM 3788 N N . SER A 1 473 ? 32.142 -7.153 -17.176 1.00 59.06 473 SER A N 1
ATOM 3789 C CA . SER A 1 473 ? 33.208 -7.318 -18.180 1.00 59.06 473 SER A CA 1
ATOM 3790 C C . SER A 1 473 ? 33.951 -8.659 -18.105 1.00 59.06 473 SER A C 1
ATOM 3792 O O . SER A 1 473 ? 34.720 -8.984 -19.008 1.00 59.06 473 SER A O 1
ATOM 3794 N N . GLN A 1 474 ? 33.705 -9.461 -17.069 1.00 56.59 474 GLN A N 1
ATOM 3795 C CA . GLN A 1 474 ? 34.086 -10.868 -17.004 1.00 56.59 474 GLN A CA 1
ATOM 3796 C C . GLN A 1 474 ? 32.918 -11.648 -16.393 1.00 56.59 474 GLN A C 1
ATOM 3798 O O . GLN A 1 474 ? 32.503 -11.318 -15.278 1.00 56.59 474 GLN A O 1
ATOM 3803 N N . PRO A 1 475 ? 32.377 -12.673 -17.074 1.00 51.28 475 PRO A N 1
ATOM 3804 C CA . PRO A 1 475 ? 31.540 -13.650 -16.409 1.00 51.28 475 PRO A CA 1
ATOM 3805 C C . PRO A 1 475 ? 32.480 -14.464 -15.521 1.00 51.28 475 PRO A C 1
ATOM 3807 O O . PRO A 1 475 ? 33.055 -15.458 -15.966 1.00 51.28 475 PRO A O 1
ATOM 3810 N N . GLU A 1 476 ? 32.719 -14.022 -14.283 1.00 47.25 476 GLU A N 1
ATOM 3811 C CA . GLU A 1 476 ? 33.234 -14.948 -13.281 1.00 47.25 476 GLU A CA 1
ATOM 3812 C C . GLU A 1 476 ? 32.252 -16.112 -13.271 1.00 47.25 476 GLU A C 1
ATOM 3814 O O . GLU A 1 476 ? 31.066 -15.932 -12.990 1.00 47.25 476 GLU A O 1
ATOM 3819 N N . ALA A 1 477 ? 32.739 -17.263 -13.741 1.00 44.50 477 ALA A N 1
ATOM 3820 C CA . ALA A 1 477 ? 31.956 -18.465 -13.926 1.00 44.50 477 ALA A CA 1
ATOM 3821 C C . ALA A 1 477 ? 31.031 -18.635 -12.725 1.00 44.50 477 ALA A C 1
ATOM 3823 O O . ALA A 1 477 ? 31.511 -18.625 -11.591 1.00 44.50 477 ALA A O 1
ATOM 3824 N N . VAL A 1 478 ? 29.730 -18.751 -13.001 1.00 50.62 478 VAL A N 1
ATOM 3825 C CA . VAL A 1 478 ? 28.694 -19.074 -12.023 1.00 50.62 478 VAL A CA 1
ATOM 3826 C C . VAL A 1 478 ? 29.183 -20.284 -11.236 1.00 50.62 478 VAL A C 1
ATOM 3828 O O . VAL A 1 478 ? 29.115 -21.422 -11.693 1.00 50.62 478 VAL A O 1
ATOM 3831 N N . LYS A 1 479 ? 29.766 -20.024 -10.072 1.00 47.09 479 LYS A N 1
ATOM 3832 C CA . LYS A 1 479 ? 30.036 -21.036 -9.073 1.00 47.09 479 LYS A CA 1
ATOM 3833 C C . LYS A 1 479 ? 28.845 -20.950 -8.151 1.00 47.09 479 LYS A C 1
ATOM 3835 O O . LYS A 1 479 ? 28.666 -19.939 -7.474 1.00 47.09 479 LYS A O 1
ATOM 3840 N N . GLU A 1 480 ? 28.041 -22.007 -8.127 1.00 49.03 480 GLU A N 1
ATOM 3841 C CA . GLU A 1 480 ? 27.391 -22.382 -6.879 1.00 49.03 480 GLU A CA 1
ATOM 3842 C C . GLU A 1 480 ? 28.506 -22.436 -5.834 1.00 49.03 480 GLU A C 1
ATOM 3844 O O . GLU A 1 480 ? 29.273 -23.396 -5.746 1.00 49.03 480 GLU A O 1
ATOM 3849 N N . ASN A 1 481 ? 28.683 -21.347 -5.094 1.00 49.06 481 ASN A N 1
ATOM 3850 C CA . ASN A 1 481 ? 29.468 -21.424 -3.887 1.00 49.06 481 ASN A CA 1
ATOM 3851 C C . ASN A 1 481 ? 28.670 -22.307 -2.928 1.00 49.06 481 ASN A C 1
ATOM 3853 O O . ASN A 1 481 ? 27.437 -22.298 -2.927 1.00 49.06 481 ASN A O 1
ATOM 3857 N N . SER A 1 482 ? 29.373 -23.037 -2.069 1.00 52.31 482 SER A N 1
ATOM 3858 C CA . SER A 1 482 ? 28.828 -23.906 -1.017 1.00 52.31 482 SER A CA 1
ATOM 3859 C C . SER A 1 482 ? 27.894 -23.204 -0.005 1.00 52.31 482 SER A C 1
ATOM 3861 O O . SER A 1 482 ? 27.556 -23.786 1.019 1.00 52.31 482 SER A O 1
ATOM 3863 N N . SER A 1 483 ? 27.501 -21.953 -0.265 1.00 59.44 483 SER A N 1
ATOM 3864 C CA . SER A 1 483 ? 26.667 -21.068 0.544 1.00 59.44 483 SER A CA 1
ATOM 3865 C C . SER A 1 483 ? 25.246 -20.845 -0.006 1.00 59.44 483 SER A C 1
ATOM 3867 O O . SER A 1 483 ? 24.553 -19.984 0.524 1.00 59.44 483 SER A O 1
ATOM 3869 N N . GLY A 1 484 ? 24.812 -21.538 -1.071 1.00 70.25 484 GLY A N 1
ATOM 3870 C CA . GLY A 1 484 ? 23.429 -21.435 -1.580 1.00 70.25 484 GLY A CA 1
ATOM 3871 C C . GLY A 1 484 ? 23.088 -20.099 -2.260 1.00 70.25 484 GLY A C 1
ATOM 3872 O O . GLY A 1 484 ? 21.948 -19.638 -2.189 1.00 70.25 484 GLY A O 1
ATOM 3873 N N . MET A 1 485 ? 24.075 -19.450 -2.893 1.00 80.81 485 MET A N 1
ATOM 3874 C CA . MET A 1 485 ? 23.900 -18.174 -3.599 1.00 80.81 485 MET A CA 1
ATOM 3875 C C . MET A 1 485 ? 24.074 -18.346 -5.113 1.00 80.81 485 MET A C 1
ATOM 3877 O O . MET A 1 485 ? 25.054 -18.946 -5.554 1.00 80.81 485 MET A O 1
ATOM 3881 N N . VAL A 1 486 ? 23.157 -17.775 -5.895 1.00 86.38 486 VAL A N 1
ATOM 3882 C CA . VAL A 1 486 ? 23.148 -17.804 -7.364 1.00 86.38 486 VAL A CA 1
ATOM 3883 C C . VAL A 1 486 ? 23.199 -16.377 -7.903 1.00 86.38 486 VAL A C 1
ATOM 3885 O O . VAL A 1 486 ? 22.409 -15.526 -7.503 1.00 86.38 486 VAL A O 1
ATOM 3888 N N . LEU A 1 487 ? 24.120 -16.108 -8.826 1.00 87.69 487 LEU A N 1
ATOM 3889 C CA . LEU A 1 487 ? 24.184 -14.840 -9.554 1.00 87.69 487 LEU A CA 1
ATOM 3890 C C . LEU A 1 487 ? 23.487 -15.000 -10.906 1.00 87.69 487 LEU A C 1
ATOM 3892 O O . LEU A 1 487 ? 23.828 -15.902 -11.670 1.00 87.69 487 LEU A O 1
ATOM 3896 N N . VAL A 1 488 ? 22.533 -14.120 -11.205 1.00 88.25 488 VAL A N 1
ATOM 3897 C CA . VAL A 1 488 ? 21.766 -14.131 -12.457 1.00 88.25 488 VAL A CA 1
ATOM 3898 C C . VAL A 1 488 ? 22.100 -12.872 -13.249 1.00 88.25 488 VAL A C 1
ATOM 3900 O O . VAL A 1 488 ? 21.841 -11.755 -12.798 1.00 88.25 488 VAL A O 1
ATOM 3903 N N . LEU A 1 489 ? 22.700 -13.058 -14.426 1.00 87.31 489 LEU A N 1
ATOM 3904 C CA . LEU A 1 489 ? 23.040 -11.974 -15.347 1.00 87.31 489 LEU A CA 1
ATOM 3905 C C . LEU A 1 489 ? 21.884 -11.702 -16.324 1.00 87.31 489 LEU A C 1
ATOM 3907 O O . LEU A 1 489 ? 21.134 -12.631 -16.637 1.00 87.31 489 LEU A O 1
ATOM 3911 N N . PRO A 1 490 ? 21.750 -10.465 -16.840 1.00 85.62 490 PRO A N 1
ATOM 3912 C CA . PRO A 1 490 ? 20.786 -10.157 -17.889 1.00 85.62 490 PRO A CA 1
ATOM 3913 C C . PRO A 1 490 ? 21.024 -11.029 -19.123 1.00 85.62 490 PRO A C 1
ATOM 3915 O O . PRO A 1 490 ? 22.167 -11.281 -19.509 1.00 85.62 490 PRO A O 1
ATOM 3918 N N . LEU A 1 491 ? 19.944 -11.478 -19.760 1.00 85.50 491 LEU A N 1
ATOM 3919 C CA . LEU A 1 491 ? 20.051 -12.222 -21.009 1.00 85.50 491 LEU A CA 1
ATOM 3920 C C . LEU A 1 491 ? 20.471 -11.298 -22.152 1.00 85.50 491 LEU A C 1
ATOM 3922 O O . LEU A 1 491 ? 19.885 -10.236 -22.356 1.00 85.50 491 LEU A O 1
ATOM 3926 N N . GLU A 1 492 ? 21.437 -11.740 -22.955 1.00 86.12 492 GLU A N 1
ATOM 3927 C CA . GLU A 1 492 ? 21.795 -11.029 -24.178 1.00 86.12 492 GLU A CA 1
ATOM 3928 C C . GLU A 1 492 ? 20.639 -11.095 -25.184 1.00 86.12 492 GLU A C 1
ATOM 3930 O O . GLU A 1 492 ? 20.164 -12.179 -25.535 1.00 86.12 492 GLU A O 1
ATOM 3935 N N . ILE A 1 493 ? 20.224 -9.939 -25.702 1.00 86.12 493 ILE A N 1
ATOM 3936 C CA . ILE A 1 493 ? 19.090 -9.794 -26.635 1.00 86.12 493 ILE A CA 1
ATOM 3937 C C . ILE A 1 493 ? 19.289 -10.629 -27.914 1.00 86.12 493 ILE A C 1
ATOM 3939 O O . ILE A 1 493 ? 18.338 -11.113 -28.531 1.00 86.12 493 ILE A O 1
ATOM 3943 N N . THR A 1 494 ? 20.540 -10.822 -28.330 1.00 87.12 494 THR A N 1
ATOM 3944 C CA . THR A 1 494 ? 20.904 -11.614 -29.512 1.00 87.12 494 THR A CA 1
ATOM 3945 C C . THR A 1 494 ? 20.923 -13.119 -29.250 1.00 87.12 494 THR A C 1
ATOM 3947 O O . THR A 1 494 ? 20.953 -13.888 -30.213 1.00 87.12 494 THR A O 1
ATOM 3950 N N . SER A 1 495 ? 20.884 -13.550 -27.986 1.00 90.19 495 SER A N 1
ATOM 3951 C CA . SER A 1 495 ? 21.012 -14.954 -27.605 1.00 90.19 495 SER A CA 1
ATOM 3952 C C . SER A 1 495 ? 19.780 -15.782 -27.984 1.00 90.19 495 SER A C 1
ATOM 3954 O O . SER A 1 495 ? 18.640 -15.309 -27.975 1.00 90.19 495 SER A O 1
ATOM 3956 N N . GLN A 1 496 ? 20.006 -17.059 -28.300 1.00 92.12 496 GLN A N 1
ATOM 3957 C CA . GLN A 1 496 ? 18.928 -18.007 -28.588 1.00 92.12 496 GLN A CA 1
ATOM 3958 C C . GLN A 1 496 ? 17.957 -18.183 -27.397 1.00 92.12 496 GLN A C 1
ATOM 3960 O O . GLN A 1 496 ? 16.750 -18.104 -27.635 1.00 92.12 496 GLN A O 1
ATOM 3965 N N . PRO A 1 497 ? 18.422 -18.322 -26.132 1.00 89.56 497 PRO A N 1
ATOM 3966 C CA . PRO A 1 497 ? 17.527 -18.412 -24.976 1.00 89.56 497 PRO A CA 1
ATOM 3967 C C . PRO A 1 497 ? 16.609 -17.194 -24.822 1.00 89.56 497 PRO A C 1
ATOM 3969 O O . PRO A 1 497 ? 15.426 -17.350 -24.526 1.00 89.56 497 PRO A O 1
ATOM 3972 N N . PHE A 1 498 ? 17.118 -15.982 -25.082 1.00 91.06 498 PHE A N 1
ATOM 3973 C CA . PHE A 1 498 ? 16.293 -14.774 -25.048 1.00 91.06 498 PHE A CA 1
ATOM 3974 C C . PHE A 1 498 ? 15.178 -14.818 -26.101 1.00 91.06 498 PHE A C 1
ATOM 3976 O O . PHE A 1 498 ? 14.019 -14.542 -25.793 1.00 91.06 498 PHE A O 1
ATOM 3983 N N . ARG A 1 499 ? 15.497 -15.212 -27.342 1.00 92.06 499 ARG A N 1
ATOM 3984 C CA . ARG A 1 499 ? 14.504 -15.320 -28.428 1.00 92.06 499 ARG A CA 1
ATOM 3985 C C . ARG A 1 499 ? 13.426 -16.360 -28.131 1.00 92.06 499 ARG A C 1
ATOM 3987 O O . ARG A 1 499 ? 12.257 -16.141 -28.448 1.00 92.06 499 ARG A O 1
ATOM 3994 N N . GLU A 1 500 ? 13.803 -17.480 -27.524 1.00 91.75 500 GLU A N 1
ATOM 3995 C CA . GLU A 1 500 ? 12.865 -18.527 -27.112 1.00 91.75 500 GLU A CA 1
ATOM 3996 C C . GLU A 1 500 ? 11.947 -18.054 -25.984 1.00 91.75 500 GLU A C 1
ATOM 3998 O O . GLU A 1 500 ? 10.728 -18.199 -26.097 1.00 91.75 500 GLU A O 1
ATOM 4003 N N . MET A 1 501 ? 12.502 -17.402 -24.956 1.00 91.38 501 MET A N 1
ATOM 4004 C CA . MET A 1 501 ? 11.726 -16.768 -23.888 1.00 91.38 501 MET A CA 1
ATOM 4005 C C . MET A 1 501 ? 10.760 -15.717 -24.445 1.00 91.38 501 MET A C 1
ATOM 4007 O O . MET A 1 501 ? 9.574 -15.728 -24.120 1.00 91.38 501 MET A O 1
ATOM 4011 N N . GLN A 1 502 ? 11.243 -14.828 -25.314 1.00 92.31 502 GLN A N 1
ATOM 4012 C CA . GLN A 1 502 ? 10.429 -13.792 -25.943 1.00 92.31 502 GLN A CA 1
ATOM 4013 C C . GLN A 1 502 ? 9.259 -14.404 -26.722 1.00 92.31 502 GLN A C 1
ATOM 4015 O O . GLN A 1 502 ? 8.116 -13.970 -26.569 1.00 92.31 502 GLN A O 1
ATOM 4020 N N . LYS A 1 503 ? 9.524 -15.438 -27.528 1.00 92.75 503 LYS A N 1
ATOM 4021 C CA . LYS A 1 503 ? 8.484 -16.169 -28.256 1.00 92.75 503 LYS A CA 1
ATOM 4022 C C . LYS A 1 503 ? 7.475 -16.807 -27.299 1.00 92.75 503 LYS A C 1
ATOM 4024 O O . LYS A 1 503 ? 6.277 -16.733 -27.558 1.00 92.75 503 LYS A O 1
ATOM 4029 N N . TYR A 1 504 ? 7.939 -17.411 -26.204 1.00 91.50 504 TYR A N 1
ATOM 4030 C CA . TYR A 1 504 ? 7.064 -17.998 -25.191 1.00 91.50 504 TYR A CA 1
ATOM 4031 C C . TYR A 1 504 ? 6.141 -16.948 -24.562 1.00 91.50 504 TYR A C 1
ATOM 4033 O O . TYR A 1 504 ? 4.930 -17.165 -24.537 1.00 91.50 504 TYR A O 1
ATOM 4041 N N . LEU A 1 505 ? 6.685 -15.810 -24.114 1.00 92.00 505 LEU A N 1
ATOM 4042 C CA . LEU A 1 505 ? 5.906 -14.731 -23.498 1.00 92.00 505 LEU A CA 1
ATOM 4043 C C . LEU A 1 505 ? 4.870 -14.162 -24.469 1.00 92.00 505 LEU A C 1
ATOM 4045 O O . LEU A 1 505 ? 3.716 -13.999 -24.098 1.00 92.00 505 LEU A O 1
ATOM 4049 N N . LEU A 1 506 ? 5.235 -13.925 -25.730 1.00 92.12 506 LEU A N 1
ATOM 4050 C CA . LEU A 1 506 ? 4.298 -13.412 -26.734 1.00 92.12 506 LEU A CA 1
ATOM 4051 C C . LEU A 1 506 ? 3.141 -14.377 -27.032 1.00 92.12 506 LEU A C 1
ATOM 4053 O O . LEU A 1 506 ? 2.022 -13.927 -27.270 1.00 92.12 506 LEU A O 1
ATOM 4057 N N . LEU A 1 507 ? 3.403 -15.688 -27.035 1.00 93.75 507 LEU A N 1
ATOM 4058 C CA . LEU A 1 507 ? 2.401 -16.703 -27.372 1.00 93.75 507 LEU A CA 1
ATOM 4059 C C . LEU A 1 507 ? 1.524 -17.111 -26.184 1.00 93.75 507 LEU A C 1
ATOM 4061 O O . LEU A 1 507 ? 0.346 -17.392 -26.387 1.00 93.75 507 LEU A O 1
ATOM 4065 N N . ASN A 1 508 ? 2.087 -17.166 -24.975 1.00 91.50 508 ASN A N 1
ATOM 4066 C CA . ASN A 1 508 ? 1.416 -17.747 -23.807 1.00 91.50 508 ASN A CA 1
ATOM 4067 C C . ASN A 1 508 ? 1.057 -16.707 -22.738 1.00 91.50 508 ASN A C 1
ATOM 4069 O O . ASN A 1 508 ? 0.054 -16.873 -22.058 1.00 91.50 508 ASN A O 1
ATOM 4073 N N . GLU A 1 509 ? 1.836 -15.631 -22.605 1.00 91.06 509 GLU A N 1
ATOM 4074 C CA . GLU A 1 509 ? 1.738 -14.665 -21.499 1.00 91.06 509 GLU A CA 1
ATOM 4075 C C . GLU A 1 509 ? 1.808 -13.217 -22.012 1.00 91.06 509 GLU A C 1
ATOM 4077 O O . GLU A 1 509 ? 2.529 -12.369 -21.482 1.00 91.06 509 GLU A O 1
ATOM 4082 N N . SER A 1 510 ? 1.065 -12.910 -23.081 1.00 90.38 510 SER A N 1
ATOM 4083 C CA . SER A 1 510 ? 1.183 -11.632 -23.803 1.00 90.38 510 SER A CA 1
ATOM 4084 C C . SER A 1 510 ? 0.906 -10.404 -22.927 1.00 90.38 510 SER A C 1
ATOM 4086 O O . SER A 1 510 ? 1.481 -9.340 -23.149 1.00 90.38 510 SER A O 1
ATOM 4088 N N . ALA A 1 511 ? 0.094 -10.552 -21.876 1.00 88.50 511 ALA A N 1
ATOM 4089 C CA . ALA A 1 511 ? -0.167 -9.505 -20.889 1.00 88.50 511 ALA A CA 1
ATOM 4090 C C . ALA A 1 511 ? 1.051 -9.161 -20.005 1.00 88.50 511 ALA A C 1
ATOM 4092 O O . ALA A 1 511 ? 1.036 -8.123 -19.337 1.00 88.50 511 ALA A O 1
ATOM 4093 N N . PHE A 1 512 ? 2.075 -10.016 -19.971 1.00 90.31 512 PHE A N 1
ATOM 4094 C CA . PHE A 1 512 ? 3.314 -9.855 -19.203 1.00 90.31 512 PHE A CA 1
ATOM 4095 C C . PHE A 1 512 ? 4.530 -9.584 -20.089 1.00 90.31 512 PHE A C 1
ATOM 4097 O O . PHE A 1 512 ? 5.618 -9.336 -19.576 1.00 90.31 512 PHE A O 1
ATOM 4104 N N . TYR A 1 513 ? 4.351 -9.581 -21.410 1.00 90.94 513 TYR A N 1
ATOM 4105 C CA . TYR A 1 513 ? 5.394 -9.172 -22.334 1.00 90.94 513 TYR A CA 1
ATOM 4106 C C . TYR A 1 513 ? 5.698 -7.673 -22.198 1.00 90.94 513 TYR A C 1
ATOM 4108 O O . TYR A 1 513 ? 4.791 -6.832 -22.179 1.00 90.94 513 TYR A O 1
ATOM 4116 N N . VAL A 1 514 ? 6.989 -7.342 -22.142 1.00 90.69 514 VAL A N 1
ATOM 4117 C CA . VAL A 1 514 ? 7.486 -5.965 -22.108 1.00 90.69 514 VAL A CA 1
ATOM 4118 C C . VAL A 1 514 ? 8.335 -5.705 -23.358 1.00 90.69 514 VAL A C 1
ATOM 4120 O O . VAL A 1 514 ? 9.305 -6.431 -23.587 1.00 90.69 514 VAL A O 1
ATOM 4123 N N . PRO A 1 515 ? 7.993 -4.696 -24.182 1.00 89.00 515 PRO A N 1
ATOM 4124 C CA . PRO A 1 515 ? 8.808 -4.314 -25.330 1.00 89.00 515 PRO A CA 1
ATOM 4125 C C . PRO A 1 515 ? 10.173 -3.785 -24.885 1.00 89.00 515 PRO A C 1
ATOM 4127 O O . PRO A 1 515 ? 10.232 -2.899 -24.038 1.00 89.00 515 PRO A O 1
ATOM 4130 N N . LEU A 1 516 ? 11.251 -4.294 -25.487 1.00 88.62 516 LEU A N 1
ATOM 4131 C CA . LEU A 1 516 ? 12.614 -3.819 -25.216 1.00 88.62 516 LEU A CA 1
ATOM 4132 C C . LEU A 1 516 ? 12.845 -2.403 -25.753 1.00 88.62 516 LEU A C 1
ATOM 4134 O O . LEU A 1 516 ? 13.434 -1.552 -25.091 1.00 88.62 516 LEU A O 1
ATOM 4138 N N . GLU A 1 517 ? 12.397 -2.162 -26.984 1.00 85.88 517 GLU A N 1
ATOM 4139 C CA . GLU A 1 517 ? 12.599 -0.892 -27.665 1.00 85.88 517 GLU A CA 1
ATOM 4140 C C . GLU A 1 517 ? 11.636 0.154 -27.110 1.00 85.88 517 GLU A C 1
ATOM 4142 O O . GLU A 1 517 ? 10.416 0.023 -27.206 1.00 85.88 517 GLU A O 1
ATOM 4147 N N . ASN A 1 518 ? 12.198 1.218 -26.546 1.00 87.81 518 ASN A N 1
ATOM 4148 C CA . ASN A 1 518 ? 11.454 2.406 -26.172 1.00 87.81 518 ASN A CA 1
ATOM 4149 C C . ASN A 1 518 ? 12.331 3.644 -26.390 1.00 87.81 518 ASN A C 1
ATOM 4151 O O . ASN A 1 518 ? 13.519 3.654 -26.076 1.00 87.81 518 ASN A O 1
ATOM 4155 N N . SER A 1 519 ? 11.747 4.716 -26.920 1.00 85.81 519 SER A N 1
ATOM 4156 C CA . SER A 1 519 ? 12.463 5.977 -27.169 1.00 85.81 519 SER A CA 1
ATOM 4157 C C . SER A 1 519 ? 12.562 6.867 -25.924 1.00 85.81 519 SER A C 1
ATOM 4159 O O . SER A 1 519 ? 12.937 8.033 -26.025 1.00 85.81 519 SER A O 1
ATOM 4161 N N . PHE A 1 520 ? 12.200 6.340 -24.751 1.00 89.44 520 PHE A N 1
ATOM 4162 C CA . PHE A 1 520 ? 11.981 7.117 -23.531 1.00 89.44 520 PHE A CA 1
ATOM 4163 C C . PHE A 1 520 ? 13.039 6.858 -22.455 1.00 89.44 520 PHE A C 1
ATOM 4165 O O . PHE A 1 520 ? 12.901 7.366 -21.342 1.00 89.44 520 PHE A O 1
ATOM 4172 N N . GLY A 1 521 ? 14.102 6.119 -22.784 1.00 88.88 521 GLY A N 1
ATOM 4173 C CA . GLY A 1 521 ? 15.265 5.913 -21.918 1.00 88.88 521 GLY A CA 1
ATOM 4174 C C . GLY A 1 521 ? 15.029 4.942 -20.762 1.00 88.88 521 GLY A C 1
ATOM 4175 O O . GLY A 1 521 ? 15.713 5.052 -19.751 1.00 88.88 521 GLY A O 1
ATOM 4176 N N . TRP A 1 522 ? 14.051 4.041 -20.882 1.00 92.06 522 TRP A N 1
ATOM 4177 C CA . TRP A 1 522 ? 13.887 2.920 -19.958 1.00 92.06 522 TRP A CA 1
ATOM 4178 C C . TRP A 1 522 ? 14.711 1.721 -20.440 1.00 92.06 522 TRP A C 1
ATOM 4180 O O . TRP A 1 522 ? 14.760 1.427 -21.632 1.00 92.06 522 TRP A O 1
ATOM 4190 N N . THR A 1 523 ? 15.327 1.014 -19.508 1.00 90.06 523 THR A N 1
ATOM 4191 C CA . THR A 1 523 ? 16.006 -0.265 -19.714 1.00 90.06 523 THR A CA 1
ATOM 4192 C C . THR A 1 523 ? 15.076 -1.368 -19.230 1.00 90.06 523 THR A C 1
ATOM 4194 O O . THR A 1 523 ? 14.497 -1.231 -18.156 1.00 90.06 523 THR A O 1
ATOM 4197 N N . VAL A 1 524 ? 14.898 -2.425 -20.023 1.00 89.31 524 VAL A N 1
ATOM 4198 C CA . VAL A 1 524 ? 13.955 -3.533 -19.768 1.00 89.31 524 VAL A CA 1
ATOM 4199 C C . VAL A 1 524 ? 14.685 -4.816 -19.415 1.00 89.31 524 VAL A C 1
ATOM 4201 O O . VAL A 1 524 ? 15.720 -5.075 -20.071 1.00 89.31 524 VAL A O 1
#

pLDDT: mean 72.65, std 23.4, range [21.81, 96.25]

Foldseek 3Di:
DQFFDLDQLDDFDAQLQQAAEAEDDDPDQKFDDHPLVCLLNVLLVYHYDIDRDCPVVVVVVVVCVVPPPDDPDDCVCVVDQADEDDQQDDLVRLLVVLVVCVVVQARYAYEQEQCQFNHPLRHQLSSLVVLLSNLLSVHHYDYPPLCCLLPVDDPDPPDQQDAAALVLVPPPHPDRDSVVSSVLSSLSNCLSNVLSGRGHAAAEPPADDLQFRQWFQFFAAQFDTPGNGTTHGSSNHGRFFRDSDADAQKDKFFPVVSVVVVVVPPLLVDLVSVVVSVVVVVVVSVVSNPSPPDVVVVVPPPDDPDDDDDDDDDDDDDDDDDDDDDDDDDDDDDDDDDDDDDDDDDDDDDDDDDPDDDPPPDDHPDDDDDDPDPSGDIHMYGRRQDHQQWDWDQVTTRGTRIHTDGDDHGPSDPRNRDDRRGDHNYDDDDDDDDDDKDADDPPRVVDFDKDWDWDADPVRDTAIEIEGRDDDPDPPDFDPDPPRYTYHYDDDCPDPVNVVVQVCCVVPPVVPDRDQDDPNRMHD

Organism: Operophtera brumata (NCBI:txid104452)

Secondary structure (DSSP, 8-state):
--S-BS-S-S-----GGG-SEEEE--SSSEEPPPHHHHHHHHHTT-EEEEEETTHHHHHHHHHHHHSTT----STTSTTSS-EE--S---HHHHHHHHHHHGGGGGGEEEEEETT-TT-GGGSGGGHHHHHHHHHHTT-EEEEE-TTHHHHT----TTSTTPPBTGGGGGTT-SS--HHHHHHHHHHHHHHHHGGGS-------SS------EEEESSEEETTEEEE-S-EEEEEEE-PPP----S--SEEEEEHHHHHHHHT-TTTTTSHHHHHHHHHHHHHHHHHHHT-SSHHHHHTTSSS--------------------------------------------------------TTS-------S-SS----EEEEE-TT---SEEEE-S--SSBS-EEEEPPPPSS-GGGG-----------SS-------B-PPTT-TT---EEEEEEE-TTS-EEEEEEE-S--SS------BTTTEEEEPPPPTTSHHHHHHHHHHHHH-GGG---S--TT--B-

Sequence (524 aa):
YIDGTSHNEAYTFYNWAGIDIFCYFSHHLITIPPLGWINVGHAHGVKIIASLLEFVKYFNVILHQAIPHAVLIWAFFDACDGIFTNYSWSERNVAESALVAGDRITDLYIGIDVWGRNFFGGGEFNTQEAVGVAHAHGCSLAIFAPAWTHEAMSREKTDANVVAMAEDLVSMSTDIDDCQLFLLRDRALWGSLWPFLNTRVPTALPFKTSFCRGLGVKRRMYGEVLCNAPWYNLRHQQYQPNSAHGPHGYLLSSSDDIQRDRNTDYLYKDGKGILRYRASFQRSRQELHSVNSKMITDNNMIADNEDNLNTIEDQKEYEKDLAEPEQSKHESPWKDTADDHEEEVELGRSDQNDGRGRSMMQMSVNLKLGSKGTRQRFGLACVPGERECLEVYQDDSFNGGSCLRINPSDNLDHAHRHTRLFHCDFYCKDTLIVCVVTKELSGFIEQFLNIELFMKDARNQDLKATLIGRSLSQPEAVKENSSGMVLVLPLEITSQPFREMQKYLLLNESAFYVPLENSFGWTV

Radius of gyration: 29.31 Å; chains: 1; bounding box: 77×69×91 Å

InterPro domains:
  IPR005201 Cytosolic endo-beta-N-acetylglucosaminidase, TIM barrel domain [PF03644] (4-52)
  IPR005201 Cytosolic endo-beta-N-acetylglucosaminidase, TIM barrel domain [PF03644] (75-217)
  IPR032979 Cytosolic endo-beta-N-acetylglucosaminidase [PTHR13246] (75-250)